Protein 7PMU (pdb70)

Solvent-accessible surface area: 16453 Å² total; per-residue (Å²): 117,138,49,45,136,27,34,4,46,22,5,3,92,2,0,3,42,0,3,80,78,11,111,60,82,92,175,64,35,4,0,2,0,0,15,1,2,10,3,0,8,3,0,3,26,20,1,5,136,47,65,2,34,68,47,6,5,100,32,51,64,69,26,25,132,116,48,106,72,44,54,26,26,52,34,16,82,52,27,27,99,52,14,112,80,33,66,106,62,15,59,28,19,26,0,3,0,0,0,2,11,92,87,67,36,74,62,103,80,4,42,60,14,0,90,42,5,6,19,2,63,33,34,66,8,13,6,80,179,136,11,121,56,0,6,124,36,0,29,63,30,0,26,106,74,0,139,29,58,2,116,52,23,28,110,69,63,28,97,137,64,7,58,1,5,2,0,2,0,0,32,0,52,11,28,6,34,52,68,5,78,71,129,34,38,37,98,62,34,0,67,30,15,7,113,115,107,46,104,4,69,3,0,56,6,75,1,37,4,63,20,11,94,16,77,111,6,59,0,11,0,0,19,4,25,4,26,64,51,27,2,0,0,0,0,0,10,4,128,69,63,96,9,12,76,72,2,36,80,56,1,58,22,66,25,0,42,98,0,27,143,88,27,134,81,50,18,2,64,0,16,0,0,66,16,131,10,76,20,71,37,81,1,59,80,10,0,73,62,29,30,1,56,67,1,17,34,108,87,6,15,1,21,9,3,13,49,53,180,41,3,52,1,23,26,0,16,2,44,0,22,1,18,6,55,24,59,21,57,96,67,46,65,59,121,40,125,98,94,86,108,212,77,105,77,193,53,80,94,74,128,51,71,130,7,81,0,37,12,5,0,0,0,0,0,25,22,48,117,49,34,13,0,2,0,0,0,4,0,11,17,64

InterPro domains:
  IPR000215 Serpin family [PTHR11461] (27-399)
  IPR023795 Serpin, conserved site [PS00284] (375-385)
  IPR023796 Serpin domain [PF00079] (30-400)
  IPR023796 Serpin domain [SM00093] (36-402)
  IPR036186 Serpin superfamily [SSF56574] (18-399)
  IPR042178 Serpin superfamily, domain 1 [G3DSA:3.30.497.10] (35-368)
  IPR042185 Serpin superfamily, domain 2 [G3DSA:2.30.39.10] (197-397)

Sequence (382 aa):
SQDKWELARANNYLGLNLLKQLPSNDKTNVFFSPFSVSTAMGMAYAGARRGDTLEQLTLNFGYAADELNEGKVLALFKEQLQSTNDLPHDYTLNIANAAVAQEGYGILPEYTDALTSSFGAEYIEADFQKRGQEAIQKINAWVSNRTHGKVQSLFDEPPDFSTRLILLNAIYYKGTWLYEFDKTKTKPRSFYNGGVEKVQVPMMRLKSTLNHTYNAILNADLVDLPYVGNDFSMTIILPREKTGLASLKSVLTSQTLNLALQNMYPKDMKLKLPKFKLDTKYTLKPTLEAMGITKIFSADADLSGISGSRNLYVSDVLHKAVLEVNEEGSEAAAVTGFVIQLRTAAFVTPPPLPKVYVDHPFIFLIRNSKTNTIMFLLGEINAL

Structure (mmCIF, N/CA/C/O backbone):
data_7PMU
#
_entry.id   7PMU
#
_cell.length_a   96.951
_cell.length_b   130.672
_cell.length_c   151.089
_cell.angle_alpha   90.000
_cell.angle_beta   90.000
_cell.angle_gamma   90.000
#
_symmetry.space_group_name_H-M   'F 2 2 2'
#
loop_
_entity.id
_entity.type
_entity.pdbx_description
1 polymer Serpin-8
2 non-polymer 'HEXAETHYLENE GLYCOL'
3 non-polymer 'TETRAETHYLENE GLYCOL'
4 non-polymer DI(HYDROXYETHYL)ETHER
5 water water
#
loop_
_atom_site.group_PDB
_atom_site.id
_atom_site.type_symbol
_atom_site.label_atom_id
_atom_site.label_alt_id
_atom_site.label_comp_id
_atom_site.label_asym_id
_atom_site.label_entity_id
_atom_site.label_seq_id
_atom_site.pdbx_PDB_ins_code
_atom_site.Cartn_x
_atom_site.Cartn_y
_atom_site.Cartn_z
_atom_site.occupancy
_atom_site.B_iso_or_equiv
_atom_site.auth_seq_id
_atom_site.auth_comp_id
_atom_site.auth_asym_id
_atom_site.auth_atom_id
_atom_site.pdbx_PDB_model_num
ATOM 1 N N . SER A 1 5 ? -10.325 -50.547 -24.847 1.00 54.32 5 SER A N 1
ATOM 2 C CA . SER A 1 5 ? -10.169 -51.845 -24.098 1.00 57.59 5 SER A CA 1
ATOM 3 C C . SER A 1 5 ? -10.112 -51.568 -22.584 1.00 61.55 5 SER A C 1
ATOM 4 O O . SER A 1 5 ? -9.566 -50.498 -22.178 1.00 51.12 5 SER A O 1
ATOM 7 N N . GLN A 1 6 ? -10.665 -52.482 -21.775 1.00 58.18 6 GLN A N 1
ATOM 8 C CA . GLN A 1 6 ? -10.799 -52.298 -20.306 1.00 63.31 6 GLN A CA 1
ATOM 9 C C . GLN A 1 6 ? -9.434 -52.521 -19.656 1.00 58.80 6 GLN A C 1
ATOM 10 O O . GLN A 1 6 ? -9.167 -51.871 -18.637 1.00 52.58 6 GLN A O 1
ATOM 16 N N . ASP A 1 7 ? -8.598 -53.376 -20.250 1.00 56.32 7 ASP A N 1
ATOM 17 C CA . ASP A 1 7 ? -7.210 -53.625 -19.790 1.00 49.69 7 ASP A CA 1
ATOM 18 C C . ASP A 1 7 ? -6.379 -52.327 -19.943 1.00 44.45 7 ASP A C 1
ATOM 19 O O . ASP A 1 7 ? -5.785 -51.903 -18.917 1.00 44.35 7 ASP A O 1
ATOM 21 N N . LYS A 1 8 ? -6.353 -51.689 -21.122 1.00 37.95 8 LYS A N 1
ATOM 22 C CA . LYS A 1 8 ? -5.614 -50.414 -21.371 1.00 39.90 8 LYS A CA 1
ATOM 23 C C . LYS A 1 8 ? -6.103 -49.340 -20.382 1.00 39.26 8 LYS A C 1
ATOM 24 O O . LYS A 1 8 ? -5.269 -48.547 -19.887 1.00 38.57 8 LYS A O 1
ATOM 27 N N . TRP A 1 9 ? -7.409 -49.285 -20.130 1.00 37.70 9 TRP A N 1
ATOM 28 C CA . TRP A 1 9 ? -8.023 -48.337 -19.168 1.00 42.42 9 TRP A CA 1
ATOM 29 C C . TRP A 1 9 ? -7.460 -48.612 -17.759 1.00 39.12 9 TRP A C 1
ATOM 30 O O . TRP A 1 9 ? -7.238 -47.662 -17.011 1.00 34.92 9 TRP A O 1
ATOM 41 N N . GLU A 1 10 ? -7.272 -49.881 -17.395 1.00 35.36 10 GLU A N 1
ATOM 42 C CA . GLU A 1 10 ? -6.895 -50.290 -16.027 1.00 36.14 10 GLU A CA 1
ATOM 43 C C . GLU A 1 10 ? -5.439 -49.856 -15.840 1.00 36.47 10 GLU A C 1
ATOM 44 O O . GLU A 1 10 ? -5.116 -49.401 -14.727 1.00 32.18 10 GLU A O 1
ATOM 46 N N . LEU A 1 11 ? -4.626 -49.912 -16.902 1.00 31.63 11 LEU A N 1
ATOM 47 C CA . LEU A 1 11 ? -3.191 -49.553 -16.815 1.00 32.38 11 LEU A CA 1
ATOM 48 C C . LEU A 1 11 ? -3.069 -48.035 -16.686 1.00 30.20 11 LEU A C 1
ATOM 49 O O . LEU A 1 11 ? -2.312 -47.577 -15.798 1.00 29.68 11 LEU A O 1
ATOM 54 N N . ALA A 1 12 ? -3.805 -47.295 -17.507 1.00 28.47 12 ALA A N 1
ATOM 55 C CA . ALA A 1 12 ? -3.869 -45.827 -17.435 1.00 30.73 12 ALA A CA 1
ATOM 56 C C . ALA A 1 12 ? -4.354 -45.425 -16.027 1.00 31.18 12 ALA A C 1
ATOM 57 O O . ALA A 1 12 ? -3.776 -44.496 -15.439 1.00 31.74 12 ALA A O 1
ATOM 59 N N . ARG A 1 13 ? -5.306 -46.141 -15.443 1.00 31.78 13 ARG A N 1
ATOM 60 C CA . ARG A 1 13 ? -5.816 -45.770 -14.095 1.00 33.32 13 ARG A CA 1
ATOM 61 C C . ARG A 1 13 ? -4.709 -45.984 -13.045 1.00 28.08 13 ARG A C 1
ATOM 62 O O . ARG A 1 13 ? -4.533 -45.101 -12.202 1.00 28.59 13 ARG A O 1
ATOM 65 N N . ALA A 1 14 ? -4.022 -47.129 -13.049 1.00 26.89 14 ALA A N 1
ATOM 66 C CA . ALA A 1 14 ? -2.900 -47.420 -12.121 1.00 26.64 14 ALA A CA 1
ATOM 67 C C . ALA A 1 14 ? -1.826 -46.323 -12.265 1.00 25.10 14 ALA A C 1
ATOM 68 O O . ALA A 1 14 ? -1.294 -45.860 -11.255 1.00 22.75 14 ALA A O 1
ATOM 70 N N . ASN A 1 15 ? -1.506 -45.966 -13.499 1.00 23.60 15 ASN A N 1
ATOM 71 C CA . ASN A 1 15 ? -0.458 -44.989 -13.841 1.00 25.18 15 ASN A CA 1
ATOM 72 C C . ASN A 1 15 ? -0.837 -43.615 -13.268 1.00 22.61 15 ASN A C 1
ATOM 73 O O . ASN A 1 15 ? 0.008 -42.946 -12.661 1.00 20.87 15 ASN A O 1
ATOM 78 N N . ASN A 1 16 ? -2.077 -43.218 -13.458 1.00 23.87 16 ASN A N 1
ATOM 79 C CA . ASN A 1 16 ? -2.583 -41.883 -13.047 1.00 23.99 16 ASN A CA 1
ATOM 80 C C . ASN A 1 16 ? -2.691 -41.833 -11.518 1.00 24.59 16 ASN A C 1
ATOM 81 O O . ASN A 1 16 ? -2.428 -40.804 -10.963 1.00 23.43 16 ASN A O 1
ATOM 86 N N . TYR A 1 17 ? -3.072 -42.931 -10.894 1.00 23.32 17 TYR A N 1
ATOM 87 C CA . TYR A 1 17 ? -3.168 -43.076 -9.421 1.00 26.79 17 TYR A CA 1
ATOM 88 C C . TYR A 1 17 ? -1.781 -42.873 -8.825 1.00 27.13 17 TYR A C 1
ATOM 89 O O . TYR A 1 17 ? -1.634 -42.089 -7.891 1.00 28.97 17 TYR A O 1
ATOM 98 N N . LEU A 1 18 ? -0.778 -43.537 -9.397 1.00 27.37 18 LEU A N 1
ATOM 99 C CA . LEU A 1 18 ? 0.638 -43.434 -8.965 1.00 28.24 18 LEU A CA 1
ATOM 100 C C . LEU A 1 18 ? 1.113 -41.990 -9.131 1.00 27.10 18 LEU A C 1
ATOM 101 O O . LEU A 1 18 ? 1.677 -41.433 -8.165 1.00 27.27 18 LEU A O 1
ATOM 106 N N . GLY A 1 19 ? 0.844 -41.379 -10.274 1.00 24.18 19 GLY A N 1
ATOM 107 C CA . GLY A 1 19 ? 1.321 -40.019 -10.571 1.00 25.32 19 GLY A CA 1
ATOM 108 C C . GLY A 1 19 ? 0.790 -38.976 -9.592 1.00 25.26 19 GLY A C 1
ATOM 109 O O . GLY A 1 19 ? 1.586 -38.168 -9.091 1.00 25.93 19 GLY A O 1
ATOM 110 N N . LEU A 1 20 ? -0.511 -38.970 -9.331 1.00 26.92 20 LEU A N 1
ATOM 111 C CA . LEU A 1 20 ? -1.159 -37.976 -8.433 1.00 30.04 20 LEU A CA 1
ATOM 112 C C . LEU A 1 20 ? -0.802 -38.253 -6.965 1.00 30.59 20 LEU A C 1
ATOM 113 O O . LEU A 1 20 ? -0.657 -37.285 -6.187 1.00 31.70 20 LEU A O 1
ATOM 118 N N . ASN A 1 21 ? -0.563 -39.506 -6.606 1.00 27.47 21 ASN A N 1
ATOM 119 C CA . ASN A 1 21 ? -0.067 -39.834 -5.246 1.00 30.70 21 ASN A CA 1
ATOM 120 C C . ASN A 1 21 ? 1.378 -39.338 -5.084 1.00 31.78 21 ASN A C 1
ATOM 121 O O . ASN A 1 21 ? 1.670 -38.740 -4.053 1.00 30.32 21 ASN A O 1
ATOM 126 N N . LEU A 1 22 ? 2.225 -39.508 -6.102 1.00 31.11 22 LEU A N 1
ATOM 127 C CA . LEU A 1 22 ? 3.623 -39.015 -6.116 1.00 30.80 22 LEU A CA 1
ATOM 128 C C . LEU A 1 22 ? 3.595 -37.515 -5.920 1.00 30.86 22 LEU A C 1
ATOM 129 O O . LEU A 1 22 ? 4.370 -37.027 -5.100 1.00 31.32 22 LEU A O 1
ATOM 134 N N . LEU A 1 23 ? 2.749 -36.827 -6.665 1.00 28.65 23 LEU A N 1
ATOM 135 C CA . LEU A 1 23 ? 2.643 -35.363 -6.558 1.00 33.19 23 LEU A CA 1
ATOM 136 C C . LEU A 1 23 ? 2.327 -34.947 -5.108 1.00 35.90 23 LEU A C 1
ATOM 137 O O . LEU A 1 23 ? 2.842 -33.911 -4.664 1.00 38.11 23 LEU A O 1
ATOM 142 N N . LYS A 1 24 ? 1.483 -35.688 -4.389 1.00 35.38 24 LYS A N 1
ATOM 143 C CA . LYS A 1 24 ? 1.112 -35.314 -2.997 1.00 37.51 24 LYS A CA 1
ATOM 144 C C . LYS A 1 24 ? 2.264 -35.663 -2.054 1.00 34.17 24 LYS A C 1
ATOM 145 O O . LYS A 1 24 ? 2.272 -35.140 -0.967 1.00 34.20 24 LYS A O 1
ATOM 151 N N . GLN A 1 25 ? 3.175 -36.553 -2.438 1.00 34.80 25 GLN A N 1
ATOM 152 C CA . GLN A 1 25 ? 4.235 -37.052 -1.536 1.00 32.28 25 GLN A CA 1
ATOM 153 C C . GLN A 1 25 ? 5.565 -36.346 -1.811 1.00 34.80 25 GLN A C 1
ATOM 154 O O . GLN A 1 25 ? 6.426 -36.458 -0.967 1.00 36.59 25 GLN A O 1
ATOM 160 N N . LEU A 1 26 ? 5.755 -35.651 -2.935 1.00 30.11 26 LEU A N 1
ATOM 161 C CA . LEU A 1 26 ? 7.092 -35.103 -3.275 1.00 31.60 26 LEU A CA 1
ATOM 162 C C . LEU A 1 26 ? 7.364 -33.847 -2.459 1.00 30.94 26 LEU A C 1
ATOM 163 O O . LEU A 1 26 ? 6.480 -33.029 -2.288 1.00 34.38 26 LEU A O 1
ATOM 168 N N . PRO A 1 27 ? 8.592 -33.657 -1.935 1.00 33.62 27 PRO A N 1
ATOM 169 C CA . PRO A 1 27 ? 8.956 -32.420 -1.244 1.00 35.21 27 PRO A CA 1
ATOM 170 C C . PRO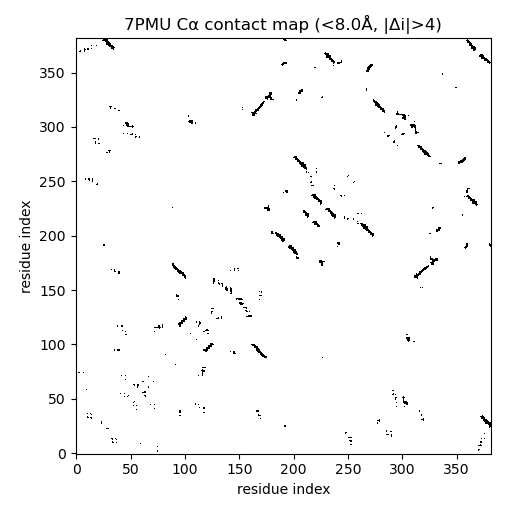 A 1 27 ? 8.847 -31.222 -2.183 1.00 38.29 27 PRO A C 1
ATOM 171 O O . PRO A 1 27 ? 9.122 -31.372 -3.347 1.00 39.61 27 PRO A O 1
ATOM 175 N N . SER A 1 28 ? 8.429 -30.073 -1.675 1.00 36.43 28 SER A N 1
ATOM 176 C CA . SER A 1 28 ? 8.225 -28.887 -2.531 1.00 38.54 28 SER A CA 1
ATOM 177 C C . SER A 1 28 ? 8.360 -27.622 -1.698 1.00 39.36 28 SER A C 1
ATOM 178 O O . SER A 1 28 ? 8.422 -27.712 -0.453 1.00 42.38 28 SER A O 1
ATOM 181 N N . ASN A 1 29 ? 8.409 -26.491 -2.382 1.00 35.69 29 ASN A N 1
ATOM 182 C CA . ASN A 1 29 ? 8.281 -25.165 -1.744 1.00 37.81 29 ASN A CA 1
ATOM 183 C C . ASN A 1 29 ? 7.820 -24.212 -2.831 1.00 34.14 29 ASN A C 1
ATOM 184 O O . ASN A 1 29 ? 7.881 -24.601 -4.017 1.00 32.38 29 ASN A O 1
ATOM 189 N N . ASP A 1 30 ? 7.444 -23.007 -2.418 1.00 34.26 30 ASP A N 1
ATOM 190 C CA . ASP A 1 30 ? 6.833 -21.955 -3.268 1.00 40.42 30 ASP A CA 1
ATOM 191 C C . ASP A 1 30 ? 7.826 -21.422 -4.312 1.00 36.17 30 ASP A C 1
ATOM 192 O O . ASP A 1 30 ? 7.370 -20.663 -5.187 1.00 36.63 30 ASP A O 1
ATOM 197 N N . LYS A 1 31 ? 9.120 -21.769 -4.234 1.00 35.01 31 LYS A N 1
ATOM 198 C CA . LYS A 1 31 ? 10.181 -21.194 -5.097 1.00 32.93 31 LYS A CA 1
ATOM 199 C C . LYS A 1 31 ? 10.671 -22.185 -6.146 1.00 31.08 31 LYS A C 1
ATOM 200 O O . LYS A 1 31 ? 11.533 -21.789 -6.953 1.00 32.82 31 LYS A O 1
ATOM 206 N N . THR A 1 32 ? 10.224 -23.435 -6.108 1.00 30.54 32 THR A N 1
ATOM 207 C CA . THR A 1 32 ? 10.737 -24.490 -7.017 1.00 32.23 32 THR A CA 1
ATOM 208 C C . THR A 1 32 ? 9.561 -25.211 -7.692 1.00 29.71 32 THR A C 1
ATOM 209 O O . THR A 1 32 ? 8.434 -25.269 -7.140 1.00 30.58 32 THR A O 1
ATOM 213 N N . ASN A 1 33 ? 9.804 -25.660 -8.908 1.00 26.65 33 ASN A N 1
ATOM 214 C CA . ASN A 1 33 ? 8.7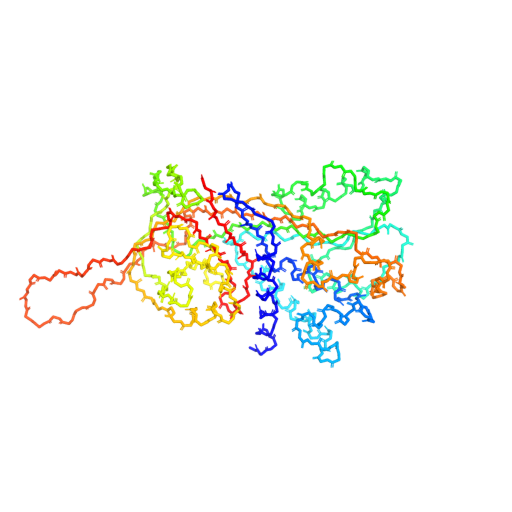92 -26.302 -9.772 1.00 27.19 33 ASN A CA 1
ATOM 215 C C . ASN A 1 33 ? 8.966 -27.808 -9.613 1.00 27.87 33 ASN A C 1
ATOM 216 O O . ASN A 1 33 ? 10.085 -28.240 -9.425 1.00 26.21 33 ASN A O 1
ATOM 221 N N . VAL A 1 34 ? 7.874 -28.544 -9.568 1.00 28.69 34 VAL A N 1
ATOM 222 C CA . VAL A 1 34 ? 7.880 -30.029 -9.532 1.00 31.02 34 VAL A CA 1
ATOM 223 C C . VAL A 1 34 ? 7.545 -30.502 -10.941 1.00 32.58 34 VAL A C 1
ATOM 224 O O . VAL A 1 34 ? 6.700 -29.875 -11.615 1.00 31.44 34 VAL A O 1
ATOM 228 N N . PHE A 1 35 ? 8.277 -31.497 -11.419 1.00 29.51 35 PHE A N 1
ATOM 229 C CA . PHE A 1 35 ? 8.102 -32.039 -12.774 1.00 26.10 35 PHE A CA 1
ATOM 230 C C . PHE A 1 35 ? 8.615 -33.476 -12.805 1.00 25.57 35 PHE A C 1
ATOM 231 O O . PHE A 1 35 ? 9.776 -33.723 -12.472 1.00 27.64 35 PHE A O 1
ATOM 239 N N . PHE A 1 36 ? 7.774 -34.408 -13.219 1.00 21.32 36 PHE A N 1
ATOM 240 C CA . PHE A 1 36 ? 8.177 -35.816 -13.310 1.00 21.85 36 PHE A CA 1
ATOM 241 C C . PHE A 1 36 ? 7.290 -36.485 -14.332 1.00 21.64 36 PHE A C 1
ATOM 242 O O . PHE A 1 36 ? 6.282 -35.922 -14.804 1.00 25.32 36 PHE A O 1
ATOM 250 N N . SER A 1 37 ? 7.665 -37.695 -14.686 1.00 22.49 37 SER A N 1
ATOM 251 C CA . SER A 1 37 ? 6.868 -38.501 -15.633 1.00 24.01 37 SER A CA 1
ATOM 252 C C . SER A 1 37 ? 6.287 -39.676 -14.867 1.00 24.31 37 SER A C 1
ATOM 253 O O . SER A 1 37 ? 7.029 -40.586 -14.533 1.00 24.59 37 SER A O 1
ATOM 256 N N . PRO A 1 38 ? 4.970 -39.691 -14.550 1.00 24.71 38 PRO A N 1
ATOM 257 C CA . PRO A 1 38 ? 4.347 -40.879 -13.963 1.00 25.51 38 PRO A CA 1
ATOM 258 C C . PRO A 1 38 ? 4.594 -42.150 -14.791 1.00 26.80 38 PRO A C 1
ATOM 259 O O . PRO A 1 38 ? 4.782 -43.220 -14.241 1.00 29.03 38 PRO A O 1
ATOM 263 N N . PHE A 1 39 ? 4.557 -42.010 -16.106 1.00 29.06 39 PHE A N 1
ATOM 264 C CA . PHE A 1 39 ? 4.884 -43.095 -17.064 1.00 37.00 39 PHE A CA 1
ATOM 265 C C . PHE A 1 39 ? 6.276 -43.683 -16.746 1.00 31.69 39 PHE A C 1
ATOM 266 O O . PHE A 1 39 ? 6.391 -44.911 -16.640 1.00 31.65 39 PHE A O 1
ATOM 274 N N . SER A 1 40 ? 7.307 -42.856 -16.586 1.00 27.36 40 SER A N 1
ATOM 275 C CA . SER A 1 40 ? 8.666 -43.322 -16.206 1.00 29.77 40 SER A CA 1
ATOM 276 C C . SER A 1 40 ? 8.622 -44.039 -14.852 1.00 28.74 40 SER A C 1
ATOM 277 O O . SER A 1 40 ? 9.259 -45.086 -14.730 1.00 26.55 40 SER A O 1
ATOM 280 N N . VAL A 1 41 ? 7.882 -43.525 -13.869 1.00 27.25 41 VAL A N 1
ATOM 281 C CA . VAL A 1 41 ? 7.850 -44.178 -12.526 1.00 29.26 41 VAL A CA 1
ATOM 282 C C . VAL A 1 41 ? 7.135 -45.514 -12.684 1.00 28.54 41 VAL A C 1
ATOM 283 O O . VAL A 1 41 ? 7.580 -46.480 -12.074 1.00 26.00 41 VAL A O 1
ATOM 287 N N . SER A 1 42 ? 6.052 -45.534 -13.460 1.00 27.84 42 SER A N 1
ATOM 288 C CA . SER A 1 42 ? 5.252 -46.743 -13.732 1.00 28.88 42 SER A CA 1
ATOM 289 C C . SER A 1 42 ? 6.166 -47.794 -14.361 1.00 30.38 42 SER A C 1
ATOM 290 O O . SER A 1 42 ? 6.081 -48.969 -13.998 1.00 31.27 42 SER A O 1
ATOM 293 N N . THR A 1 43 ? 7.042 -47.362 -15.261 1.00 30.10 43 THR A N 1
ATOM 294 C CA . THR A 1 43 ? 8.064 -48.216 -15.904 1.00 28.95 43 THR A CA 1
ATOM 295 C C . THR A 1 43 ? 9.018 -48.744 -14.841 1.00 27.41 43 THR A C 1
ATOM 296 O O . THR A 1 43 ? 9.227 -49.977 -14.823 1.00 25.00 43 THR A O 1
ATOM 300 N N . ALA A 1 44 ? 9.497 -47.916 -13.912 1.00 27.68 44 ALA A N 1
ATOM 301 C CA . ALA A 1 44 ? 10.397 -48.438 -12.850 1.00 29.57 44 ALA A CA 1
ATOM 302 C C . ALA A 1 44 ? 9.634 -49.477 -12.008 1.00 25.89 44 ALA A C 1
ATOM 303 O O . ALA A 1 44 ? 10.220 -50.521 -11.682 1.00 26.58 44 ALA A O 1
ATOM 305 N N . MET A 1 45 ? 8.354 -49.241 -11.705 1.00 28.44 45 MET A N 1
ATOM 306 C CA . MET A 1 45 ? 7.536 -50.213 -10.926 1.00 28.48 45 MET A CA 1
ATOM 307 C C . MET A 1 45 ? 7.264 -51.475 -11.763 1.00 27.40 45 MET A C 1
ATOM 308 O O . MET A 1 45 ? 7.294 -52.569 -11.179 1.00 25.94 45 MET A O 1
ATOM 313 N N . GLY A 1 46 ? 7.025 -51.331 -13.070 1.00 24.74 46 GLY A N 1
ATOM 314 C CA . GLY A 1 46 ? 6.893 -52.444 -14.031 1.00 27.64 46 GLY A CA 1
ATOM 315 C C . GLY A 1 46 ? 8.132 -53.322 -14.066 1.00 27.82 46 GLY A C 1
ATOM 316 O O . GLY A 1 46 ? 8.001 -54.572 -13.942 1.00 32.26 46 GLY A O 1
ATOM 317 N N . MET A 1 47 ? 9.309 -52.703 -14.099 1.00 27.60 47 MET A N 1
ATOM 318 C CA . MET A 1 47 ? 10.604 -53.422 -14.072 1.00 27.70 47 MET A CA 1
ATOM 319 C C . MET A 1 47 ? 10.726 -54.213 -12.764 1.00 27.35 47 MET A C 1
ATOM 320 O O . MET A 1 47 ? 11.123 -55.386 -12.827 1.00 30.00 47 MET A O 1
ATOM 325 N N . ALA A 1 48 ? 10.343 -53.657 -11.623 1.00 28.42 48 ALA A N 1
ATOM 326 C CA . ALA A 1 48 ? 10.360 -54.396 -10.332 1.00 29.76 48 ALA A CA 1
ATOM 327 C C . ALA A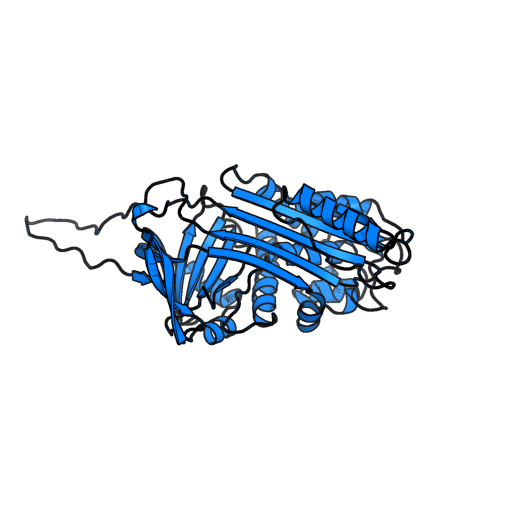 1 48 ? 9.325 -55.536 -10.368 1.00 31.44 48 ALA A C 1
ATOM 328 O O . ALA A 1 48 ? 9.640 -56.658 -9.958 1.00 31.53 48 ALA A O 1
ATOM 330 N N . TYR A 1 49 ? 8.112 -55.241 -10.836 1.00 31.99 49 TYR A N 1
ATOM 331 C CA . TYR A 1 49 ? 6.996 -56.202 -10.954 1.00 31.28 49 TYR A CA 1
ATOM 332 C C . TYR A 1 49 ? 7.446 -57.417 -11.771 1.00 31.68 49 TYR A C 1
ATOM 333 O O . TYR A 1 49 ? 7.195 -58.558 -11.345 1.00 29.07 49 TYR A O 1
ATOM 342 N N . ALA A 1 50 ? 8.101 -57.192 -12.910 1.00 29.83 50 ALA A N 1
ATOM 343 C CA . ALA A 1 50 ? 8.519 -58.291 -13.815 1.00 29.98 50 ALA A CA 1
ATOM 344 C C . ALA A 1 50 ? 9.512 -59.232 -13.134 1.00 32.77 50 ALA A C 1
ATOM 345 O O . ALA A 1 50 ? 9.780 -60.262 -13.716 1.00 35.34 50 ALA A O 1
ATOM 347 N N . GLY A 1 51 ? 10.134 -58.847 -12.016 1.00 32.76 51 GLY A N 1
ATOM 348 C CA . GLY A 1 51 ? 11.158 -59.674 -11.361 1.00 30.41 51 GLY A CA 1
ATOM 349 C C . GLY A 1 51 ? 10.799 -60.030 -9.937 1.00 29.86 51 GLY A C 1
ATOM 350 O O . GLY A 1 51 ? 11.550 -60.816 -9.348 1.00 32.27 51 GLY A O 1
ATOM 351 N N . ALA A 1 52 ? 9.689 -59.511 -9.398 1.00 28.30 52 ALA A N 1
ATOM 352 C CA . ALA A 1 52 ? 9.324 -59.672 -7.968 1.00 28.57 52 ALA A CA 1
ATOM 353 C C . ALA A 1 52 ? 8.593 -61.000 -7.775 1.00 27.46 52 ALA A C 1
ATOM 354 O O . ALA A 1 52 ? 7.866 -61.413 -8.681 1.00 26.60 52 ALA A O 1
ATOM 356 N N A ARG A 1 53 ? 8.753 -61.597 -6.595 0.50 25.67 53 ARG A N 1
ATOM 357 N N B ARG A 1 53 ? 8.752 -61.619 -6.608 0.50 27.44 53 ARG A N 1
ATOM 358 C CA A ARG A 1 53 ? 8.040 -62.817 -6.159 0.50 26.29 53 ARG A CA 1
ATOM 359 C CA B ARG A 1 53 ? 7.970 -62.807 -6.201 0.50 29.36 53 ARG A CA 1
ATOM 360 C C A ARG A 1 53 ? 7.567 -62.617 -4.721 0.50 27.35 53 ARG A C 1
ATOM 361 C C B ARG A 1 53 ? 7.576 -62.633 -4.734 0.50 29.11 53 ARG A C 1
ATOM 362 O O A ARG A 1 53 ? 7.998 -61.632 -4.094 0.50 24.85 53 ARG A O 1
ATOM 363 O O B ARG A 1 53 ? 8.052 -61.668 -4.107 0.50 26.22 53 ARG A O 1
ATOM 378 N N . GLY A 1 54 ? 6.730 -63.532 -4.221 1.00 29.77 54 GLY A N 1
ATOM 379 C CA . GLY A 1 54 ? 6.300 -63.556 -2.810 1.00 28.61 54 GLY A CA 1
ATOM 380 C C . GLY A 1 54 ? 5.718 -62.220 -2.351 1.00 29.88 54 GLY A C 1
ATOM 381 O O . GLY A 1 54 ? 4.968 -61.568 -3.134 1.00 29.34 54 GLY A O 1
ATOM 382 N N . ASP A 1 55 ? 6.052 -61.829 -1.123 1.00 26.47 55 ASP A N 1
ATOM 383 C CA . ASP A 1 55 ? 5.496 -60.630 -0.447 1.00 29.24 55 ASP A CA 1
ATOM 384 C C . ASP A 1 55 ? 5.914 -59.367 -1.200 1.00 29.78 55 ASP A C 1
ATOM 385 O O . ASP A 1 55 ? 5.182 -58.363 -1.112 1.00 28.12 55 ASP A O 1
ATOM 387 N N . THR A 1 56 ? 7.090 -59.364 -1.831 1.00 27.19 56 THR A N 1
ATOM 388 C CA . THR A 1 56 ? 7.589 -58.196 -2.596 1.00 27.54 56 THR A CA 1
ATOM 389 C C . THR A 1 56 ? 6.602 -57.930 -3.727 1.00 26.02 56 THR A C 1
ATOM 390 O O . THR A 1 56 ? 6.229 -56.776 -3.927 1.00 29.59 56 THR A O 1
ATOM 394 N N . LEU A 1 57 ? 6.274 -58.952 -4.497 1.00 25.59 57 LEU A N 1
ATOM 395 C CA . LEU A 1 57 ? 5.305 -58.851 -5.605 1.00 26.31 57 LEU A CA 1
ATOM 396 C C . LEU A 1 57 ? 3.927 -58.454 -5.047 1.00 28.11 57 LEU A C 1
ATOM 397 O O . LEU A 1 57 ? 3.317 -57.547 -5.619 1.00 25.39 57 LEU A O 1
ATOM 402 N N . GLU A 1 58 ? 3.468 -59.086 -3.959 1.00 27.49 58 GLU A N 1
ATOM 403 C CA . GLU A 1 58 ? 2.095 -58.845 -3.447 1.00 33.33 58 GLU A CA 1
ATOM 404 C C . GLU A 1 58 ? 1.991 -57.388 -3.005 1.00 29.34 58 GLU A C 1
ATOM 405 O O . GLU A 1 58 ? 0.958 -56.804 -3.255 1.00 29.02 58 GLU A O 1
ATOM 411 N N . GLN A 1 59 ? 3.040 -56.797 -2.449 1.00 27.15 59 GLN A N 1
ATOM 412 C CA . GLN A 1 59 ? 2.953 -55.379 -2.017 1.00 28.70 59 GLN A CA 1
ATOM 413 C C . GLN A 1 59 ? 2.830 -54.502 -3.249 1.00 28.41 59 GLN A C 1
ATOM 414 O O . GLN A 1 59 ? 1.997 -53.594 -3.241 1.00 33.00 59 GLN A O 1
ATOM 420 N N . LEU A 1 60 ? 3.598 -54.795 -4.289 1.00 27.67 60 LEU A N 1
ATOM 421 C CA . LEU A 1 60 ? 3.521 -54.006 -5.547 1.00 30.39 60 LEU A CA 1
ATOM 422 C C . LEU A 1 60 ? 2.086 -54.020 -6.089 1.00 27.09 60 LEU A C 1
ATOM 423 O O . LEU A 1 60 ? 1.549 -52.929 -6.364 1.00 27.88 60 LEU A O 1
ATOM 428 N N . THR A 1 61 ? 1.484 -55.205 -6.265 1.00 25.47 61 THR A N 1
ATOM 429 C CA . THR A 1 61 ? 0.147 -55.354 -6.895 1.00 24.73 61 THR A CA 1
ATOM 430 C C . THR A 1 61 ? -0.953 -54.793 -5.977 1.00 23.02 61 THR A C 1
ATOM 431 O O . THR A 1 61 ? -1.850 -54.182 -6.486 1.00 22.62 61 THR A O 1
ATOM 435 N N . LEU A 1 62 ? -0.898 -55.047 -4.674 1.00 23.02 62 LEU A N 1
ATOM 436 C CA . LEU A 1 62 ? -1.969 -54.668 -3.736 1.00 23.61 62 LEU A CA 1
ATOM 437 C C . LEU A 1 62 ? -1.968 -53.155 -3.618 1.00 25.44 62 LEU A C 1
ATOM 438 O O . LEU A 1 62 ? -3.023 -52.609 -3.431 1.00 25.44 62 LEU A O 1
ATOM 443 N N . ASN A 1 63 ? -0.840 -52.521 -3.881 1.00 26.27 63 ASN A N 1
ATOM 444 C CA . ASN A 1 63 ? -0.744 -51.043 -3.931 1.00 29.92 63 ASN A CA 1
ATOM 4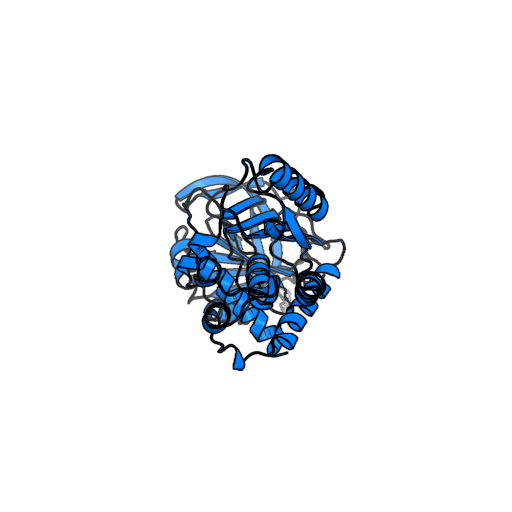45 C C . ASN A 1 63 ? -1.727 -50.486 -4.971 1.00 29.40 63 ASN A C 1
ATOM 446 O O . ASN A 1 63 ? -2.187 -49.348 -4.811 1.00 29.59 63 ASN A O 1
ATOM 451 N N . PHE A 1 64 ? -2.029 -51.255 -6.002 1.00 26.13 64 PHE A N 1
ATOM 452 C CA . PHE A 1 64 ? -2.933 -50.833 -7.093 1.00 30.84 64 PHE A CA 1
ATOM 453 C C . PHE A 1 64 ? -4.263 -51.557 -6.970 1.00 30.56 64 PHE A C 1
ATOM 454 O O . PHE A 1 64 ? -5.044 -51.433 -7.915 1.00 34.20 64 PHE A O 1
ATOM 462 N N . GLY A 1 65 ? -4.489 -52.283 -5.860 1.00 30.22 65 GLY A N 1
ATOM 463 C CA . GLY A 1 65 ? -5.792 -52.891 -5.539 1.00 28.58 65 GLY A CA 1
ATOM 464 C C . GLY A 1 65 ? -5.930 -54.311 -6.073 1.00 30.13 65 GLY A C 1
ATOM 465 O O . GLY A 1 65 ? -7.046 -54.800 -6.039 1.00 29.36 65 GLY A O 1
ATOM 466 N N . TYR A 1 66 ? -4.854 -54.954 -6.551 1.00 27.56 66 TYR A N 1
ATOM 467 C CA . TYR A 1 66 ? -4.893 -56.329 -7.104 1.00 27.94 66 TYR A CA 1
ATOM 468 C C . TYR A 1 66 ? -4.085 -57.296 -6.240 1.00 29.86 66 TYR A C 1
ATOM 469 O O . TYR A 1 66 ? -2.901 -57.019 -5.918 1.00 29.05 66 TYR A O 1
ATOM 478 N N . ALA A 1 67 ? -4.688 -58.425 -5.871 1.00 30.30 67 ALA A N 1
ATOM 479 C CA . ALA A 1 67 ? -3.902 -59.610 -5.464 1.00 30.71 67 ALA A CA 1
ATOM 480 C C . ALA A 1 67 ? -3.116 -60.050 -6.701 1.00 32.01 67 ALA A C 1
ATOM 481 O O . ALA A 1 67 ? -3.626 -59.852 -7.814 1.00 34.14 67 ALA A O 1
ATOM 483 N N . ALA A 1 68 ? -1.912 -60.591 -6.527 1.00 34.92 68 ALA A N 1
ATOM 484 C CA . ALA A 1 68 ? -1.058 -61.070 -7.640 1.00 35.83 68 ALA A CA 1
ATOM 485 C C . ALA A 1 68 ? -1.821 -62.097 -8.489 1.00 38.13 68 ALA A C 1
ATOM 486 O O . ALA A 1 68 ? -1.625 -62.080 -9.725 1.00 39.54 68 ALA A O 1
ATOM 488 N N . ASP A 1 69 ? -2.718 -62.898 -7.889 1.00 41.43 69 ASP A N 1
ATOM 489 C CA . ASP A 1 69 ? -3.535 -63.914 -8.632 1.00 46.81 69 ASP A CA 1
ATOM 490 C C . ASP A 1 69 ? -4.740 -63.289 -9.378 1.00 42.91 69 ASP A C 1
ATOM 491 O O . ASP A 1 69 ? -5.439 -64.030 -10.081 1.00 46.39 69 ASP A O 1
ATOM 496 N N . GLU A 1 70 ? -4.987 -61.983 -9.263 1.00 40.26 70 GLU A N 1
ATOM 497 C CA . GLU A 1 70 ? -6.015 -61.258 -10.067 1.00 42.66 70 GLU A CA 1
ATOM 498 C C . GLU A 1 70 ? -5.351 -60.669 -11.328 1.00 42.75 70 GLU A C 1
ATOM 499 O O . GLU A 1 70 ? -6.047 -59.987 -12.100 1.00 38.72 70 GLU A O 1
ATOM 505 N N . LEU A 1 71 ? -4.046 -60.906 -11.527 1.00 38.70 71 LEU A N 1
ATOM 506 C CA . LEU A 1 71 ? -3.264 -60.377 -12.679 1.00 42.09 71 LEU A CA 1
ATOM 507 C C . LEU A 1 71 ? -2.704 -61.536 -13.504 1.00 43.11 71 LEU A C 1
ATOM 508 O O . LEU A 1 71 ? -2.287 -62.529 -12.893 1.00 40.50 71 LEU A O 1
ATOM 513 N N . ASN A 1 72 ? -2.701 -61.399 -14.831 1.00 43.89 72 ASN A N 1
ATOM 514 C CA . ASN A 1 72 ? -1.813 -62.180 -15.731 1.00 49.95 72 ASN A CA 1
ATOM 515 C C . ASN A 1 72 ? -0.565 -61.324 -16.018 1.00 44.06 72 ASN A C 1
ATOM 516 O O . ASN A 1 72 ? -0.709 -60.273 -16.670 1.00 36.70 72 ASN A O 1
ATOM 521 N N . GLU A 1 73 ? 0.612 -61.776 -15.559 1.00 47.24 73 GLU A N 1
ATOM 522 C CA . GLU A 1 73 ? 1.936 -61.123 -15.772 1.00 45.45 73 GLU A CA 1
ATOM 523 C C . GLU A 1 73 ? 2.143 -60.903 -17.279 1.00 43.15 73 GLU A C 1
ATOM 524 O O . GLU A 1 73 ? 2.462 -59.753 -17.707 1.00 39.61 73 GLU A O 1
ATOM 528 N N . GLY A 1 74 ? 1.916 -61.949 -18.064 1.00 41.45 74 GLY A N 1
ATOM 529 C CA . GLY A 1 74 ? 1.887 -61.865 -19.534 1.00 41.60 74 GLY A CA 1
ATOM 530 C C . GLY A 1 74 ? 1.081 -60.684 -20.029 1.00 36.63 74 GLY A C 1
ATOM 531 O O . GLY A 1 74 ? 1.615 -59.945 -20.874 1.00 42.31 74 GLY A O 1
ATOM 532 N N . LYS A 1 75 ? -0.163 -60.500 -19.554 1.00 33.48 75 LYS A N 1
ATOM 533 C CA . LYS A 1 75 ? -1.070 -59.448 -20.100 1.00 33.41 75 LYS A CA 1
ATOM 534 C C . LYS A 1 75 ? -0.581 -58.079 -19.610 1.00 31.75 75 LYS A C 1
ATOM 535 O O . LYS A 1 75 ? -0.708 -57.086 -20.371 1.00 34.76 75 LYS A O 1
ATOM 537 N N . VAL A 1 76 ? -0.055 -57.989 -18.388 1.00 30.87 76 VAL A N 1
ATOM 538 C CA . VAL A 1 76 ? 0.493 -56.695 -17.899 1.00 30.32 76 VAL A CA 1
ATOM 539 C C . VAL A 1 76 ? 1.693 -56.294 -18.783 1.00 29.33 76 VAL A C 1
ATOM 540 O O . VAL A 1 76 ? 1.712 -55.130 -19.285 1.00 32.59 76 VAL A O 1
ATOM 544 N N . LEU A 1 77 ? 2.670 -57.188 -18.978 1.00 30.18 77 LEU A N 1
ATOM 545 C CA . LEU A 1 77 ? 3.858 -56.918 -19.840 1.00 33.09 77 LEU A CA 1
ATOM 546 C C . LEU A 1 77 ? 3.402 -56.548 -21.260 1.00 33.35 77 LEU A C 1
ATOM 547 O O . LEU A 1 77 ? 4.037 -55.649 -21.870 1.00 33.22 77 LEU A O 1
ATOM 552 N N . ALA A 1 78 ? 2.334 -57.173 -21.770 1.00 32.46 78 ALA A N 1
ATOM 553 C CA . ALA A 1 78 ? 1.814 -56.907 -23.134 1.00 35.68 78 ALA A CA 1
ATOM 554 C C . ALA A 1 78 ? 1.235 -55.488 -23.199 1.00 34.67 78 ALA A C 1
ATOM 555 O O . ALA A 1 78 ? 1.450 -54.821 -24.216 1.00 36.57 78 ALA A O 1
ATOM 557 N N . LEU A 1 79 ? 0.573 -55.016 -22.139 1.00 35.08 79 LEU A N 1
ATOM 558 C CA . LEU A 1 79 ? 0.030 -53.627 -22.072 1.00 34.40 79 LEU A CA 1
ATOM 559 C C . LEU A 1 79 ? 1.166 -52.605 -22.082 1.00 33.99 79 LEU A C 1
ATOM 560 O O . LEU A 1 79 ? 1.049 -51.594 -22.779 1.00 37.68 79 LEU A O 1
ATOM 565 N N . PHE A 1 80 ? 2.232 -52.859 -21.337 1.00 33.60 80 PHE A N 1
ATOM 566 C CA . PHE A 1 80 ? 3.458 -52.033 -21.380 1.00 33.78 80 PHE A CA 1
ATOM 567 C C . PHE A 1 80 ? 4.074 -52.092 -22.784 1.00 34.87 80 PHE A C 1
ATOM 568 O O . PHE A 1 80 ? 4.464 -51.047 -23.303 1.00 32.67 80 PHE A O 1
ATOM 576 N N . LYS A 1 81 ? 4.188 -53.285 -23.359 1.00 34.31 81 LYS A N 1
ATOM 577 C CA . LYS A 1 81 ? 4.686 -53.496 -24.747 1.00 40.45 81 LYS A CA 1
ATOM 578 C C . LYS A 1 81 ? 3.888 -52.612 -25.719 1.00 40.07 81 LYS A C 1
ATOM 579 O O . LYS A 1 81 ? 4.529 -51.898 -26.482 1.00 41.42 81 LYS A O 1
ATOM 585 N N . GLU A 1 82 ? 2.552 -52.628 -25.648 1.00 41.50 82 GLU A N 1
ATOM 586 C CA . GLU A 1 82 ? 1.659 -51.810 -26.514 1.00 42.63 82 GLU A CA 1
ATOM 587 C C . GLU A 1 82 ? 1.939 -50.317 -26.282 1.00 45.18 82 GLU A C 1
ATOM 588 O O . GLU A 1 82 ? 2.080 -49.591 -27.286 1.00 46.00 82 GLU A O 1
ATOM 590 N N . GLN A 1 83 ? 2.027 -49.869 -25.024 1.00 40.84 83 GLN A N 1
ATOM 591 C CA . GLN A 1 83 ? 2.384 -48.461 -24.679 1.00 43.85 83 GLN A CA 1
ATOM 592 C C . GLN A 1 83 ? 3.735 -48.102 -25.317 1.00 43.18 83 GLN A C 1
ATOM 593 O O . GLN A 1 83 ? 3.858 -47.011 -25.878 1.00 43.01 83 GLN A O 1
ATOM 596 N N . LEU A 1 84 ? 4.726 -48.977 -25.213 1.00 41.05 84 LEU A N 1
ATOM 597 C CA . LEU A 1 84 ? 6.083 -48.661 -25.716 1.00 46.54 84 LEU A CA 1
ATOM 598 C C . LEU A 1 84 ? 5.997 -48.425 -27.228 1.00 50.96 84 LEU A C 1
ATOM 599 O O . LEU A 1 84 ? 6.585 -47.436 -27.697 1.00 53.04 84 LEU A O 1
ATOM 604 N N . GLN A 1 85 ? 5.310 -49.303 -27.963 1.00 49.22 85 GLN A N 1
ATOM 605 C CA . GLN A 1 85 ? 5.259 -49.241 -29.448 1.00 53.42 85 GLN A CA 1
ATOM 606 C C . GLN A 1 85 ? 4.525 -47.968 -29.880 1.00 49.89 85 GLN A C 1
ATOM 607 O O . GLN A 1 85 ? 4.932 -47.371 -30.878 1.00 50.71 85 GLN A O 1
ATOM 613 N N . SER A 1 86 ? 3.523 -47.524 -29.128 1.00 49.77 86 SER A N 1
ATOM 614 C CA . SER A 1 86 ? 2.787 -46.267 -29.419 1.00 54.56 86 SER A CA 1
ATOM 615 C C . SER A 1 86 ? 3.701 -45.041 -29.233 1.00 56.93 86 SER A C 1
ATOM 616 O O . SER A 1 86 ? 3.473 -44.040 -29.947 1.00 50.25 86 SER A O 1
ATOM 619 N N . THR A 1 87 ? 4.684 -45.087 -28.314 1.00 53.27 87 THR A N 1
ATOM 620 C CA . THR A 1 87 ? 5.611 -43.944 -28.048 1.00 52.22 87 THR A CA 1
ATOM 621 C C . THR A 1 87 ? 6.746 -43.950 -29.086 1.00 49.35 87 THR A C 1
ATOM 622 O O . THR A 1 87 ? 7.110 -42.851 -29.552 1.00 49.29 87 THR A O 1
ATOM 626 N N . ASN A 1 88 ? 7.247 -45.130 -29.460 1.00 47.84 88 ASN A N 1
ATOM 627 C CA . ASN A 1 88 ? 8.257 -45.332 -30.537 1.00 50.90 88 ASN A CA 1
ATOM 628 C C . ASN A 1 88 ? 7.700 -44.933 -31.914 1.00 53.47 88 ASN A C 1
ATOM 629 O O . ASN A 1 88 ? 8.492 -44.557 -32.773 1.00 62.05 88 ASN A O 1
ATOM 634 N N . ASP A 1 89 ? 6.390 -45.045 -32.113 1.00 56.92 89 ASP A N 1
ATOM 635 C CA . ASP A 1 89 ? 5.697 -44.751 -33.392 1.00 54.91 89 ASP A CA 1
ATOM 636 C C . ASP A 1 89 ? 5.203 -43.298 -33.402 1.00 52.53 89 ASP A C 1
ATOM 637 O O . ASP A 1 89 ? 4.441 -42.981 -34.329 1.00 57.15 89 ASP A O 1
ATOM 639 N N . LEU A 1 90 ? 5.575 -42.441 -32.436 1.00 47.07 90 LEU A N 1
ATOM 640 C CA . LEU A 1 90 ? 5.134 -41.008 -32.470 1.00 50.87 90 LEU A CA 1
ATOM 641 C C . LEU A 1 90 ? 5.775 -40.354 -33.695 1.00 45.25 90 LEU A C 1
ATOM 642 O O . LEU A 1 90 ? 6.870 -40.720 -34.085 1.00 44.41 90 LEU A O 1
ATOM 647 N N . PRO A 1 91 ? 5.117 -39.404 -34.383 1.00 48.26 91 PRO A N 1
ATOM 648 C CA . PRO A 1 91 ? 5.785 -38.674 -35.461 1.00 48.65 91 PRO A CA 1
ATOM 649 C C . PRO A 1 91 ? 6.997 -37.847 -34.999 1.00 52.45 91 PRO A C 1
ATOM 650 O O . PRO A 1 91 ? 7.142 -37.611 -33.800 1.00 47.94 91 PRO A O 1
ATOM 654 N N . HIS A 1 92 ? 7.783 -37.383 -35.976 1.00 49.67 92 HIS A N 1
ATOM 655 C CA . HIS A 1 92 ? 9.013 -36.554 -35.840 1.00 55.19 92 HIS A CA 1
ATOM 656 C C . HIS A 1 92 ? 8.736 -35.298 -35.004 1.00 50.53 92 HIS A C 1
ATOM 657 O O . HIS A 1 92 ? 9.645 -34.875 -34.293 1.00 64.07 92 HIS A O 1
ATOM 659 N N . ASP A 1 93 ? 7.531 -34.732 -35.076 1.00 48.61 93 ASP A N 1
ATOM 660 C CA . ASP A 1 93 ? 7.137 -33.494 -34.350 1.00 51.42 93 ASP A CA 1
ATOM 661 C C . ASP A 1 93 ? 7.297 -33.637 -32.828 1.00 48.13 93 ASP A C 1
ATOM 662 O O . ASP A 1 93 ? 7.397 -32.601 -32.147 1.00 48.14 93 ASP A O 1
ATOM 667 N N . TYR A 1 94 ? 7.227 -34.862 -32.320 1.00 40.71 94 TYR A N 1
ATOM 668 C CA . TYR A 1 94 ? 7.496 -35.224 -30.903 1.00 46.52 94 TYR A CA 1
ATOM 669 C C . TYR A 1 94 ? 8.982 -35.593 -30.762 1.00 44.94 94 TYR A C 1
ATOM 670 O O . TYR A 1 94 ? 9.432 -36.501 -31.468 1.00 41.27 94 TYR A O 1
ATOM 679 N N . THR A 1 95 ? 9.723 -34.867 -29.922 1.00 42.30 95 THR A N 1
ATOM 680 C CA . THR A 1 95 ? 11.073 -35.259 -29.448 1.00 38.26 95 THR A CA 1
ATOM 681 C C . THR A 1 95 ? 10.878 -35.857 -28.054 1.00 35.74 95 THR A C 1
ATOM 682 O O . THR A 1 95 ? 10.637 -35.099 -27.103 1.00 35.04 95 THR A O 1
ATOM 686 N N . LEU A 1 96 ? 10.881 -37.187 -27.999 1.00 32.81 96 LEU A N 1
ATOM 687 C CA . LEU A 1 96 ? 10.665 -37.991 -26.794 1.00 35.04 96 LEU A CA 1
ATOM 688 C C . LEU A 1 96 ? 11.807 -38.991 -26.701 1.00 34.30 96 LEU A C 1
ATOM 689 O O . LEU A 1 96 ? 11.785 -39.995 -27.407 1.00 38.07 96 LEU A O 1
ATOM 694 N N . ASN A 1 97 C 12.770 -38.709 -25.834 1.00 31.94 97 ASN A N 1
ATOM 695 C CA . ASN A 1 97 C 13.933 -39.586 -25.600 1.00 30.22 97 ASN A CA 1
ATOM 696 C C . ASN A 1 97 C 13.774 -40.194 -24.201 1.00 31.56 97 ASN A C 1
ATOM 697 O O . ASN A 1 97 C 13.694 -39.429 -23.221 1.00 31.47 97 ASN A O 1
ATOM 702 N N . ILE A 1 98 ? 13.638 -41.513 -24.146 1.00 34.86 98 ILE A N 1
ATOM 703 C CA . ILE A 1 98 ? 13.343 -42.295 -22.916 1.00 38.51 98 ILE A CA 1
ATOM 704 C C . ILE A 1 98 ? 14.574 -43.117 -22.623 1.00 35.71 98 ILE A C 1
ATOM 705 O O . ILE A 1 98 ? 15.014 -43.823 -23.508 1.00 37.41 98 ILE A O 1
ATOM 710 N N . ALA A 1 99 ? 15.074 -43.080 -21.406 1.00 32.58 99 ALA A N 1
ATOM 711 C CA . ALA A 1 99 ? 16.218 -43.920 -21.035 1.00 29.69 99 ALA A CA 1
ATOM 712 C C . ALA A 1 99 ? 15.811 -44.660 -19.773 1.00 28.35 99 ALA A C 1
ATOM 713 O O . ALA A 1 99 ? 15.635 -43.991 -18.751 1.00 28.96 99 ALA A O 1
ATOM 715 N N . ASN A 1 100 ? 15.684 -45.981 -19.863 1.00 26.22 100 ASN A N 1
ATOM 716 C CA . ASN A 1 100 ? 15.311 -46.849 -18.726 1.00 28.13 100 ASN A CA 1
ATOM 717 C C . ASN A 1 100 ? 16.379 -47.913 -18.538 1.00 27.70 100 ASN A C 1
ATOM 718 O O . ASN A 1 100 ? 16.733 -48.544 -19.526 1.00 24.88 100 ASN A O 1
ATOM 723 N N . ALA A 1 101 ? 16.835 -48.148 -17.305 1.00 28.24 101 ALA A N 1
ATOM 724 C CA . ALA A 1 101 ? 17.798 -49.227 -17.042 1.00 28.54 101 ALA A CA 1
ATOM 725 C C . ALA A 1 101 ? 17.739 -49.682 -15.588 1.00 28.24 101 ALA A C 1
ATOM 726 O O . ALA A 1 101 ? 17.375 -48.893 -14.707 1.00 26.86 101 ALA A O 1
ATOM 728 N N . ALA A 1 102 ? 18.064 -50.952 -15.391 1.00 26.42 102 ALA A N 1
ATOM 729 C CA . ALA A 1 102 ? 18.472 -51.548 -14.105 1.00 30.03 102 ALA A CA 1
ATOM 730 C C . ALA A 1 102 ? 19.993 -51.726 -14.150 1.00 30.64 102 ALA A C 1
ATOM 731 O O . ALA A 1 102 ? 20.517 -52.192 -15.168 1.00 29.97 102 ALA A O 1
ATOM 733 N N . VAL A 1 103 ? 20.689 -51.214 -13.147 1.00 29.16 103 VAL A N 1
ATOM 734 C CA . VAL A 1 103 ? 22.160 -51.369 -13.010 1.00 28.70 103 VAL A CA 1
ATOM 735 C C . VAL A 1 103 ? 22.408 -52.158 -11.721 1.00 27.55 103 VAL A C 1
ATOM 736 O O . VAL A 1 103 ? 22.054 -51.675 -10.623 1.00 26.20 103 VAL A O 1
ATOM 740 N N . ALA A 1 104 ? 22.964 -53.339 -11.874 1.00 26.06 104 ALA A N 1
ATOM 741 C CA . ALA A 1 104 ? 23.223 -54.302 -10.792 1.00 30.16 104 ALA A CA 1
ATOM 742 C C . ALA A 1 104 ? 24.736 -54.426 -10.527 1.00 31.90 104 ALA A C 1
ATOM 743 O O . ALA A 1 104 ? 25.514 -54.359 -11.485 1.00 32.84 104 ALA A O 1
ATOM 745 N N . GLN A 1 105 ? 25.119 -54.577 -9.257 1.00 31.24 105 GLN A N 1
ATOM 746 C CA . GLN A 1 105 ? 26.427 -55.116 -8.837 1.00 34.14 105 GLN A CA 1
ATOM 747 C C . GLN A 1 105 ? 26.653 -56.419 -9.609 1.00 39.16 105 GLN A C 1
ATOM 748 O O . GLN A 1 105 ? 25.705 -57.232 -9.703 1.00 36.80 105 GLN A O 1
ATOM 754 N N . GLU A 1 106 ? 27.841 -56.554 -10.218 1.00 42.39 106 GLU A N 1
ATOM 755 C CA . GLU A 1 106 ? 28.254 -57.709 -11.079 1.00 40.47 106 GLU A CA 1
ATOM 756 C C . GLU A 1 106 ? 28.281 -58.990 -10.235 1.00 35.13 106 GLU A C 1
ATOM 757 O O . GLU A 1 106 ? 28.506 -58.903 -8.984 1.00 31.77 106 GLU A O 1
ATOM 763 N N . GLY A 1 107 ? 28.036 -60.127 -10.890 1.00 34.63 107 GLY A N 1
ATOM 764 C CA . GLY A 1 107 ? 28.190 -61.472 -10.298 1.00 41.10 107 GLY A CA 1
ATOM 765 C C . GLY A 1 107 ? 26.987 -61.976 -9.507 1.00 44.65 107 GLY A C 1
ATOM 766 O O . GLY A 1 107 ? 27.190 -62.947 -8.760 1.00 50.59 107 GLY A O 1
ATOM 767 N N . TYR A 1 108 ? 25.779 -61.401 -9.655 1.00 46.37 108 TYR A N 1
ATOM 768 C CA . TYR A 1 108 ? 24.566 -61.830 -8.889 1.00 41.30 108 TYR A CA 1
ATOM 769 C C . TYR A 1 108 ? 23.686 -62.747 -9.733 1.00 40.18 108 TYR A C 1
ATOM 770 O O . TYR A 1 108 ? 22.863 -63.504 -9.161 1.00 43.63 108 TYR A O 1
ATOM 779 N N . GLY A 1 109 ? 23.853 -62.685 -11.050 1.00 40.54 109 GLY A N 1
ATOM 780 C CA . GLY A 1 109 ? 23.070 -63.481 -12.005 1.00 39.54 109 GLY A CA 1
ATOM 781 C C . GLY A 1 109 ? 22.058 -62.615 -12.717 1.00 39.32 109 GLY A C 1
ATOM 782 O O . GLY A 1 109 ? 21.576 -61.642 -12.107 1.00 41.10 109 GLY A O 1
ATOM 783 N N . ILE A 1 110 ? 21.782 -62.947 -13.976 1.00 40.00 110 ILE A N 1
ATOM 784 C CA . ILE A 1 110 ? 20.779 -62.289 -14.857 1.00 42.43 110 ILE A CA 1
ATOM 785 C C . ILE A 1 110 ? 20.040 -63.383 -15.622 1.00 37.23 110 ILE A C 1
ATOM 786 O O . ILE A 1 110 ? 20.708 -64.096 -16.354 1.00 39.82 110 ILE A O 1
ATOM 791 N N . LEU A 1 111 ? 18.718 -63.482 -15.474 1.00 36.73 111 LEU A N 1
ATOM 792 C CA . LEU A 1 111 ? 17.864 -64.394 -16.266 1.00 37.91 111 LEU A CA 1
ATOM 793 C C . LEU A 1 111 ? 17.557 -63.726 -17.601 1.00 42.17 111 LEU A C 1
ATOM 794 O O . LEU A 1 111 ? 17.176 -62.557 -17.646 1.00 43.62 111 LEU A O 1
ATOM 799 N N . PRO A 1 112 ? 17.727 -64.456 -18.732 1.00 48.11 112 PRO A N 1
ATOM 800 C CA . PRO A 1 112 ? 17.371 -63.928 -20.051 1.00 43.80 112 PRO A CA 1
ATOM 801 C C . PRO A 1 112 ? 15.869 -63.644 -20.233 1.00 41.14 112 PRO A C 1
ATOM 802 O O . PRO A 1 112 ? 15.561 -62.722 -20.975 1.00 43.86 112 PRO A O 1
ATOM 806 N N . GLU A 1 113 ? 14.976 -64.395 -19.571 1.00 41.21 113 GLU A N 1
ATOM 807 C CA . GLU A 1 113 ? 13.510 -64.065 -19.491 1.00 42.38 113 GLU A CA 1
ATOM 808 C C . GLU A 1 113 ? 13.335 -62.613 -18.999 1.00 39.14 113 GLU A C 1
ATOM 809 O O . GLU A 1 113 ? 12.529 -61.854 -19.596 1.00 40.22 113 GLU A O 1
ATOM 811 N N . TYR A 1 114 ? 14.103 -62.198 -17.987 1.00 35.99 114 TYR A N 1
ATOM 812 C CA . TYR A 1 114 ? 13.972 -60.848 -17.384 1.00 33.66 114 TYR A CA 1
ATOM 813 C C . TYR A 1 114 ? 14.527 -59.797 -18.354 1.00 34.82 114 TYR A C 1
ATOM 814 O O . TYR A 1 114 ? 13.793 -58.851 -18.644 1.00 30.68 114 TYR A O 1
ATOM 823 N N . THR A 1 115 ? 15.730 -59.981 -18.913 1.00 36.18 115 THR A N 1
ATOM 824 C CA . THR A 1 115 ? 16.343 -58.995 -19.858 1.00 37.55 115 THR A CA 1
ATOM 825 C C . THR A 1 115 ? 15.490 -58.874 -21.123 1.00 36.72 115 THR A C 1
ATOM 826 O O . THR A 1 115 ? 15.316 -57.719 -21.623 1.00 37.85 115 THR A O 1
ATOM 830 N N . ASP A 1 116 ? 14.903 -59.979 -21.582 1.00 37.85 116 ASP A N 1
ATOM 831 C CA . ASP A 1 116 ? 13.963 -59.997 -22.739 1.00 39.49 116 ASP A CA 1
ATOM 832 C C . ASP A 1 116 ? 12.707 -59.167 -22.429 1.00 41.44 116 ASP A C 1
ATOM 833 O O . ASP A 1 116 ? 12.283 -58.348 -23.288 1.00 40.15 116 ASP A O 1
ATOM 835 N N . ALA A 1 117 ? 12.131 -59.347 -21.235 1.00 37.10 117 ALA A N 1
ATOM 836 C CA . ALA A 1 117 ? 10.966 -58.578 -20.755 1.00 35.34 117 ALA A CA 1
ATOM 837 C C . ALA A 1 117 ? 11.331 -57.084 -20.647 1.00 33.44 117 ALA A C 1
ATOM 838 O O . ALA A 1 117 ? 10.537 -56.246 -21.102 1.00 35.99 117 ALA A O 1
ATOM 840 N N . LEU A 1 118 ? 12.515 -56.766 -20.126 1.00 33.04 118 LEU A N 1
ATOM 841 C CA . LEU A 1 118 ? 13.015 -55.369 -20.004 1.00 33.99 118 LEU A CA 1
ATOM 842 C C . LEU A 1 118 ? 13.060 -54.708 -21.384 1.00 36.55 118 LEU A C 1
ATOM 843 O O . LEU A 1 118 ? 12.604 -53.568 -21.508 1.00 32.16 118 LEU A O 1
ATOM 848 N N . THR A 1 119 ? 13.578 -55.409 -22.383 1.00 37.47 119 THR A N 1
ATOM 849 C CA . THR A 1 119 ? 13.726 -54.881 -23.761 1.00 39.49 119 THR A CA 1
ATOM 850 C C . THR A 1 119 ? 12.338 -54.675 -24.361 1.00 35.58 119 THR A C 1
ATOM 851 O O . THR A 1 119 ? 12.002 -53.511 -24.690 1.00 36.53 119 THR A O 1
ATOM 855 N N . SER A 1 120 ? 11.550 -55.742 -24.481 1.00 36.65 120 SER A N 1
ATOM 856 C CA . SER A 1 120 ? 10.252 -55.727 -25.218 1.00 38.56 120 SER A CA 1
ATOM 857 C C . SER A 1 120 ? 9.174 -54.905 -24.494 1.00 37.66 120 SER A C 1
ATOM 858 O O . SER A 1 120 ? 8.383 -54.239 -25.180 1.00 38.03 120 SER A O 1
ATOM 861 N N . SER A 1 121 ? 9.060 -54.975 -23.169 1.00 34.18 121 SER A N 1
ATOM 862 C CA . SER A 1 121 ? 7.945 -54.289 -22.461 1.00 33.09 121 SER A CA 1
ATOM 863 C C . SER A 1 121 ? 8.324 -52.850 -22.094 1.00 33.59 121 SER A C 1
ATOM 864 O O . SER A 1 121 ? 7.409 -52.023 -22.049 1.00 33.32 121 SER A O 1
ATOM 867 N N . PHE A 1 122 ? 9.598 -52.556 -21.786 1.00 33.19 122 PHE A N 1
ATOM 868 C CA . PHE A 1 122 ? 9.994 -51.286 -21.118 1.00 34.44 122 PHE A CA 1
ATOM 869 C C . PHE A 1 122 ? 11.057 -50.500 -21.901 1.00 35.34 122 PHE A C 1
ATOM 870 O O . PHE A 1 122 ? 11.326 -49.374 -21.523 1.00 45.51 122 PHE A O 1
ATOM 878 N N . GLY A 1 123 ? 11.640 -51.048 -22.960 1.00 37.50 123 GLY A N 1
ATOM 879 C CA . GLY A 1 123 ? 12.749 -50.407 -23.685 1.00 39.36 123 GLY A CA 1
ATOM 880 C C . GLY A 1 123 ? 13.937 -50.209 -22.769 1.00 39.68 123 GLY A C 1
ATOM 881 O O . GLY A 1 123 ? 14.659 -49.198 -22.918 1.00 43.36 123 GLY A O 1
ATOM 882 N N . ALA A 1 124 ? 14.096 -51.109 -21.799 1.00 35.70 124 ALA A N 1
ATOM 883 C CA . ALA A 1 124 ? 15.022 -50.950 -20.664 1.00 34.47 124 ALA A CA 1
ATOM 884 C C . ALA A 1 124 ? 16.253 -51.783 -20.953 1.00 34.70 124 ALA A C 1
ATOM 885 O O . ALA A 1 124 ? 16.116 -52.830 -21.602 1.00 38.90 124 ALA A O 1
ATOM 887 N N . GLU A 1 125 ? 17.393 -51.360 -20.432 1.00 35.81 125 GLU A N 1
ATOM 888 C CA . GLU A 1 125 ? 18.652 -52.142 -20.506 1.00 38.43 125 GLU A CA 1
ATOM 889 C C . GLU A 1 125 ? 18.972 -52.631 -19.098 1.00 34.08 125 GLU A C 1
ATOM 890 O O . GLU A 1 125 ? 18.610 -51.930 -18.103 1.00 32.07 125 GLU A O 1
ATOM 896 N N . TYR A 1 126 ? 19.620 -53.781 -19.015 1.00 32.18 126 TYR A N 1
ATOM 897 C CA . TYR A 1 126 ? 20.220 -54.312 -17.780 1.00 33.79 126 TYR A CA 1
ATOM 898 C C . TYR A 1 126 ? 21.736 -54.128 -17.890 1.00 38.32 126 TYR A C 1
ATOM 899 O O . TYR A 1 126 ? 22.352 -54.587 -18.853 1.00 37.55 126 TYR A O 1
ATOM 908 N N . ILE A 1 127 ? 22.329 -53.461 -16.918 1.00 32.51 127 ILE A N 1
ATOM 909 C CA . ILE A 1 127 ? 23.763 -53.070 -16.974 1.00 37.09 127 ILE A CA 1
ATOM 910 C C . ILE A 1 127 ? 24.391 -53.586 -15.687 1.00 38.95 127 ILE A C 1
ATOM 911 O O . ILE A 1 127 ? 23.770 -53.405 -14.614 1.00 38.96 127 ILE A O 1
ATOM 916 N N . GLU A 1 128 ? 25.554 -54.232 -15.798 1.00 37.26 128 GLU A N 1
ATOM 917 C CA . GLU A 1 128 ? 26.337 -54.712 -14.645 1.00 37.86 128 GLU A CA 1
ATOM 918 C C . GLU A 1 128 ? 27.453 -53.698 -14.388 1.00 36.71 128 GLU A C 1
ATOM 919 O O . GLU A 1 128 ? 27.970 -53.137 -15.332 1.00 35.05 128 GLU A O 1
ATOM 922 N N . ALA A 1 129 ? 27.766 -53.455 -13.128 1.00 35.28 129 ALA A N 1
ATOM 923 C CA . ALA A 1 129 ? 28.809 -52.506 -12.708 1.00 38.19 129 ALA A CA 1
ATOM 924 C C . ALA A 1 129 ? 29.419 -53.019 -11.402 1.00 37.71 129 ALA A C 1
ATOM 925 O O . ALA A 1 129 ? 28.785 -53.882 -10.773 1.00 38.89 129 ALA A O 1
ATOM 927 N N . ASP A 1 130 ? 30.613 -52.549 -11.031 1.00 38.15 130 ASP A N 1
ATOM 928 C CA . ASP A 1 130 ? 31.259 -52.906 -9.740 1.00 40.58 130 ASP A CA 1
ATOM 929 C C . ASP A 1 130 ? 31.296 -51.657 -8.854 1.00 40.82 130 ASP A C 1
ATOM 930 O O . ASP A 1 130 ? 32.291 -50.919 -8.888 1.00 36.78 130 ASP A O 1
ATOM 935 N N . PHE A 1 131 ? 30.273 -51.480 -8.025 1.00 39.91 131 PHE A N 1
ATOM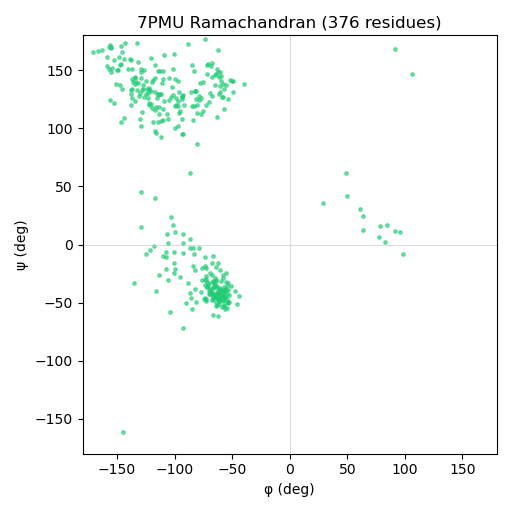 936 C CA . PHE A 1 131 ? 30.113 -50.306 -7.132 1.00 38.68 131 PHE A CA 1
ATOM 937 C C . PHE A 1 131 ? 31.095 -50.394 -5.970 1.00 37.40 131 PHE A C 1
ATOM 938 O O . PHE A 1 131 ? 31.332 -49.363 -5.332 1.00 35.77 131 PHE A O 1
ATOM 946 N N . GLN A 1 132 ? 31.631 -51.585 -5.702 1.00 37.39 132 GLN A N 1
ATOM 947 C CA . GLN A 1 132 ? 32.535 -51.835 -4.550 1.00 41.69 132 GLN A CA 1
ATOM 948 C C . GLN A 1 132 ? 33.957 -51.401 -4.892 1.00 39.42 132 GLN A C 1
ATOM 949 O O . GLN A 1 132 ? 34.548 -50.681 -4.072 1.00 41.00 132 GLN A O 1
ATOM 955 N N . LYS A 1 133 ? 34.464 -51.834 -6.050 1.00 40.64 133 LYS A N 1
ATOM 956 C CA . LYS A 1 133 ? 35.892 -51.693 -6.446 1.00 42.10 133 LYS A CA 1
ATOM 957 C C . LYS A 1 133 ? 36.056 -50.606 -7.497 1.00 38.64 133 LYS A C 1
ATOM 958 O O . LYS A 1 133 ? 37.161 -50.039 -7.522 1.00 35.24 133 LYS A O 1
ATOM 964 N N . ARG A 1 134 ? 35.033 -50.400 -8.347 1.00 34.90 134 ARG A N 1
ATOM 965 C CA . ARG A 1 134 ? 35.106 -49.549 -9.558 1.00 35.03 134 ARG A CA 1
ATOM 966 C C . ARG A 1 134 ? 33.935 -48.546 -9.594 1.00 32.15 134 ARG A C 1
ATOM 967 O O . ARG A 1 134 ? 33.301 -48.367 -10.646 1.00 27.80 134 ARG A O 1
ATOM 975 N N . GLY A 1 135 ? 33.657 -47.894 -8.473 1.00 32.56 135 GLY A N 1
ATOM 976 C CA . GLY A 1 135 ? 32.537 -46.939 -8.370 1.00 33.49 135 GLY A CA 1
ATOM 977 C C . GLY A 1 135 ? 32.694 -45.843 -9.403 1.00 33.56 135 GLY A C 1
ATOM 978 O O . GLY A 1 135 ? 31.701 -45.490 -10.083 1.00 33.38 135 GLY A O 1
ATOM 979 N N . GLN A 1 136 ? 33.921 -45.348 -9.553 1.00 33.07 136 GLN A N 1
ATOM 980 C CA . GLN A 1 136 ? 34.215 -44.243 -10.497 1.00 34.87 136 GLN A CA 1
ATOM 981 C C . GLN A 1 136 ? 33.886 -44.703 -11.920 1.00 30.76 136 GLN A C 1
ATOM 982 O O . GLN A 1 136 ? 33.218 -43.945 -12.624 1.00 32.06 136 GLN A O 1
ATOM 988 N N . GLU A 1 137 ? 34.285 -45.909 -12.320 1.00 34.69 137 GLU A N 1
ATOM 989 C CA . GLU A 1 137 ? 33.974 -46.470 -13.669 1.00 34.10 137 GLU A CA 1
ATOM 990 C C . GLU A 1 137 ? 32.457 -46.711 -13.850 1.00 34.11 137 GLU A C 1
ATOM 991 O O . GLU A 1 137 ? 31.944 -46.583 -14.977 1.00 31.28 137 GLU A O 1
ATOM 997 N N . ALA A 1 138 ? 31.750 -47.139 -12.809 1.00 34.20 138 ALA A N 1
ATOM 998 C CA . ALA A 1 138 ? 30.293 -47.424 -12.884 1.00 35.29 138 ALA A CA 1
ATOM 999 C C . ALA A 1 138 ? 29.559 -46.137 -13.298 1.00 31.09 138 ALA A C 1
ATOM 1000 O O . ALA A 1 138 ? 28.738 -46.158 -14.254 1.00 30.58 138 ALA A O 1
ATOM 1002 N N . ILE A 1 139 ? 29.903 -45.004 -12.697 1.00 30.96 139 ILE A N 1
ATOM 1003 C CA . ILE A 1 139 ? 29.181 -43.747 -13.045 1.00 33.70 139 ILE A CA 1
ATOM 1004 C C . ILE A 1 139 ? 29.616 -43.257 -14.434 1.00 32.52 139 ILE A C 1
ATOM 1005 O O . ILE A 1 139 ? 28.736 -42.673 -15.106 1.00 29.69 139 ILE A O 1
ATOM 1010 N N . GLN A 1 140 ? 30.860 -43.509 -14.886 1.00 30.67 140 GLN A N 1
ATOM 1011 C CA . GLN A 1 140 ? 31.273 -43.181 -16.285 1.00 33.86 140 GLN A CA 1
ATOM 1012 C C . GLN A 1 140 ? 30.424 -44.034 -17.250 1.00 30.50 140 GLN A C 1
ATOM 1013 O O . GLN A 1 140 ? 29.947 -43.488 -18.240 1.00 28.00 140 GLN A O 1
ATOM 1019 N N . LYS A 1 141 ? 30.231 -45.334 -16.994 1.00 29.70 141 LYS A N 1
ATOM 1020 C CA . LYS A 1 141 ? 29.390 -46.213 -17.862 1.00 30.68 141 LYS A CA 1
ATOM 1021 C C . LYS A 1 141 ? 27.926 -45.720 -17.849 1.00 29.82 141 LYS A C 1
ATOM 1022 O O . LYS A 1 141 ? 27.313 -45.664 -18.905 1.00 28.28 141 LYS A O 1
ATOM 1024 N N . ILE A 1 142 ? 27.375 -45.365 -16.687 1.00 29.23 142 ILE A N 1
ATOM 1025 C CA . ILE A 1 142 ? 25.960 -44.909 -16.566 1.00 31.85 142 ILE A CA 1
ATOM 1026 C C . ILE A 1 142 ? 25.810 -43.570 -17.297 1.00 29.63 142 ILE A C 1
ATOM 1027 O O . ILE A 1 142 ? 24.819 -43.406 -18.064 1.00 29.15 142 ILE A O 1
ATOM 1032 N N . ASN A 1 143 ? 26.729 -42.638 -17.068 1.00 27.38 143 ASN A N 1
ATOM 1033 C CA . ASN A 1 143 ? 26.620 -41.277 -17.651 1.00 30.30 143 ASN A CA 1
ATOM 1034 C C . ASN A 1 143 ? 26.734 -41.413 -19.170 1.00 31.79 143 ASN A C 1
ATOM 1035 O O . ASN A 1 143 ? 26.022 -40.701 -19.881 1.00 31.80 143 ASN A O 1
ATOM 1040 N N . ALA A 1 144 ? 27.544 -42.348 -19.662 1.00 32.69 144 ALA A N 1
ATOM 1041 C CA . ALA A 1 144 ? 27.714 -42.525 -21.122 1.00 36.06 144 ALA A CA 1
ATOM 1042 C C . ALA A 1 144 ? 26.416 -43.113 -21.689 1.00 35.07 144 ALA A C 1
ATOM 1043 O O . ALA A 1 144 ? 26.016 -42.729 -22.798 1.00 31.11 144 ALA A O 1
ATOM 1045 N N . TRP A 1 145 ? 25.835 -44.089 -20.989 1.00 34.01 145 TRP A N 1
ATOM 1046 C CA . TRP A 1 145 ? 24.591 -44.763 -21.435 1.00 33.83 145 TRP A CA 1
ATOM 1047 C C . TRP A 1 145 ? 23.462 -43.719 -21.525 1.00 31.18 145 TRP A C 1
ATOM 1048 O O . TRP A 1 145 ? 22.787 -43.650 -22.568 1.00 28.28 145 TRP A O 1
ATOM 1059 N N . VAL A 1 146 ? 23.274 -42.904 -20.490 1.00 29.79 146 VAL A N 1
ATOM 1060 C CA . VAL A 1 146 ? 22.106 -41.969 -20.449 1.00 32.29 146 VAL A CA 1
ATOM 1061 C C . VAL A 1 146 ? 22.303 -40.901 -21.524 1.00 33.72 146 VAL A C 1
ATOM 1062 O O . VAL A 1 146 ? 21.307 -40.519 -22.160 1.00 33.96 146 VAL A O 1
ATOM 1066 N N . SER A 1 147 ? 23.539 -40.423 -21.699 1.00 31.76 147 SER A N 1
ATOM 1067 C CA . SER A 1 147 ? 23.903 -39.413 -22.726 1.00 36.27 147 SER A CA 1
ATOM 1068 C C . SER A 1 147 ? 23.529 -39.940 -24.120 1.00 35.87 147 SER A C 1
ATOM 1069 O O . SER A 1 147 ? 22.920 -39.195 -24.897 1.00 37.35 147 SER A O 1
ATOM 1072 N N . ASN A 1 148 ? 23.872 -41.197 -24.393 1.00 35.65 148 ASN A N 1
ATOM 1073 C CA . ASN A 1 148 ? 23.604 -41.900 -25.676 1.00 41.80 148 ASN A CA 1
ATOM 1074 C C . ASN A 1 148 ? 22.086 -42.047 -25.889 1.00 40.48 148 ASN A C 1
ATOM 1075 O O . ASN A 1 148 ? 21.611 -41.673 -26.949 1.00 41.87 148 ASN A O 1
ATOM 1080 N N . ARG A 1 149 ? 21.351 -42.535 -24.889 1.00 39.84 149 ARG A N 1
ATOM 1081 C CA . ARG A 1 149 ? 19.895 -42.809 -24.994 1.00 40.44 149 ARG A CA 1
ATOM 1082 C C . ARG A 1 149 ? 19.072 -41.512 -25.023 1.00 40.28 149 ARG A C 1
ATOM 1083 O O . ARG A 1 149 ? 17.976 -41.530 -25.632 1.00 40.90 149 ARG A O 1
ATOM 1091 N N . THR A 1 150 ? 19.551 -40.415 -24.433 1.00 34.82 150 THR A N 1
ATOM 1092 C CA . THR A 1 150 ? 18.802 -39.122 -24.424 1.00 37.62 150 THR A CA 1
ATOM 1093 C C . THR A 1 150 ? 19.331 -38.177 -25.509 1.00 35.20 150 THR A C 1
ATOM 1094 O O . THR A 1 150 ? 18.959 -36.986 -25.447 1.00 41.21 150 THR A O 1
ATOM 1098 N N . HIS A 1 151 ? 20.186 -38.660 -26.422 1.00 41.60 151 HIS A N 1
ATOM 1099 C CA . HIS A 1 151 ? 20.827 -37.852 -27.502 1.00 43.44 151 HIS A CA 1
ATOM 1100 C C . HIS A 1 151 ? 21.436 -36.597 -26.881 1.00 43.08 151 HIS A C 1
ATOM 1101 O O . HIS A 1 151 ? 21.290 -35.517 -27.461 1.00 47.91 151 HIS A O 1
ATOM 1108 N N . GLY A 1 152 ? 22.076 -36.758 -25.717 1.00 43.00 152 GLY A N 1
ATOM 1109 C CA . GLY A 1 152 ? 22.905 -35.727 -25.071 1.00 41.79 152 GLY A CA 1
ATOM 1110 C C . GLY A 1 152 ? 22.101 -34.730 -24.264 1.00 36.73 152 GLY A C 1
ATOM 1111 O O . GLY A 1 152 ? 22.732 -33.837 -23.654 1.00 40.26 152 GLY A O 1
ATOM 1112 N N . LYS A 1 153 ? 20.780 -34.898 -24.185 1.00 36.71 153 LYS A N 1
ATOM 1113 C CA . LYS A 1 153 ? 19.892 -33.980 -23.415 1.00 40.35 153 LYS A CA 1
ATOM 1114 C C . LYS A 1 153 ? 20.120 -34.205 -21.911 1.00 40.11 153 LYS A C 1
ATOM 1115 O O . LYS A 1 153 ? 20.061 -33.232 -21.137 1.00 40.30 153 LYS A O 1
ATOM 1118 N N . VAL A 1 154 ? 20.447 -35.437 -21.515 1.00 38.13 154 VAL A N 1
ATOM 1119 C CA . VAL A 1 154 ? 20.868 -35.755 -20.126 1.00 37.58 154 VAL A CA 1
ATOM 1120 C C . VAL A 1 154 ? 22.291 -36.322 -20.206 1.00 41.01 154 VAL A C 1
ATOM 1121 O O . VAL A 1 154 ? 22.459 -37.376 -20.840 1.00 37.52 154 VAL A O 1
ATOM 1125 N N . GLN A 1 155 ? 23.269 -35.640 -19.594 1.00 39.74 155 GLN A N 1
ATOM 1126 C CA . GLN A 1 155 ? 24.714 -36.003 -19.655 1.00 42.95 155 GLN A CA 1
ATOM 1127 C C . GLN A 1 155 ? 25.079 -36.846 -18.424 1.00 43.09 155 GLN A C 1
ATOM 1128 O O . GLN A 1 155 ? 25.997 -37.675 -18.519 1.00 46.83 155 GLN A O 1
ATOM 1134 N N . SER A 1 156 ? 24.389 -36.670 -17.306 1.00 40.00 156 SER A N 1
ATOM 1135 C CA . SER A 1 156 ? 24.739 -37.392 -16.067 1.00 44.33 156 SER A CA 1
ATOM 1136 C C . SER A 1 156 ? 23.503 -37.659 -15.201 1.00 39.34 156 SER A C 1
ATOM 1137 O O . SER A 1 156 ? 22.533 -36.925 -15.275 1.00 43.30 156 SER A O 1
ATOM 1140 N N . LEU A 1 157 ? 23.546 -38.742 -14.445 1.00 41.11 157 LEU A N 1
ATOM 1141 C CA . LEU A 1 157 ? 22.608 -39.023 -13.340 1.00 42.14 157 LEU A CA 1
ATOM 1142 C C . LEU A 1 157 ? 23.358 -38.994 -12.007 1.00 43.79 157 LEU A C 1
ATOM 1143 O O . LEU A 1 157 ? 22.717 -38.685 -11.017 1.00 47.47 157 LEU A O 1
ATOM 1148 N N . PHE A 1 158 ? 24.667 -39.273 -12.007 1.00 46.07 158 PHE A N 1
ATOM 1149 C CA . PHE A 1 158 ? 25.527 -39.360 -10.800 1.00 46.00 158 PHE A CA 1
ATOM 1150 C C . PHE A 1 158 ? 26.694 -38.375 -10.903 1.00 45.80 158 PHE A C 1
ATOM 1151 O O . PHE A 1 158 ? 27.344 -38.354 -11.962 1.00 45.38 158 PHE A O 1
ATOM 1159 N N . ASP A 1 159 ? 26.939 -37.614 -9.832 1.00 44.65 159 ASP A N 1
ATOM 1160 C CA . ASP A 1 159 ? 28.118 -36.729 -9.643 1.00 51.84 159 ASP A CA 1
ATOM 1161 C C . ASP A 1 159 ? 29.241 -37.534 -8.967 1.00 54.20 159 ASP A C 1
ATOM 1162 O O . ASP A 1 159 ? 30.363 -37.502 -9.479 1.00 64.36 159 ASP A O 1
ATOM 1164 N N . GLU A 1 160 ? 28.927 -38.227 -7.866 1.00 54.03 160 GLU A N 1
ATOM 1165 C CA . GLU A 1 160 ? 29.855 -39.024 -7.010 1.00 56.26 160 GLU A CA 1
ATOM 1166 C C . GLU A 1 160 ? 29.458 -40.500 -7.118 1.00 51.55 160 GLU A C 1
ATOM 1167 O O . GLU A 1 160 ? 28.304 -40.827 -7.355 1.00 43.57 160 GLU A O 1
ATOM 1169 N N . PRO A 1 161 ? 30.398 -41.454 -7.006 1.00 51.46 161 PRO A N 1
ATOM 1170 C CA . PRO A 1 161 ? 30.034 -42.868 -6.945 1.00 50.68 161 PRO A CA 1
ATOM 1171 C C . PRO A 1 161 ? 28.984 -43.142 -5.876 1.00 49.48 161 PRO A C 1
ATOM 1172 O O . PRO A 1 161 ? 29.033 -42.554 -4.802 1.00 46.14 161 PRO A O 1
ATOM 1176 N N . PRO A 1 162 ? 28.007 -44.042 -6.121 1.00 48.35 162 PRO A N 1
ATOM 1177 C CA . PRO A 1 162 ? 27.066 -44.443 -5.075 1.00 50.32 162 PRO A CA 1
ATOM 1178 C C . PRO A 1 162 ? 27.754 -45.360 -4.048 1.00 49.62 162 PRO A C 1
ATOM 1179 O O . PRO A 1 162 ? 28.918 -45.681 -4.206 1.00 53.80 162 PRO A O 1
ATOM 1183 N N . ASP A 1 163 ? 27.022 -45.741 -3.008 1.00 48.78 163 ASP A N 1
ATOM 1184 C CA . ASP A 1 163 ? 27.562 -46.379 -1.782 1.00 43.44 163 ASP A CA 1
ATOM 1185 C C . ASP A 1 163 ? 28.215 -47.712 -2.152 1.00 42.12 163 ASP A C 1
ATOM 1186 O O . ASP A 1 163 ? 27.766 -48.338 -3.154 1.00 36.19 163 ASP A O 1
ATOM 1191 N N . PHE A 1 164 ? 29.259 -48.093 -1.396 1.00 43.05 164 PHE A N 1
ATOM 1192 C CA . PHE A 1 164 ? 29.972 -49.396 -1.468 1.00 45.25 164 PHE A CA 1
ATOM 1193 C C . PHE A 1 164 ? 28.930 -50.528 -1.580 1.00 41.59 164 PHE A C 1
ATOM 1194 O O . PHE A 1 164 ? 29.075 -51.430 -2.431 1.00 40.00 164 PHE A O 1
ATOM 1202 N N . SER A 1 165 ? 27.871 -50.456 -0.769 1.00 46.30 165 SER A N 1
ATOM 1203 C CA . SER A 1 165 ? 26.883 -51.555 -0.573 1.00 50.01 165 SER A CA 1
ATOM 1204 C C . SER A 1 165 ? 25.756 -51.520 -1.625 1.00 40.85 165 SER A C 1
ATOM 1205 O O . SER A 1 165 ? 24.850 -52.357 -1.540 1.00 46.06 165 SER A O 1
ATOM 1208 N N . THR A 1 166 ? 25.816 -50.627 -2.609 1.00 37.10 166 THR A N 1
ATOM 1209 C CA . THR A 1 166 ? 24.828 -50.549 -3.716 1.00 35.51 166 THR A CA 1
ATOM 1210 C C . THR A 1 166 ? 24.695 -51.902 -4.403 1.00 33.62 166 THR A C 1
ATOM 1211 O O . THR A 1 166 ? 25.683 -52.400 -4.949 1.00 32.79 166 THR A O 1
ATOM 1215 N N . ARG A 1 167 ? 23.469 -52.404 -4.484 1.00 35.94 167 ARG A N 1
ATOM 1216 C CA . ARG A 1 167 ? 23.147 -53.723 -5.068 1.00 35.08 167 ARG A CA 1
ATOM 1217 C C . ARG A 1 167 ? 22.527 -53.564 -6.456 1.00 31.94 167 ARG A C 1
ATOM 1218 O O . ARG A 1 167 ? 23.006 -54.220 -7.384 1.00 35.11 167 ARG A O 1
ATOM 1226 N N . LEU A 1 168 ? 21.407 -52.836 -6.537 1.00 28.90 168 LEU A N 1
ATOM 1227 C CA . LEU A 1 168 ? 20.623 -52.598 -7.767 1.00 28.57 168 LEU A CA 1
ATOM 1228 C C . LEU A 1 168 ? 19.996 -51.203 -7.693 1.00 27.66 168 LEU A C 1
ATOM 1229 O O . LEU A 1 168 ? 19.430 -50.846 -6.656 1.00 25.19 168 LEU A O 1
ATOM 1234 N N . ILE A 1 169 ? 20.042 -50.476 -8.805 1.00 27.09 169 ILE A N 1
ATOM 1235 C CA . ILE A 1 169 ? 19.458 -49.115 -8.935 1.00 30.46 169 ILE A CA 1
ATOM 1236 C C . ILE A 1 169 ? 18.631 -49.095 -10.214 1.00 28.64 169 ILE A C 1
ATOM 1237 O O . ILE A 1 169 ? 19.027 -49.712 -11.184 1.00 31.79 169 ILE A O 1
ATOM 1242 N N . LEU A 1 170 ? 17.474 -48.465 -10.152 1.00 28.16 170 LEU A N 1
ATOM 1243 C CA . LEU A 1 170 ? 16.586 -48.237 -11.305 1.00 25.27 170 LEU A CA 1
ATOM 1244 C C . LEU A 1 170 ? 16.796 -46.782 -11.748 1.00 25.00 170 LEU A C 1
ATOM 1245 O O . LEU A 1 170 ? 16.793 -45.870 -10.878 1.00 23.48 170 LEU A O 1
ATOM 1250 N N . LEU A 1 171 ? 17.053 -46.599 -13.038 1.00 22.91 171 LEU A N 1
ATOM 1251 C CA . LEU A 1 171 ? 17.324 -45.283 -13.660 1.00 27.54 171 LEU A CA 1
ATOM 1252 C C . LEU A 1 171 ? 16.263 -45.069 -14.711 1.00 25.90 171 LEU A C 1
ATOM 1253 O O . LEU A 1 171 ? 16.060 -45.973 -15.493 1.00 27.88 171 LEU A O 1
ATOM 1258 N N . ASN A 1 172 ? 15.655 -43.898 -14.722 1.00 27.21 172 ASN A N 1
ATOM 1259 C CA . ASN A 1 172 ? 14.608 -43.519 -15.699 1.00 31.83 172 ASN A CA 1
ATOM 1260 C C . ASN A 1 172 ? 14.832 -42.042 -15.978 1.00 33.46 172 ASN A C 1
ATOM 1261 O O . ASN A 1 172 ? 14.633 -41.236 -15.045 1.00 34.84 172 ASN A O 1
ATOM 1266 N N . ALA A 1 173 ? 15.314 -41.735 -17.180 1.00 27.42 173 ALA A N 1
ATOM 1267 C CA . ALA A 1 173 ? 15.541 -40.369 -17.664 1.00 26.81 173 ALA A CA 1
ATOM 1268 C C . ALA A 1 173 ? 14.638 -40.150 -18.871 1.00 27.84 173 ALA A C 1
ATOM 1269 O O . ALA A 1 173 ? 14.442 -41.097 -19.649 1.00 27.87 173 ALA A O 1
ATOM 1271 N N . ILE A 1 174 ? 14.098 -38.947 -19.028 1.00 26.31 174 ILE A N 1
ATOM 1272 C CA . ILE A 1 174 ? 13.153 -38.670 -20.133 1.00 25.14 174 ILE A CA 1
ATOM 1273 C C . ILE A 1 174 ? 13.266 -37.200 -20.497 1.00 25.83 174 ILE A C 1
ATOM 1274 O O . ILE A 1 174 ? 13.428 -36.353 -19.585 1.00 25.10 174 ILE A O 1
ATOM 1279 N N . TYR A 1 175 ? 13.265 -36.942 -21.799 1.00 24.78 175 TYR A N 1
ATOM 1280 C CA . TYR A 1 175 ? 13.267 -35.598 -22.399 1.00 26.06 175 TYR A CA 1
ATOM 1281 C C . TYR A 1 175 ? 12.027 -35.497 -23.290 1.00 25.64 175 TYR A C 1
ATOM 1282 O O . TYR A 1 175 ? 11.791 -36.381 -24.119 1.00 26.63 175 TYR A O 1
ATOM 1291 N N . TYR A 1 176 ? 11.300 -34.398 -23.198 1.00 26.35 176 TYR A N 1
ATOM 1292 C CA . TYR A 1 176 ? 10.152 -34.166 -24.092 1.00 28.10 176 TYR A CA 1
ATOM 1293 C C . TYR A 1 176 ? 10.148 -32.713 -24.558 1.00 30.59 176 TYR A C 1
ATOM 1294 O O . TYR A 1 176 ? 10.254 -31.785 -23.751 1.00 30.00 176 TYR A O 1
ATOM 1303 N N . LYS A 1 177 ? 10.032 -32.542 -25.871 1.00 33.17 177 LYS A N 1
ATOM 1304 C CA . LYS A 1 177 ? 9.590 -31.284 -26.531 1.00 36.51 177 LYS A CA 1
ATOM 1305 C C . LYS A 1 177 ? 8.578 -31.701 -27.600 1.00 35.70 177 LYS A C 1
ATOM 1306 O O . LYS A 1 177 ? 8.913 -32.599 -28.409 1.00 36.79 177 LYS A O 1
ATOM 1310 N N . GLY A 1 178 ? 7.360 -31.162 -27.548 1.00 34.48 178 GLY A N 1
ATOM 1311 C CA . GLY A 1 178 ? 6.333 -31.406 -28.581 1.00 35.21 178 GLY A CA 1
ATOM 1312 C C . GLY A 1 178 ? 6.083 -30.173 -29.425 1.00 33.37 178 GLY A C 1
ATOM 1313 O O . GLY A 1 178 ? 6.447 -29.066 -29.031 1.00 35.82 178 GLY A O 1
ATOM 1314 N N . THR A 1 179 ? 5.459 -30.375 -30.561 1.00 34.33 179 THR A N 1
ATOM 1315 C CA . THR A 1 179 ? 4.927 -29.304 -31.430 1.00 34.36 179 THR A CA 1
ATOM 1316 C C . THR A 1 179 ? 3.431 -29.180 -31.131 1.00 25.34 179 THR A C 1
ATOM 1317 O O . THR A 1 179 ? 2.762 -30.193 -31.197 1.00 31.18 179 THR A O 1
ATOM 1321 N N . TRP A 1 180 ? 2.954 -27.995 -30.809 1.00 26.60 180 TRP A N 1
ATOM 1322 C CA . TRP A 1 180 ? 1.510 -27.718 -30.630 1.00 29.91 180 TRP A CA 1
ATOM 1323 C C . TRP A 1 180 ? 0.784 -28.002 -31.942 1.00 33.36 180 TRP A C 1
ATOM 1324 O O . TRP A 1 180 ? 1.406 -27.836 -33.002 1.00 33.82 180 TRP A O 1
ATOM 1335 N N . LEU A 1 181 ? -0.467 -28.444 -31.855 1.00 35.10 181 LEU A N 1
ATOM 1336 C CA . LEU A 1 181 ? -1.405 -28.403 -32.999 1.00 38.38 181 LEU A CA 1
ATOM 1337 C C . LEU A 1 181 ? -1.466 -26.944 -33.444 1.00 38.09 181 LEU A C 1
ATOM 1338 O O . LEU A 1 181 ? -1.112 -26.676 -34.618 1.00 36.45 181 LEU A O 1
ATOM 1343 N N . TYR A 1 182 ? -1.792 -26.043 -32.513 1.00 34.58 182 TYR A N 1
ATOM 1344 C CA . TYR A 1 182 ? -1.981 -24.597 -32.778 1.00 38.17 182 TYR A CA 1
ATOM 1345 C C . TYR A 1 182 ? -0.795 -23.808 -32.245 1.00 37.71 182 TYR A C 1
ATOM 1346 O O . TYR A 1 182 ? -0.675 -23.648 -31.029 1.00 43.73 182 TYR A O 1
ATOM 1355 N N . GLU A 1 183 ? 0.026 -23.313 -33.161 1.00 39.19 183 GLU A N 1
ATOM 1356 C CA . GLU A 1 183 ? 1.154 -22.394 -32.890 1.00 47.53 183 GLU A CA 1
ATOM 1357 C C . GLU A 1 183 ? 0.631 -21.255 -32.014 1.00 42.36 183 GLU A C 1
ATOM 1358 O O . GLU A 1 183 ? -0.521 -20.827 -32.175 1.00 41.22 183 GLU A O 1
ATOM 1364 N N . PHE A 1 184 ? 1.433 -20.836 -31.053 1.00 40.11 184 PHE A N 1
ATOM 1365 C CA . PHE A 1 184 ? 1.312 -19.484 -30.469 1.00 40.93 184 PHE A CA 1
ATOM 1366 C C . PHE A 1 184 ? 2.074 -18.531 -31.395 1.00 44.78 184 PHE A C 1
ATOM 1367 O O . PHE A 1 184 ? 3.087 -18.947 -31.984 1.00 56.05 184 PHE A O 1
ATOM 1375 N N . ASP A 1 185 ? 1.645 -17.278 -31.492 1.00 55.21 185 ASP A N 1
ATOM 1376 C CA . ASP A 1 185 ? 2.316 -16.277 -32.355 1.00 55.96 185 ASP A CA 1
ATOM 1377 C C . ASP A 1 185 ? 3.535 -15.739 -31.606 1.00 54.23 185 ASP A C 1
ATOM 1378 O O . ASP A 1 185 ? 3.331 -15.047 -30.578 1.00 49.07 185 ASP A O 1
ATOM 1383 N N . LYS A 1 186 ? 4.740 -16.038 -32.110 1.00 57.76 186 LYS A N 1
ATOM 1384 C CA . LYS A 1 186 ? 6.034 -15.593 -31.524 1.00 58.94 186 LYS A CA 1
ATOM 1385 C C . LYS A 1 186 ? 5.984 -14.077 -31.298 1.00 59.76 186 LYS A C 1
ATOM 1386 O O . LYS A 1 186 ? 6.493 -13.640 -30.252 1.00 63.97 186 LYS A O 1
ATOM 1388 N N . THR A 1 187 ? 5.328 -13.316 -32.188 1.00 59.58 187 THR A N 1
ATOM 1389 C CA . THR A 1 187 ? 5.306 -11.822 -32.154 1.00 60.88 187 THR A CA 1
ATOM 1390 C C . THR A 1 187 ? 4.528 -11.319 -30.932 1.00 54.05 187 THR A C 1
ATOM 1391 O O . THR A 1 187 ? 4.843 -10.216 -30.466 1.00 57.08 187 THR A O 1
ATOM 1395 N N . LYS A 1 188 ? 3.579 -12.099 -30.415 1.00 50.79 188 LYS A N 1
ATOM 1396 C CA . LYS A 1 188 ? 2.736 -11.719 -29.253 1.00 48.17 188 LYS A CA 1
ATOM 1397 C C . LYS A 1 188 ? 3.411 -12.089 -27.916 1.00 50.12 188 LYS A C 1
ATOM 1398 O O . LYS A 1 188 ? 2.827 -11.748 -26.864 1.00 55.19 188 LYS A O 1
ATOM 1400 N N . THR A 1 189 ? 4.587 -12.734 -27.915 1.00 46.98 189 THR A N 1
ATOM 1401 C CA . THR A 1 189 ? 5.290 -13.149 -26.663 1.00 45.82 189 THR A CA 1
ATOM 1402 C C . THR A 1 189 ? 6.001 -11.938 -26.040 1.00 47.08 189 THR A C 1
ATOM 1403 O O . THR A 1 189 ? 6.791 -11.294 -26.729 1.00 56.45 189 THR A O 1
ATOM 1407 N N . LYS A 1 190 ? 5.704 -11.640 -24.782 1.00 46.22 190 LYS A N 1
ATOM 1408 C CA . LYS A 1 190 ? 6.171 -10.445 -24.044 1.00 46.37 190 LYS A CA 1
ATOM 1409 C C . LYS A 1 190 ? 6.331 -10.850 -22.590 1.00 49.09 190 LYS A C 1
ATOM 1410 O O . LYS A 1 190 ? 5.677 -11.778 -22.133 1.00 48.86 190 LYS A O 1
ATOM 1412 N N . PRO A 1 191 ? 7.186 -10.175 -21.805 1.00 54.38 191 PRO A N 1
ATOM 1413 C CA . PRO A 1 191 ? 7.098 -10.262 -20.347 1.00 55.22 191 PRO A CA 1
ATOM 1414 C C . PRO A 1 191 ? 5.730 -9.807 -19.804 1.00 53.52 191 PRO A C 1
ATOM 1415 O O . PRO A 1 191 ? 5.326 -8.703 -20.090 1.00 53.84 191 PRO A O 1
ATOM 1419 N N . ARG A 1 192 ? 5.079 -10.643 -18.989 1.00 46.74 192 ARG A N 1
ATOM 1420 C CA . ARG A 1 192 ? 3.795 -10.323 -18.317 1.00 44.09 192 ARG A CA 1
ATOM 1421 C C . ARG A 1 192 ? 3.831 -10.848 -16.882 1.00 44.85 192 ARG A C 1
ATOM 1422 O O . ARG A 1 192 ? 4.611 -11.743 -16.593 1.00 41.92 192 ARG A O 1
ATOM 1430 N N . SER A 1 193 ? 2.974 -10.295 -16.038 1.00 41.02 193 SER A N 1
ATOM 1431 C CA . SER A 1 193 ? 2.863 -10.614 -14.606 1.00 44.23 193 SER A CA 1
ATOM 1432 C C . SER A 1 193 ? 2.595 -12.110 -14.394 1.00 41.91 193 SER A C 1
ATOM 1433 O O . SER A 1 193 ? 1.769 -12.700 -15.128 1.00 41.52 193 SER A O 1
ATOM 1436 N N . PHE A 1 194 ? 3.341 -12.696 -13.453 1.00 37.83 194 PHE A N 1
ATOM 1437 C CA . PHE A 1 194 ? 3.107 -14.021 -12.835 1.00 34.33 194 PHE A CA 1
ATOM 1438 C C . PHE A 1 194 ? 3.289 -13.847 -11.320 1.00 36.48 194 PHE A C 1
ATOM 1439 O O . PHE A 1 194 ? 4.188 -13.116 -10.868 1.00 41.12 194 PHE A O 1
ATOM 1447 N N . TYR A 1 195 ? 2.419 -14.454 -10.531 1.00 33.49 195 TYR A N 1
ATOM 1448 C CA . TYR A 1 195 ? 2.536 -14.430 -9.062 1.00 37.41 195 TYR A CA 1
ATOM 1449 C C . TYR A 1 195 ? 3.315 -15.671 -8.626 1.00 34.79 195 TYR A C 1
ATOM 1450 O O . TYR A 1 195 ? 2.703 -16.704 -8.438 1.00 35.51 195 TYR A O 1
ATOM 1459 N N . ASN A 1 196 ? 4.634 -15.535 -8.446 1.00 31.77 196 ASN A N 1
ATOM 1460 C CA . ASN A 1 196 ? 5.502 -16.594 -7.875 1.00 33.52 196 ASN A CA 1
ATOM 1461 C C . ASN A 1 196 ? 4.976 -16.956 -6.491 1.00 35.55 196 ASN A C 1
ATOM 1462 O O . ASN A 1 196 ? 4.744 -16.045 -5.659 1.00 38.20 196 ASN A O 1
ATOM 1467 N N . GLY A 1 197 ? 4.734 -18.241 -6.264 1.00 31.73 197 GLY A N 1
ATOM 1468 C CA . GLY A 1 197 ? 4.178 -18.716 -4.987 1.00 39.55 197 GLY A CA 1
ATOM 1469 C C . GLY A 1 197 ? 2.769 -18.189 -4.717 1.00 40.47 197 GLY A C 1
ATOM 1470 O O . GLY A 1 197 ? 2.300 -18.361 -3.586 1.00 44.04 197 GLY A O 1
ATOM 1471 N N . GLY A 1 198 ? 2.102 -17.595 -5.710 1.00 38.55 198 GLY A N 1
ATOM 1472 C CA . GLY A 1 198 ? 0.782 -16.972 -5.532 1.00 42.85 198 GLY A CA 1
ATOM 1473 C C . GLY A 1 198 ? 0.848 -15.605 -4.860 1.00 47.55 198 GLY A C 1
ATOM 1474 O O . GLY A 1 198 ? -0.214 -15.048 -4.613 1.00 53.44 198 GLY A O 1
ATOM 1475 N N . VAL A 1 199 ? 2.038 -15.047 -4.616 1.00 55.71 199 VAL A N 1
ATOM 1476 C CA . VAL A 1 199 ? 2.240 -13.904 -3.672 1.00 55.79 199 VAL A CA 1
ATOM 1477 C C . VAL A 1 199 ? 3.159 -12.827 -4.272 1.00 53.95 199 VAL A C 1
ATOM 1478 O O . VAL A 1 199 ? 2.985 -11.661 -3.928 1.00 58.68 199 VAL A O 1
ATOM 1482 N N . GLU A 1 200 ? 4.146 -13.188 -5.087 1.00 47.22 200 GLU A N 1
ATOM 1483 C CA . GLU A 1 200 ? 5.254 -12.279 -5.453 1.00 43.41 200 GLU A CA 1
ATOM 1484 C C . GLU A 1 200 ? 5.155 -11.971 -6.936 1.00 39.67 200 GLU A C 1
ATOM 1485 O O . GLU A 1 200 ? 5.405 -12.876 -7.738 1.00 43.74 200 GLU A O 1
ATOM 1491 N N . LYS A 1 201 ? 4.850 -10.731 -7.303 1.00 43.13 201 LYS A N 1
ATOM 1492 C CA . LYS A 1 201 ? 4.605 -10.365 -8.722 1.00 44.46 201 LYS A CA 1
ATOM 1493 C C . LYS A 1 201 ? 5.958 -10.231 -9.409 1.00 40.60 201 LYS A C 1
ATOM 1494 O O . LYS A 1 201 ? 6.794 -9.519 -8.891 1.00 46.44 201 LYS A O 1
ATOM 1499 N N . VAL A 1 202 ? 6.157 -10.913 -10.533 1.00 39.50 202 VAL A N 1
ATOM 1500 C CA . VAL A 1 202 ? 7.388 -10.809 -11.367 1.00 40.03 202 VAL A CA 1
ATOM 1501 C C . VAL A 1 202 ? 6.932 -10.766 -12.820 1.00 37.67 202 VAL A C 1
ATOM 1502 O O . VAL A 1 202 ? 5.822 -11.202 -13.076 1.00 41.19 202 VAL A O 1
ATOM 1506 N N . GLN A 1 203 ? 7.760 -10.260 -13.725 1.00 37.40 203 GLN A N 1
ATOM 1507 C CA . GLN A 1 203 ? 7.480 -10.238 -15.176 1.00 38.83 203 GLN A CA 1
ATOM 1508 C C . GLN A 1 203 ? 8.166 -11.450 -15.793 1.00 41.14 203 GLN A C 1
ATOM 1509 O O . GLN A 1 203 ? 9.314 -11.641 -15.467 1.00 45.43 203 GLN A O 1
ATOM 1515 N N . VAL A 1 204 ? 7.475 -12.253 -16.615 1.00 43.55 204 VAL A N 1
ATOM 1516 C CA . VAL A 1 204 ? 8.026 -13.511 -17.216 1.00 44.54 204 VAL A CA 1
ATOM 1517 C C . VAL A 1 204 ? 7.555 -13.656 -18.659 1.00 44.63 204 VAL A C 1
ATOM 1518 O O . VAL A 1 204 ? 6.468 -13.199 -19.014 1.00 44.56 204 VAL A O 1
ATOM 1522 N N . PRO A 1 205 ? 8.348 -14.327 -19.530 1.00 47.17 205 PRO A N 1
ATOM 1523 C CA . PRO A 1 205 ? 7.952 -14.543 -20.921 1.00 45.81 205 PRO A CA 1
ATOM 1524 C C . PRO A 1 205 ? 6.598 -15.269 -20.969 1.00 44.57 205 PRO A C 1
ATOM 1525 O O . PRO A 1 205 ? 6.480 -16.383 -20.480 1.00 40.37 205 PRO A O 1
ATOM 1529 N N . MET A 1 206 ? 5.596 -14.605 -21.530 1.00 43.17 206 MET A N 1
ATOM 1530 C CA . MET A 1 206 ? 4.195 -15.097 -21.571 1.00 40.82 206 MET A CA 1
ATOM 1531 C C . MET A 1 206 ? 3.748 -15.182 -23.039 1.00 40.11 206 MET A C 1
ATOM 1532 O O . MET A 1 206 ? 3.891 -14.184 -23.753 1.00 40.18 206 MET A O 1
ATOM 1537 N N . MET A 1 207 ? 3.341 -16.374 -23.488 1.00 36.96 207 MET A N 1
ATOM 1538 C CA . MET A 1 207 ? 2.813 -16.625 -24.848 1.00 35.55 207 MET A CA 1
ATOM 1539 C C . MET A 1 207 ? 1.306 -16.305 -24.855 1.00 37.41 207 MET A C 1
ATOM 1540 O O . MET A 1 207 ? 0.674 -16.339 -23.777 1.00 38.04 207 MET A O 1
ATOM 1545 N N . ARG A 1 208 ? 0.757 -15.957 -26.019 1.00 39.32 208 ARG A N 1
ATOM 1546 C CA . ARG A 1 208 ? -0.646 -15.484 -26.192 1.00 42.35 208 ARG A CA 1
ATOM 1547 C C . ARG A 1 208 ? -1.252 -16.252 -27.369 1.00 40.26 208 ARG A C 1
ATOM 1548 O O . ARG A 1 208 ? -0.585 -16.413 -28.412 1.00 37.62 208 ARG A O 1
ATOM 1552 N N . LEU A 1 209 ? -2.459 -16.761 -27.160 1.00 42.09 209 LEU A N 1
ATOM 1553 C CA . LEU A 1 209 ? -3.204 -17.608 -28.114 1.00 43.88 209 LEU A CA 1
ATOM 1554 C C . LEU A 1 209 ? -4.654 -17.112 -28.105 1.00 43.78 209 LEU A C 1
ATOM 1555 O O . LEU A 1 209 ? -5.121 -16.710 -27.023 1.00 40.33 209 LEU A O 1
ATOM 1560 N N . LYS A 1 210 ? -5.312 -17.108 -29.264 1.00 47.34 210 LYS A N 1
ATOM 1561 C CA . LYS A 1 210 ? -6.772 -16.868 -29.450 1.00 45.86 210 LYS A CA 1
ATOM 1562 C C . LYS A 1 210 ? -7.271 -18.007 -30.332 1.00 41.23 210 LYS A C 1
ATOM 1563 O O . LYS A 1 210 ? -6.870 -18.062 -31.495 1.00 45.72 210 LYS A O 1
ATOM 1567 N N . SER A 1 211 ? -8.0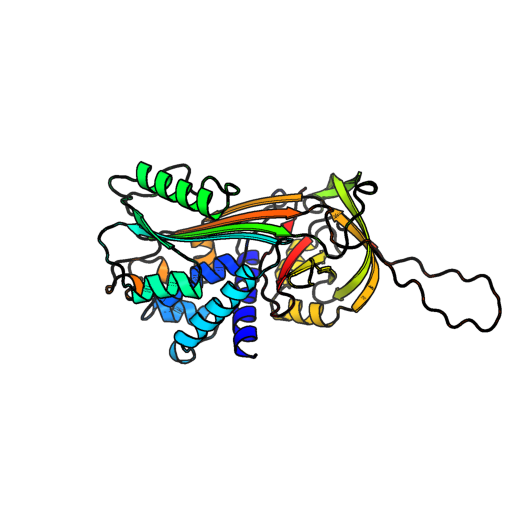33 -18.949 -29.788 1.00 42.77 211 SER A N 1
ATOM 1568 C CA . SER A 1 211 ? -8.356 -20.201 -30.511 1.00 40.80 211 SER A CA 1
ATOM 1569 C C . SER A 1 211 ? -9.550 -20.886 -29.859 1.00 38.66 211 SER A C 1
ATOM 1570 O O . SER A 1 211 ? -9.947 -20.503 -28.743 1.00 41.87 211 SER A O 1
ATOM 1573 N N . THR A 1 212 ? -10.082 -21.869 -30.572 1.00 35.08 212 THR A N 1
ATOM 1574 C CA . THR A 1 212 ? -11.105 -22.801 -30.091 1.00 37.84 212 THR A CA 1
ATOM 1575 C C . THR A 1 212 ? -10.377 -23.902 -29.329 1.00 34.78 212 THR A C 1
ATOM 1576 O O . THR A 1 212 ? -9.596 -24.603 -29.938 1.00 36.03 212 THR A O 1
ATOM 1580 N N . LEU A 1 213 ? -10.677 -24.042 -28.042 1.00 37.36 213 LEU A N 1
ATOM 1581 C CA . LEU A 1 213 ? -9.993 -24.976 -27.111 1.00 38.63 213 LEU A CA 1
ATOM 1582 C C . LEU A 1 213 ? -11.048 -25.676 -26.264 1.00 35.52 213 LEU A C 1
ATOM 1583 O O . LEU A 1 213 ? -11.987 -25.001 -25.809 1.00 38.53 213 LEU A O 1
ATOM 1588 N N . ASN A 1 214 ? -10.870 -26.963 -26.019 1.00 34.80 214 ASN A N 1
ATOM 1589 C CA . ASN A 1 214 ? -11.635 -27.668 -24.968 1.00 36.72 214 ASN A CA 1
ATOM 1590 C C . ASN A 1 214 ? -11.328 -26.999 -23.619 1.00 35.53 214 ASN A C 1
ATOM 1591 O O . ASN A 1 214 ? -10.134 -26.759 -23.303 1.00 34.08 214 ASN A O 1
ATOM 1596 N N . HIS A 1 215 ? -12.367 -26.694 -22.865 1.00 32.75 215 HIS A N 1
ATOM 1597 C CA . HIS A 1 215 ? -12.317 -25.977 -21.567 1.00 34.41 215 HIS A CA 1
ATOM 1598 C C . HIS A 1 215 ? -13.536 -26.340 -20.726 1.00 36.20 215 HIS A C 1
ATOM 1599 O O . HIS A 1 215 ? -14.600 -26.606 -21.288 1.00 40.45 215 HIS A O 1
ATOM 1606 N N . THR A 1 216 ? -13.372 -26.346 -19.416 1.00 37.57 216 THR A N 1
ATOM 1607 C CA . THR A 1 216 ? -14.476 -26.389 -18.438 1.00 34.36 216 THR A CA 1
ATOM 1608 C C . THR A 1 216 ? -14.012 -25.662 -17.181 1.00 36.98 216 THR A C 1
ATOM 1609 O O . THR A 1 216 ? -12.784 -25.704 -16.880 1.00 36.15 216 THR A O 1
ATOM 1613 N N . TYR A 1 217 ? -14.938 -25.061 -16.454 1.00 34.53 217 TYR A N 1
ATOM 1614 C CA . TYR A 1 217 ? -14.738 -24.645 -15.048 1.00 34.46 217 TYR A CA 1
ATOM 1615 C C . TYR A 1 217 ? -15.264 -25.793 -14.209 1.00 36.53 217 TYR A C 1
ATOM 1616 O O . TYR A 1 217 ? -16.343 -26.299 -14.522 1.00 41.37 217 TYR A O 1
ATOM 1625 N N . ASN A 1 218 ? -14.465 -26.301 -13.278 1.00 34.51 218 ASN A N 1
ATOM 1626 C CA . ASN A 1 218 ? -14.861 -27.459 -12.449 1.00 33.50 218 ASN A CA 1
ATOM 1627 C C . ASN A 1 218 ? -14.941 -27.019 -10.991 1.00 34.66 218 ASN A C 1
ATOM 1628 O O . ASN A 1 218 ? -13.920 -26.593 -10.435 1.00 35.03 218 ASN A O 1
ATOM 1633 N N . ALA A 1 219 ? -16.138 -27.121 -10.408 1.00 37.19 219 ALA A N 1
ATOM 1634 C CA . ALA A 1 219 ? -16.460 -26.636 -9.045 1.00 37.70 219 ALA A CA 1
ATOM 1635 C C . ALA A 1 219 ? -15.694 -27.444 -8.009 1.00 33.90 219 ALA A C 1
ATOM 1636 O O . ALA A 1 219 ? -15.177 -26.841 -7.115 1.00 38.85 219 ALA A O 1
ATOM 1638 N N . ILE A 1 220 ? -15.631 -28.768 -8.135 1.00 37.04 220 ILE A N 1
ATOM 1639 C CA . ILE A 1 220 ? -14.955 -29.622 -7.120 1.00 43.12 220 ILE A CA 1
ATOM 1640 C C . ILE A 1 220 ? -13.456 -29.248 -7.041 1.00 44.52 220 ILE A C 1
ATOM 1641 O O . ILE A 1 220 ? -12.944 -29.161 -5.906 1.00 42.40 220 ILE A O 1
ATOM 1646 N N . LEU A 1 221 ? -12.778 -28.998 -8.177 1.00 39.21 221 LEU A N 1
ATOM 1647 C CA . LEU A 1 221 ? -11.333 -28.633 -8.229 1.00 36.32 221 LEU A CA 1
ATOM 1648 C C . LEU A 1 221 ? -11.196 -27.126 -8.002 1.00 40.64 221 LEU A C 1
ATOM 1649 O O . LEU A 1 221 ? -10.078 -26.675 -7.708 1.00 40.56 221 LEU A O 1
ATOM 1654 N N . ASN A 1 222 ? -12.299 -26.391 -8.184 1.00 39.71 222 ASN A N 1
ATOM 1655 C CA . ASN A 1 222 ? -12.406 -24.906 -8.230 1.00 39.36 222 ASN A CA 1
ATOM 1656 C C . ASN A 1 222 ? -11.332 -24.357 -9.174 1.00 37.26 222 ASN A C 1
ATOM 1657 O O . ASN A 1 222 ? -10.508 -23.556 -8.731 1.00 35.66 222 ASN A O 1
ATOM 1662 N N . ALA A 1 223 ? -11.387 -24.743 -10.450 1.00 33.92 223 ALA A N 1
ATOM 1663 C CA . ALA A 1 223 ? -10.308 -24.481 -11.423 1.00 31.16 223 ALA A CA 1
ATOM 1664 C C . ALA A 1 223 ? -10.870 -24.440 -12.840 1.00 27.78 223 ALA A C 1
ATOM 1665 O O . ALA A 1 223 ? -11.843 -25.126 -13.094 1.00 29.05 223 ALA A O 1
ATOM 1667 N N . ASP A 1 224 ? -10.220 -23.682 -13.709 1.00 27.51 224 ASP A N 1
ATOM 1668 C CA . ASP A 1 224 ? -10.290 -23.834 -15.177 1.00 29.26 224 ASP A CA 1
ATOM 1669 C C . ASP A 1 224 ? -9.348 -24.950 -15.610 1.00 28.84 224 ASP A C 1
ATOM 1670 O O . ASP A 1 224 ? -8.175 -25.001 -15.142 1.00 26.85 224 ASP A O 1
ATOM 1675 N N . LEU A 1 225 ? -9.854 -25.837 -16.444 1.00 24.85 225 LEU A N 1
ATOM 1676 C CA . LEU A 1 225 ? -9.051 -26.802 -17.196 1.00 27.06 225 LEU A CA 1
ATOM 1677 C C . LEU A 1 225 ? -9.131 -26.431 -18.669 1.00 28.86 225 LEU A C 1
ATOM 1678 O O . LEU A 1 225 ? -10.275 -26.322 -19.170 1.00 26.86 225 LEU A O 1
ATOM 1683 N N . VAL A 1 226 ? -7.963 -26.341 -19.312 1.00 30.15 226 VAL A N 1
ATOM 1684 C CA . VAL A 1 226 ? -7.771 -26.090 -20.768 1.00 29.39 226 VAL A CA 1
ATOM 1685 C C . VAL A 1 226 ? -6.910 -27.199 -21.351 1.00 31.76 226 VAL A C 1
ATOM 1686 O O . VAL A 1 226 ? -5.822 -27.474 -20.797 1.00 32.34 226 VAL A O 1
ATOM 1690 N N . ASP A 1 227 ? -7.384 -27.787 -22.443 1.00 31.56 227 ASP A N 1
ATOM 1691 C CA . ASP A 1 227 ? -6.651 -28.765 -23.273 1.00 35.94 227 ASP A CA 1
ATOM 1692 C C . ASP A 1 227 ? -5.958 -28.007 -24.413 1.00 36.64 227 ASP A C 1
ATOM 1693 O O . ASP A 1 227 ? -6.626 -27.239 -25.138 1.00 39.11 227 ASP A O 1
ATOM 1698 N N . LEU A 1 228 ? -4.643 -28.189 -24.533 1.00 34.36 228 LEU A N 1
ATOM 1699 C CA . LEU A 1 228 ? -3.822 -27.763 -25.683 1.00 35.71 228 LEU A CA 1
ATOM 1700 C C . LEU A 1 228 ? -3.303 -29.015 -26.353 1.00 33.15 228 LEU A C 1
ATOM 1701 O O . LEU A 1 228 ? -2.376 -29.644 -25.849 1.00 32.65 228 LEU A O 1
ATOM 1706 N N . PRO A 1 229 ? -3.860 -29.403 -27.518 1.00 34.94 229 PRO A N 1
ATOM 1707 C CA . PRO A 1 229 ? -3.392 -30.610 -28.198 1.00 32.09 229 PRO A CA 1
ATOM 1708 C C . PRO A 1 229 ? -1.998 -30.384 -28.810 1.00 29.91 229 PRO A C 1
ATOM 1709 O O . PRO A 1 229 ? -1.692 -29.278 -29.237 1.00 27.80 229 PRO A O 1
ATOM 1713 N N . TYR A 1 230 ? -1.181 -31.433 -28.840 1.00 29.98 230 TYR A N 1
ATOM 1714 C CA . TYR A 1 230 ? 0.040 -31.487 -29.687 1.00 36.08 230 TYR A CA 1
ATOM 1715 C C . TYR A 1 230 ? -0.385 -32.039 -31.061 1.00 36.63 230 TYR A C 1
ATOM 1716 O O . TYR A 1 230 ? -1.544 -32.436 -31.202 1.00 37.98 230 TYR A O 1
ATOM 1725 N N . VAL A 1 231 ? 0.505 -32.037 -32.048 1.00 45.37 231 VAL A N 1
ATOM 1726 C CA . VAL A 1 231 ? 0.199 -32.452 -33.453 1.00 47.65 231 VAL A CA 1
ATOM 1727 C C . VAL A 1 231 ? -0.269 -33.914 -33.454 1.00 52.35 231 VAL A C 1
ATOM 1728 O O . VAL A 1 231 ? 0.361 -34.760 -32.762 1.00 46.68 231 VAL A O 1
ATOM 1732 N N . GLY A 1 232 ? -1.330 -34.192 -34.224 1.00 52.56 232 GLY A N 1
ATOM 1733 C CA . GLY A 1 232 ? -1.974 -35.515 -34.340 1.00 53.98 232 GLY A CA 1
ATOM 1734 C C . GLY A 1 232 ? -2.880 -35.812 -33.153 1.00 56.66 232 GLY A C 1
ATOM 1735 O O . GLY A 1 232 ? -3.245 -36.997 -32.978 1.00 58.26 232 GLY A O 1
ATOM 1736 N N . ASN A 1 233 ? -3.225 -34.777 -32.373 1.00 59.52 233 ASN A N 1
ATOM 1737 C CA . ASN A 1 233 ? -3.886 -34.861 -31.038 1.00 64.03 233 ASN A CA 1
ATOM 1738 C C . ASN A 1 233 ? -3.522 -36.185 -30.317 1.00 58.30 233 ASN A C 1
ATOM 1739 O O . ASN A 1 233 ? -4.393 -36.711 -29.601 1.00 67.34 233 ASN A O 1
ATOM 1741 N N . ASP A 1 234 ? -2.281 -36.691 -30.463 1.00 50.97 234 ASP A N 1
ATOM 1742 C CA . ASP A 1 234 ? -1.761 -37.936 -29.820 1.00 42.76 234 ASP A CA 1
ATOM 1743 C C . ASP A 1 234 ? -1.535 -37.696 -28.313 1.00 41.03 234 ASP A C 1
ATOM 1744 O O . ASP A 1 234 ? -1.877 -38.566 -27.516 1.00 36.74 234 ASP A O 1
ATOM 1746 N N . PHE A 1 235 ? -0.900 -36.580 -27.969 1.00 35.76 235 PHE A N 1
ATOM 1747 C CA . PHE A 1 235 ? -0.790 -36.044 -26.592 1.00 34.36 235 PHE A CA 1
ATOM 1748 C C . PHE A 1 235 ? -1.490 -34.697 -26.567 1.00 32.78 235 PHE A C 1
ATOM 1749 O O . PHE A 1 235 ? -1.559 -33.992 -27.599 1.00 32.18 235 PHE A O 1
ATOM 1757 N N . SER A 1 236 ? -1.951 -34.317 -25.390 1.00 31.59 236 SER A N 1
ATOM 1758 C CA . SER A 1 236 ? -2.429 -32.944 -25.086 1.00 35.45 236 SER A CA 1
ATOM 1759 C C . SER A 1 236 ? -1.899 -32.521 -23.718 1.00 32.17 236 SER A C 1
ATOM 1760 O O . SER A 1 236 ? -1.645 -33.389 -22.849 1.00 28.63 236 SER A O 1
ATOM 1763 N N . MET A 1 237 ? -1.708 -31.230 -23.559 1.00 30.20 237 MET A N 1
ATOM 1764 C CA . MET A 1 237 ? -1.333 -30.659 -22.260 1.00 34.16 237 MET A CA 1
ATOM 1765 C C . MET A 1 237 ? -2.618 -30.133 -21.648 1.00 33.53 237 MET A C 1
ATOM 1766 O O . MET A 1 237 ? -3.192 -29.216 -22.245 1.00 35.05 237 MET A O 1
ATOM 1771 N N . THR A 1 238 ? -3.019 -30.636 -20.485 1.00 31.70 238 THR A N 1
ATOM 1772 C CA . THR A 1 238 ? -4.153 -30.062 -19.735 1.00 27.74 238 THR A CA 1
ATOM 1773 C C . THR A 1 238 ? -3.577 -29.121 -18.689 1.00 27.98 238 THR A C 1
ATOM 1774 O O . THR A 1 238 ? -2.827 -29.600 -17.837 1.00 27.37 238 THR A O 1
ATOM 1778 N N . ILE A 1 239 ? -3.931 -27.843 -18.771 1.00 26.49 239 ILE A N 1
ATOM 1779 C CA . ILE A 1 239 ? -3.669 -26.836 -17.719 1.00 27.39 239 ILE A CA 1
ATOM 1780 C C . ILE A 1 239 ? -4.805 -26.899 -16.712 1.00 27.68 239 ILE A C 1
ATOM 1781 O O . ILE A 1 239 ? -5.989 -26.816 -17.129 1.00 29.39 239 ILE A O 1
ATOM 1786 N N . ILE A 1 240 ? -4.474 -26.968 -15.435 1.00 24.51 240 ILE A N 1
ATOM 1787 C CA . ILE A 1 240 ? -5.442 -26.839 -14.324 1.00 24.21 240 ILE A CA 1
ATOM 1788 C C . ILE A 1 240 ? -5.014 -25.625 -13.505 1.00 25.57 240 ILE A C 1
ATOM 1789 O O . ILE A 1 240 ? -4.001 -25.690 -12.748 1.00 26.24 240 ILE A O 1
ATOM 1794 N N . LEU A 1 241 ? -5.759 -24.555 -13.672 1.00 23.13 241 LEU A N 1
ATOM 1795 C CA . LEU A 1 241 ? -5.510 -23.265 -13.025 1.00 25.37 241 LEU A CA 1
ATOM 1796 C C . LEU A 1 241 ? -6.532 -23.033 -11.922 1.00 26.73 241 LEU A C 1
ATOM 1797 O O . LEU A 1 241 ? -7.731 -22.925 -12.178 1.00 29.66 241 LEU A O 1
ATOM 1802 N N . PRO A 1 242 ? -6.103 -23.034 -10.642 1.00 29.52 242 PRO A N 1
ATOM 1803 C CA . PRO A 1 242 ? -7.002 -22.738 -9.533 1.00 27.64 242 PRO A CA 1
ATOM 1804 C C . PRO A 1 242 ? -7.571 -21.333 -9.718 1.00 30.00 242 PRO A C 1
ATOM 1805 O O . PRO A 1 242 ? -6.837 -20.480 -10.187 1.00 31.37 242 PRO A O 1
ATOM 1809 N N . ARG A 1 243 ? -8.822 -21.105 -9.327 1.00 33.19 243 ARG A N 1
ATOM 1810 C CA . ARG A 1 243 ? -9.409 -19.739 -9.384 1.00 40.80 243 ARG A CA 1
ATOM 1811 C C . ARG A 1 243 ? -8.757 -18.830 -8.325 1.00 36.01 243 ARG A C 1
ATOM 1812 O O . ARG A 1 243 ? -8.616 -17.652 -8.599 1.00 37.61 243 ARG A O 1
ATOM 1820 N N . GLU A 1 244 ? -8.363 -19.354 -7.166 1.00 38.78 244 GLU A N 1
ATOM 1821 C CA . GLU A 1 244 ? -7.670 -18.564 -6.101 1.00 37.92 244 GLU A CA 1
ATOM 1822 C C . GLU A 1 244 ? -6.172 -18.481 -6.468 1.00 38.75 244 GLU A C 1
ATOM 1823 O O . GLU A 1 244 ? -5.575 -19.532 -6.824 1.00 36.22 244 GLU A O 1
ATOM 1826 N N . LYS A 1 245 ? -5.574 -17.292 -6.412 1.00 37.85 245 LYS A N 1
ATOM 1827 C CA . LYS A 1 245 ? -4.108 -17.050 -6.597 1.00 40.03 245 LYS A CA 1
ATOM 1828 C C . LYS A 1 245 ? -3.287 -18.058 -5.752 1.00 34.38 245 LYS A C 1
ATOM 1829 O O . LYS A 1 245 ? -2.293 -18.549 -6.245 1.00 35.75 245 LYS A O 1
ATOM 1833 N N . THR A 1 246 ? -3.704 -18.381 -4.529 1.00 34.95 246 THR A N 1
ATOM 1834 C CA . THR A 1 246 ? -2.995 -19.297 -3.588 1.00 37.66 246 THR A CA 1
ATOM 1835 C C . THR A 1 246 ? -3.684 -20.665 -3.560 1.00 36.09 246 THR A C 1
ATOM 1836 O O . THR A 1 246 ? -3.520 -21.398 -2.573 1.00 36.68 246 THR A O 1
ATOM 1840 N N . GLY A 1 247 ? -4.413 -21.024 -4.618 1.00 36.10 247 GLY A N 1
ATOM 1841 C CA . GLY A 1 247 ? -5.321 -22.188 -4.599 1.00 35.50 247 GLY A CA 1
ATOM 1842 C C . GLY A 1 247 ? -4.609 -23.507 -4.867 1.00 30.98 247 GLY A C 1
ATOM 1843 O O . GLY A 1 247 ? -5.271 -24.558 -4.714 1.00 29.23 247 GLY A O 1
ATOM 1844 N N . LEU A 1 248 ? -3.318 -23.494 -5.241 1.00 33.03 248 LEU A N 1
ATOM 1845 C CA . LEU A 1 248 ? -2.627 -24.721 -5.722 1.00 30.43 248 LEU A CA 1
ATOM 1846 C C . LEU A 1 248 ? -2.674 -25.834 -4.657 1.00 32.55 248 LEU A C 1
ATOM 1847 O O . LEU A 1 248 ? -3.029 -26.987 -5.021 1.00 28.11 248 LEU A O 1
ATOM 1852 N N . ALA A 1 249 ? -2.342 -25.550 -3.392 1.00 31.48 249 ALA A N 1
ATOM 1853 C CA . ALA A 1 249 ? -2.291 -26.586 -2.325 1.00 31.85 249 ALA A CA 1
ATOM 1854 C C . A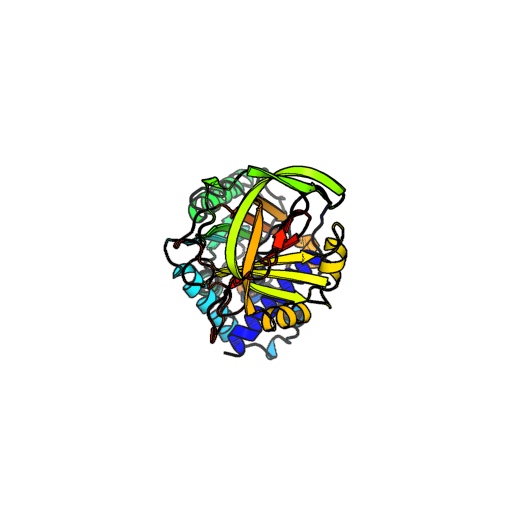LA A 1 249 ? -3.673 -27.221 -2.160 1.00 29.84 249 ALA A C 1
ATOM 1855 O O . ALA A 1 249 ? -3.790 -28.468 -2.112 1.00 30.79 249 ALA A O 1
ATOM 1857 N N . SER A 1 250 ? -4.715 -26.399 -2.147 1.00 30.92 250 SER A N 1
ATOM 1858 C CA . SER A 1 250 ? -6.124 -26.864 -2.124 1.00 32.20 250 SER A CA 1
ATOM 1859 C C . SER A 1 250 ? -6.409 -27.781 -3.323 1.00 32.88 250 SER A C 1
ATOM 1860 O O . SER A 1 250 ? -6.926 -28.929 -3.117 1.00 31.76 250 SER A O 1
ATOM 1863 N N . LEU A 1 251 ? -6.074 -27.307 -4.530 1.00 30.26 251 LEU A N 1
ATOM 1864 C CA . LEU A 1 251 ? -6.255 -28.086 -5.776 1.00 30.41 251 LEU A CA 1
ATOM 1865 C C . LEU A 1 251 ? -5.547 -29.434 -5.606 1.00 30.14 251 LEU A C 1
ATOM 1866 O O . LEU A 1 251 ? -6.197 -30.444 -5.830 1.00 32.24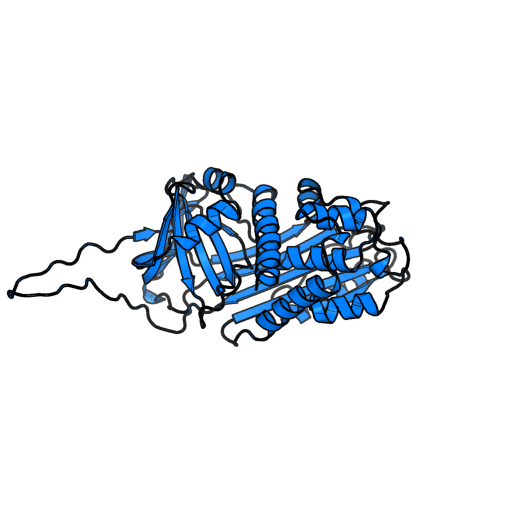 251 LEU A O 1
ATOM 1871 N N . LYS A 1 252 ? -4.290 -29.466 -5.161 1.00 34.06 252 LYS A N 1
ATOM 1872 C CA . LYS A 1 252 ? -3.549 -30.744 -5.014 1.00 38.26 252 LYS A CA 1
ATOM 1873 C C . LYS A 1 252 ? -4.356 -31.680 -4.115 1.00 37.82 252 LYS A C 1
ATOM 1874 O O . LYS A 1 252 ? -4.357 -32.897 -4.371 1.00 37.53 252 LYS A O 1
ATOM 1880 N N . SER A 1 253 ? -4.978 -31.156 -3.058 1.00 35.15 253 SER A N 1
ATOM 1881 C CA . SER A 1 253 ? -5.607 -32.002 -2.004 1.00 36.91 253 SER A CA 1
ATOM 1882 C C . SER A 1 253 ? -6.898 -32.659 -2.526 1.00 36.70 253 SER A C 1
ATOM 1883 O O . SER A 1 253 ? -7.335 -33.627 -1.906 1.00 43.36 253 SER A O 1
ATOM 1886 N N . VAL A 1 254 ? -7.527 -32.132 -3.589 1.00 35.14 254 VAL A N 1
ATOM 1887 C CA . VAL A 1 254 ? -8.805 -32.680 -4.140 1.00 37.32 254 VAL A CA 1
ATOM 1888 C C . VAL A 1 254 ? -8.562 -33.334 -5.504 1.00 36.40 254 VAL A C 1
ATOM 1889 O O . VAL A 1 254 ? -9.469 -34.008 -5.999 1.00 38.81 254 VAL A O 1
ATOM 1893 N N . LEU A 1 255 ? -7.387 -33.165 -6.104 1.00 36.01 255 LEU A N 1
ATOM 1894 C CA . LEU A 1 255 ? -7.101 -33.739 -7.440 1.00 34.08 255 LEU A CA 1
ATOM 1895 C C . LEU A 1 255 ? -6.823 -35.235 -7.279 1.00 35.50 255 LEU A C 1
ATOM 1896 O O . LEU A 1 255 ? -5.798 -35.581 -6.692 1.00 40.35 255 LEU A O 1
ATOM 1901 N N . THR A 1 256 ? -7.705 -36.091 -7.786 1.00 32.95 256 THR A N 1
ATOM 1902 C CA . THR A 1 256 ? -7.536 -37.564 -7.834 1.00 36.65 256 THR A CA 1
ATOM 1903 C C . THR A 1 256 ? -7.886 -38.043 -9.240 1.00 34.28 256 THR A C 1
ATOM 1904 O O . THR A 1 256 ? -8.408 -37.240 -10.044 1.00 33.55 256 THR A O 1
ATOM 1908 N N . SER A 1 257 ? -7.653 -39.319 -9.499 1.00 34.89 257 SER A N 1
ATOM 1909 C CA . SER A 1 257 ? -7.983 -39.975 -10.786 1.00 40.78 257 SER A CA 1
ATOM 1910 C C . SER A 1 257 ? -9.475 -39.756 -11.091 1.00 38.86 257 SER A C 1
ATOM 1911 O O . SER A 1 257 ? -9.778 -39.412 -12.246 1.00 36.80 257 SER A O 1
ATOM 1914 N N . GLN A 1 258 ? -10.344 -39.898 -10.071 1.00 38.82 258 GLN A N 1
ATOM 1915 C CA . GLN A 1 258 ? -11.825 -39.695 -10.103 1.00 40.14 258 GLN A CA 1
ATOM 1916 C C . GLN A 1 258 ? -12.166 -38.243 -10.451 1.00 39.38 258 GLN A C 1
ATOM 1917 O O . GLN A 1 258 ? -12.864 -38.028 -11.440 1.00 41.94 258 GLN A O 1
ATOM 1919 N N . THR A 1 259 ? -11.755 -37.277 -9.632 1.00 36.41 259 THR A N 1
ATOM 1920 C CA . THR A 1 259 ? -12.132 -35.845 -9.839 1.00 36.88 259 THR A CA 1
ATOM 1921 C C . THR A 1 259 ? -11.524 -35.297 -11.133 1.00 36.04 259 THR A C 1
ATOM 1922 O O . THR A 1 259 ? -12.203 -34.488 -11.781 1.00 33.64 259 THR A O 1
ATOM 1926 N N . LEU A 1 260 ? -10.298 -35.692 -11.500 1.00 33.78 260 LEU A N 1
ATOM 1927 C CA . LEU A 1 260 ? -9.702 -35.296 -12.802 1.00 33.07 260 LEU A CA 1
ATOM 1928 C C . LEU A 1 260 ? -10.602 -35.796 -13.952 1.00 31.02 260 LEU A C 1
ATOM 1929 O O . LEU A 1 260 ? -10.954 -35.004 -14.823 1.00 29.35 260 LEU A O 1
ATOM 1934 N N . ASN A 1 261 ? -10.928 -37.080 -13.980 1.00 31.62 261 ASN A N 1
ATOM 1935 C CA . ASN A 1 261 ? -11.717 -37.698 -15.076 1.00 36.83 261 ASN A CA 1
ATOM 1936 C C . ASN A 1 261 ? -13.097 -37.037 -15.192 1.00 37.71 261 ASN A C 1
ATOM 1937 O O . ASN A 1 261 ? -13.519 -36.832 -16.350 1.00 33.79 261 ASN A O 1
ATOM 1942 N N . LEU A 1 262 ? -13.740 -36.694 -14.072 1.00 34.13 262 LEU A N 1
ATOM 1943 C CA . LEU A 1 262 ? -15.063 -36.011 -14.076 1.00 41.23 262 LEU A CA 1
ATOM 1944 C C . LEU A 1 262 ? -14.903 -34.642 -14.748 1.00 43.66 262 LEU A C 1
ATOM 1945 O O . LEU A 1 262 ? -15.761 -34.299 -15.588 1.00 37.45 262 LEU A O 1
ATOM 1950 N N . ALA A 1 263 ? -13.846 -33.894 -14.408 1.00 38.22 263 ALA A N 1
ATOM 1951 C CA . ALA A 1 263 ? -13.587 -32.569 -15.015 1.00 35.38 263 ALA A CA 1
ATOM 1952 C C . ALA A 1 263 ? -13.323 -32.765 -16.509 1.00 37.02 263 ALA A C 1
ATOM 1953 O O . ALA A 1 263 ? -13.877 -32.002 -17.296 1.00 37.81 263 ALA A O 1
ATOM 1955 N N . LEU A 1 264 ? -12.527 -33.766 -16.892 1.00 37.03 264 LEU A N 1
ATOM 1956 C CA . LEU A 1 264 ? -12.098 -33.928 -18.304 1.00 42.11 264 LEU A CA 1
ATOM 1957 C C . LEU A 1 264 ? -13.319 -34.264 -19.166 1.00 42.76 264 LEU A C 1
ATOM 1958 O O . LEU A 1 264 ? -13.355 -33.832 -20.321 1.00 44.26 264 LEU A O 1
ATOM 1963 N N . GLN A 1 265 ? -14.292 -34.968 -18.602 1.00 46.47 265 GLN A N 1
ATOM 1964 C CA . GLN A 1 265 ? -15.503 -35.408 -19.337 1.00 53.14 265 GLN A CA 1
ATOM 1965 C C . GLN A 1 265 ? -16.468 -34.246 -19.606 1.00 49.26 265 GLN A C 1
ATOM 1966 O O . GLN A 1 265 ? -17.393 -34.468 -20.387 1.00 50.41 265 GLN A O 1
ATOM 1972 N N . ASN A 1 266 ? -16.264 -33.073 -19.005 1.00 41.89 266 ASN A N 1
ATOM 1973 C CA . ASN A 1 266 ? -17.185 -31.904 -19.093 1.00 44.62 266 ASN A CA 1
ATOM 1974 C C . ASN A 1 266 ? -16.601 -30.834 -20.014 1.00 43.95 266 ASN A C 1
ATOM 1975 O O . ASN A 1 266 ? -17.191 -29.738 -20.095 1.00 43.18 266 ASN A O 1
ATOM 1980 N N . MET A 1 267 ? -15.429 -31.094 -20.594 1.00 41.47 267 MET A N 1
ATOM 1981 C CA . MET A 1 267 ? -14.732 -30.089 -21.433 1.00 44.10 267 MET A CA 1
ATOM 1982 C C . MET A 1 267 ? -15.459 -30.030 -22.777 1.00 40.92 267 MET A C 1
ATOM 1983 O O . MET A 1 267 ? -15.924 -31.062 -23.235 1.00 37.84 267 MET A O 1
ATOM 1988 N N . TYR A 1 268 ? -15.639 -28.843 -23.334 1.00 42.34 268 TYR A N 1
ATOM 1989 C CA . TYR A 1 268 ? -16.180 -28.704 -24.701 1.00 49.76 268 TYR A CA 1
ATOM 1990 C C . TYR A 1 268 ? -15.521 -27.489 -25.326 1.00 41.91 268 TYR A C 1
ATOM 1991 O O . TYR A 1 268 ? -15.044 -26.596 -24.614 1.00 35.42 268 TYR A O 1
ATOM 2000 N N . PRO A 1 269 ? -15.465 -27.469 -26.675 1.00 40.05 269 PRO A N 1
ATOM 2001 C CA . PRO A 1 269 ? -14.711 -26.460 -27.407 1.00 42.61 269 PRO A CA 1
ATOM 2002 C C . PRO A 1 269 ? -15.386 -25.111 -27.208 1.00 42.78 269 PRO A C 1
ATOM 2003 O O . PRO A 1 269 ? -16.577 -25.098 -27.122 1.00 48.78 269 PRO A O 1
ATOM 2007 N N . LYS A 1 270 ? -14.607 -24.043 -27.118 1.00 40.61 270 LYS A N 1
ATOM 2008 C CA . LYS A 1 270 ? -15.133 -22.662 -27.154 1.00 41.29 270 LYS A CA 1
ATOM 2009 C C . LYS A 1 270 ? -13.988 -21.746 -27.560 1.00 41.17 270 LYS A C 1
ATOM 2010 O O . LYS A 1 270 ? -12.828 -22.133 -27.354 1.00 44.29 270 LYS A O 1
ATOM 2016 N N . ASP A 1 271 ? -14.315 -20.612 -28.165 1.00 39.07 271 ASP A N 1
ATOM 2017 C CA . ASP A 1 271 ? -13.336 -19.549 -28.475 1.00 44.25 271 ASP A CA 1
ATOM 2018 C C . ASP A 1 271 ? -12.888 -18.920 -27.149 1.00 41.06 271 ASP A C 1
ATOM 2019 O O . ASP A 1 271 ? -13.754 -18.551 -26.326 1.00 36.22 271 ASP A O 1
ATOM 2024 N N . MET A 1 272 ? -11.581 -18.800 -26.950 1.00 36.34 272 MET A N 1
ATOM 2025 C CA . MET A 1 272 ? -11.024 -18.168 -25.733 1.00 41.20 272 MET A CA 1
ATOM 2026 C C . MET A 1 272 ? -9.651 -17.556 -26.014 1.00 38.09 272 MET A C 1
ATOM 2027 O O . MET A 1 272 ? -9.002 -17.920 -27.034 1.00 37.79 272 MET A O 1
ATOM 2032 N N . LYS A 1 273 ? -9.290 -16.607 -25.152 1.00 37.75 273 LYS A N 1
ATOM 2033 C CA . LYS A 1 273 ? -7.936 -16.020 -25.007 1.00 39.74 273 LYS A CA 1
ATOM 2034 C C . LYS A 1 273 ? -7.183 -16.815 -23.922 1.00 36.73 273 LYS A C 1
ATOM 2035 O O . LYS A 1 273 ? -7.723 -17.054 -22.836 1.00 37.05 273 LYS A O 1
ATOM 2040 N N . LEU A 1 274 ? -5.990 -17.267 -24.254 1.00 38.13 274 LEU A N 1
ATOM 2041 C CA . LEU A 1 274 ? -5.093 -18.034 -23.368 1.00 37.28 274 LEU A CA 1
ATOM 2042 C C . LEU A 1 274 ? -3.764 -17.278 -23.282 1.00 36.18 274 LEU A C 1
ATOM 2043 O O . LEU A 1 274 ? -3.229 -16.901 -24.344 1.00 37.64 274 LEU A O 1
ATOM 2048 N N . LYS A 1 275 ? -3.317 -16.979 -22.063 1.00 37.81 275 LYS A N 1
ATOM 2049 C CA . LYS A 1 275 ? -1.933 -16.548 -21.747 1.00 37.67 275 LYS A CA 1
ATOM 2050 C C . LYS A 1 275 ? -1.248 -17.704 -20.988 1.00 36.13 275 LYS A C 1
ATOM 2051 O O . LYS A 1 275 ? -1.827 -18.203 -19.990 1.00 32.59 275 LYS A O 1
ATOM 2055 N N . LEU A 1 276 ? -0.108 -18.178 -21.502 1.00 33.19 276 LEU A N 1
ATOM 2056 C CA . LEU A 1 276 ? 0.650 -19.336 -20.957 1.00 31.84 276 LEU A CA 1
ATOM 2057 C C . LEU A 1 276 ? 2.145 -19.000 -20.959 1.00 31.78 276 LEU A C 1
ATOM 2058 O O . LEU A 1 276 ? 2.717 -18.672 -21.998 1.00 28.94 276 LEU A O 1
ATOM 2063 N N . PRO A 1 277 ? 2.842 -19.124 -19.813 1.00 33.39 277 PRO A N 1
ATOM 2064 C CA . PRO A 1 277 ? 4.295 -18.948 -19.773 1.00 35.09 277 PRO A CA 1
ATOM 2065 C C . PRO A 1 277 ? 5.054 -19.929 -20.678 1.00 35.18 277 PRO A C 1
ATOM 2066 O O . PRO A 1 277 ? 4.620 -21.068 -20.822 1.00 36.09 277 PRO A O 1
ATOM 2070 N N . LYS A 1 278 ? 6.096 -19.411 -21.322 1.00 38.04 278 LYS A N 1
ATOM 2071 C CA . LYS A 1 278 ? 7.235 -20.109 -21.985 1.00 43.89 278 LYS A CA 1
ATOM 2072 C C . LYS A 1 278 ? 8.180 -20.570 -20.857 1.00 42.13 278 LYS A C 1
ATOM 2073 O O . LYS A 1 278 ? 8.523 -19.720 -20.016 1.00 40.45 278 LYS A O 1
ATOM 2078 N N . PHE A 1 279 ? 8.545 -21.847 -20.779 1.00 39.17 279 PHE A N 1
ATOM 2079 C CA . PHE A 1 279 ? 9.433 -22.360 -19.696 1.00 39.30 279 PHE A CA 1
ATOM 2080 C C . PHE A 1 279 ? 10.099 -23.678 -20.106 1.00 35.49 279 PHE A C 1
ATOM 2081 O O . PHE A 1 279 ? 9.684 -24.366 -21.101 1.00 31.96 279 PHE A O 1
ATOM 2089 N N . LYS A 1 280 ? 11.170 -23.988 -19.380 1.00 34.19 280 LYS A N 1
ATOM 2090 C CA . LYS A 1 280 ? 11.976 -25.233 -19.501 1.00 36.15 280 LYS A CA 1
ATOM 2091 C C . LYS A 1 280 ? 12.049 -25.816 -18.096 1.00 35.05 280 LYS A C 1
ATOM 2092 O O . LYS A 1 280 ? 12.162 -25.029 -17.141 1.00 33.82 280 LYS A O 1
ATOM 2096 N N . LEU A 1 281 ? 11.896 -27.120 -17.957 1.00 29.38 281 LEU A N 1
ATOM 2097 C CA . LEU A 1 281 ? 11.963 -27.773 -16.632 1.00 32.61 281 LEU A CA 1
ATOM 2098 C C . LEU A 1 281 ? 13.031 -28.848 -16.744 1.00 32.33 281 LEU A C 1
ATOM 2099 O O . LEU A 1 281 ? 13.132 -29.467 -17.806 1.00 28.47 281 LEU A O 1
ATOM 2104 N N . ASP A 1 282 ? 13.828 -29.002 -15.693 1.00 34.43 282 ASP A N 1
ATOM 2105 C CA . ASP A 1 282 ? 14.932 -29.989 -15.601 1.00 32.59 282 ASP A CA 1
ATOM 2106 C C . ASP A 1 282 ? 14.980 -30.397 -14.132 1.00 32.93 282 ASP A C 1
ATOM 2107 O O . ASP A 1 282 ? 15.369 -29.579 -13.298 1.00 34.96 282 ASP A O 1
ATOM 2109 N N . THR A 1 283 ? 14.515 -31.592 -13.808 1.00 29.43 283 THR A N 1
ATOM 2110 C CA . THR A 1 283 ? 14.337 -32.015 -12.406 1.00 28.86 283 THR A CA 1
ATOM 2111 C C . THR A 1 283 ? 14.943 -33.384 -12.240 1.00 28.79 283 THR A C 1
ATOM 2112 O O . THR A 1 283 ? 14.995 -34.152 -13.242 1.00 27.32 283 THR A O 1
ATOM 2116 N N . LYS A 1 284 ? 15.294 -33.696 -11.001 1.00 25.74 284 LYS A N 1
ATOM 2117 C CA . LYS A 1 284 ? 15.950 -34.969 -10.690 1.00 28.34 284 LYS A CA 1
ATOM 2118 C C . LYS A 1 284 ? 15.440 -35.375 -9.321 1.00 26.40 284 LYS A C 1
ATOM 2119 O O . LYS A 1 284 ? 15.492 -34.552 -8.452 1.00 27.19 284 LYS A O 1
ATOM 2122 N N . TYR A 1 285 ? 15.051 -36.618 -9.127 1.00 24.69 285 TYR A N 1
ATOM 2123 C CA . TYR A 1 285 ? 14.563 -37.103 -7.819 1.00 26.40 285 TYR A CA 1
ATOM 2124 C C . TYR A 1 285 ? 15.239 -38.430 -7.541 1.00 26.93 285 TYR A C 1
ATOM 2125 O O . TYR A 1 285 ? 15.444 -39.253 -8.481 1.00 27.87 285 TYR A O 1
ATOM 2134 N N . THR A 1 286 ? 15.538 -38.610 -6.265 1.00 27.37 286 THR A N 1
ATOM 2135 C CA . THR A 1 286 ? 15.844 -39.896 -5.610 1.00 30.39 286 THR A CA 1
ATOM 2136 C C . THR A 1 286 ? 14.511 -40.364 -5.045 1.00 29.26 286 THR A C 1
ATOM 2137 O O . THR A 1 286 ? 14.056 -39.738 -4.076 1.00 28.09 286 THR A O 1
ATOM 2141 N N . LEU A 1 287 ? 13.887 -41.383 -5.622 1.00 26.13 287 LEU A N 1
ATOM 2142 C CA . LEU A 1 287 ? 12.454 -41.640 -5.352 1.00 25.90 287 LEU A CA 1
ATOM 2143 C C . LEU A 1 287 ? 12.260 -42.632 -4.209 1.00 26.96 287 LEU A C 1
ATOM 2144 O O . LEU A 1 287 ? 11.117 -42.760 -3.783 1.00 27.86 287 LEU A O 1
ATOM 2149 N N . LYS A 1 288 ? 13.306 -43.261 -3.687 1.00 27.45 288 LYS A N 1
ATOM 2150 C CA . LYS A 1 288 ? 13.075 -44.327 -2.694 1.00 31.15 288 LYS A CA 1
ATOM 2151 C C . LYS A 1 288 ? 12.210 -43.790 -1.559 1.00 30.18 288 LYS A C 1
ATOM 2152 O O . LYS A 1 288 ? 11.202 -44.421 -1.254 1.00 29.10 288 LYS A O 1
ATOM 2158 N N . PRO A 1 289 ? 12.552 -42.675 -0.868 1.00 31.78 289 PRO A N 1
ATOM 2159 C CA . PRO A 1 289 ? 11.738 -42.224 0.278 1.00 31.86 289 PRO A CA 1
ATOM 2160 C C . PRO A 1 289 ? 10.258 -41.939 -0.051 1.00 29.95 289 PRO A C 1
ATOM 2161 O O . PRO A 1 289 ? 9.406 -42.303 0.722 1.00 29.48 289 PRO A O 1
ATOM 2165 N N . THR A 1 290 ? 9.982 -41.339 -1.208 1.00 27.11 290 THR A N 1
ATOM 2166 C CA . THR A 1 290 ? 8.632 -41.033 -1.720 1.00 28.37 290 THR A CA 1
ATOM 2167 C C . THR A 1 290 ? 7.863 -42.334 -1.990 1.00 28.78 290 THR A C 1
ATOM 2168 O O . THR A 1 290 ? 6.684 -42.428 -1.607 1.00 26.41 290 THR A O 1
ATOM 2172 N N . LEU A 1 291 ? 8.511 -43.330 -2.594 1.00 27.37 291 LEU A N 1
ATOM 2173 C CA . LEU A 1 291 ? 7.843 -44.617 -2.871 1.00 26.46 291 LEU A CA 1
ATOM 2174 C C . LEU A 1 291 ? 7.540 -45.341 -1.552 1.00 25.16 291 LEU A C 1
ATOM 2175 O O . LEU A 1 291 ? 6.460 -45.889 -1.455 1.00 24.78 291 LEU A O 1
ATOM 2180 N N . GLU A 1 292 ? 8.461 -45.321 -0.592 1.00 26.38 292 GLU A N 1
ATOM 2181 C CA . GLU A 1 292 ? 8.248 -45.860 0.775 1.00 29.80 292 GLU A CA 1
ATOM 2182 C C . GLU A 1 292 ? 7.100 -45.140 1.490 1.00 29.60 292 GLU A C 1
ATOM 2183 O O . GLU A 1 292 ? 6.346 -45.797 2.163 1.00 31.43 292 GLU A O 1
ATOM 2189 N N . ALA A 1 293 ? 6.998 -43.819 1.373 1.00 31.95 293 ALA A N 1
ATOM 2190 C CA . ALA A 1 293 ? 5.867 -43.019 1.885 1.00 32.28 293 ALA A CA 1
ATOM 2191 C C . ALA A 1 293 ? 4.541 -43.574 1.329 1.00 33.18 293 ALA A C 1
ATOM 2192 O O . ALA A 1 293 ? 3.563 -43.594 2.088 1.00 33.41 293 ALA A O 1
ATOM 2194 N N . MET A 1 294 ? 4.527 -44.060 0.085 1.00 32.04 294 MET A N 1
ATOM 2195 C CA . MET A 1 294 ? 3.321 -44.603 -0.600 1.00 36.89 294 MET A CA 1
ATOM 2196 C C . MET A 1 294 ? 3.079 -46.073 -0.248 1.00 34.17 294 MET A C 1
ATOM 2197 O O . MET A 1 294 ? 2.117 -46.600 -0.754 1.00 41.72 294 MET A O 1
ATOM 2202 N N . GLY A 1 295 ? 3.938 -46.730 0.530 1.00 35.77 295 GLY A N 1
ATOM 2203 C CA . GLY A 1 295 ? 3.787 -48.162 0.891 1.00 33.03 295 GLY A CA 1
ATOM 2204 C C . GLY A 1 295 ? 4.567 -49.148 0.006 1.00 33.05 295 GLY A C 1
ATOM 2205 O O . GLY A 1 295 ? 4.311 -50.365 0.132 1.00 34.51 295 GLY A O 1
ATOM 2206 N N . ILE A 1 296 ? 5.473 -48.694 -0.867 1.00 30.03 296 ILE A N 1
ATOM 2207 C CA . ILE A 1 296 ? 6.394 -49.600 -1.616 1.00 30.24 296 ILE A CA 1
ATOM 2208 C C . ILE A 1 296 ? 7.693 -49.697 -0.812 1.00 28.01 296 ILE A C 1
ATOM 2209 O O . ILE A 1 296 ? 8.547 -48.762 -0.890 1.00 28.89 296 ILE A O 1
ATOM 2214 N N . THR A 1 297 ? 7.798 -50.727 0.018 1.00 26.39 297 THR A N 1
ATOM 2215 C CA . THR A 1 297 ? 8.893 -50.907 0.995 1.00 29.06 297 THR A CA 1
ATOM 2216 C C . THR A 1 297 ? 9.725 -52.148 0.675 1.00 27.95 297 THR A C 1
ATOM 2217 O O . THR A 1 297 ? 10.952 -52.050 0.838 1.00 28.37 297 THR A O 1
ATOM 2221 N N . LYS A 1 298 ? 9.120 -53.265 0.252 1.00 27.75 298 LYS A N 1
ATOM 2222 C CA . LYS A 1 298 ? 9.812 -54.575 0.295 1.00 29.53 298 LYS A CA 1
ATOM 2223 C C . LYS A 1 298 ? 10.898 -54.613 -0.784 1.00 27.77 298 LYS A C 1
ATOM 2224 O O . LYS A 1 298 ? 11.939 -55.189 -0.492 1.00 29.39 298 LYS A O 1
ATOM 2230 N N . ILE A 1 299 ? 10.677 -54.026 -1.959 1.00 26.30 299 ILE A N 1
ATOM 2231 C CA . ILE A 1 299 ? 11.731 -53.966 -3.024 1.00 28.24 299 ILE A CA 1
ATOM 2232 C C . ILE A 1 299 ? 13.024 -53.321 -2.480 1.00 26.79 299 ILE A C 1
ATOM 2233 O O . ILE A 1 299 ? 14.082 -53.650 -3.006 1.00 24.09 299 ILE A O 1
ATOM 2238 N N . PHE A 1 300 ? 12.954 -52.485 -1.433 1.00 25.26 300 PHE A N 1
ATOM 2239 C CA . PHE A 1 300 ? 14.073 -51.669 -0.921 1.00 27.92 300 PHE A CA 1
ATOM 2240 C C . PHE A 1 300 ? 14.704 -52.318 0.307 1.00 31.73 300 PHE A C 1
ATOM 2241 O O . PHE A 1 300 ? 15.737 -51.849 0.768 1.00 32.10 300 PHE A O 1
ATOM 2249 N N . SER A 1 301 ? 14.124 -53.393 0.809 1.00 32.36 301 SER A N 1
ATOM 2250 C CA . SER A 1 301 ? 14.522 -53.965 2.112 1.00 34.45 301 SER A CA 1
ATOM 2251 C C . SER A 1 301 ? 15.420 -55.171 1.876 1.00 33.38 301 SER A C 1
ATOM 2252 O O . SER A 1 301 ? 15.414 -55.749 0.758 1.00 30.02 301 SER A O 1
ATOM 2255 N N . ALA A 1 302 ? 16.104 -55.559 2.942 1.00 35.65 302 ALA A N 1
ATOM 2256 C CA . ALA A 1 302 ? 17.020 -56.717 3.007 1.00 43.90 302 ALA A CA 1
ATOM 2257 C C . ALA A 1 302 ? 16.262 -58.021 2.702 1.00 41.94 302 ALA A C 1
ATOM 2258 O O . ALA A 1 302 ? 16.910 -58.987 2.349 1.00 44.60 302 ALA A O 1
ATOM 2260 N N . ASP A 1 303 ? 14.936 -58.044 2.863 1.00 41.85 303 ASP A N 1
ATOM 2261 C CA . ASP A 1 303 ? 14.077 -59.233 2.620 1.00 43.39 303 ASP A CA 1
ATOM 2262 C C . ASP A 1 303 ? 13.370 -59.108 1.265 1.00 36.43 303 ASP A C 1
ATOM 2263 O O . ASP A 1 303 ? 12.433 -59.899 1.008 1.00 33.06 303 ASP A O 1
ATOM 2268 N N . ALA A 1 304 ? 13.828 -58.221 0.386 1.00 31.41 304 ALA A N 1
ATOM 2269 C CA . ALA A 1 304 ? 13.332 -58.169 -1.007 1.00 31.24 304 ALA A CA 1
ATOM 2270 C C . ALA A 1 304 ? 13.398 -59.574 -1.599 1.00 34.92 304 ALA A C 1
ATOM 2271 O O . ALA A 1 304 ? 14.397 -60.281 -1.398 1.00 35.69 304 ALA A O 1
ATOM 2273 N N . ASP A 1 305 ? 12.386 -59.920 -2.380 1.00 36.49 305 ASP A N 1
ATOM 2274 C CA . ASP A 1 305 ? 12.392 -61.104 -3.260 1.00 32.16 305 ASP A CA 1
ATOM 2275 C C . ASP A 1 305 ? 12.306 -60.649 -4.715 1.00 30.15 305 ASP A C 1
ATOM 2276 O O . ASP A 1 305 ? 11.189 -60.459 -5.207 1.00 30.15 305 ASP A O 1
ATOM 2281 N N . LEU A 1 306 ? 13.455 -60.537 -5.390 1.00 29.18 306 LEU A N 1
ATOM 2282 C CA . LEU A 1 306 ? 13.515 -60.217 -6.835 1.00 30.34 306 LEU A CA 1
ATOM 2283 C C . LEU A 1 306 ? 14.143 -61.380 -7.588 1.00 29.31 306 LEU A C 1
ATOM 2284 O O . LEU A 1 306 ? 14.893 -61.132 -8.585 1.00 30.01 306 LEU A O 1
ATOM 2289 N N . SER A 1 307 ? 13.783 -62.600 -7.186 1.00 30.12 307 SER A N 1
ATOM 2290 C CA . SER A 1 307 ? 14.358 -63.865 -7.717 1.00 30.13 307 SER A CA 1
ATOM 2291 C C . SER A 1 307 ? 14.033 -64.022 -9.215 1.00 30.18 307 SER A C 1
ATOM 2292 O O . SER A 1 307 ? 14.747 -64.763 -9.877 1.00 35.72 307 SER A O 1
ATOM 2295 N N . GLY A 1 308 ? 13.029 -63.308 -9.739 1.00 28.52 308 GLY A N 1
ATOM 2296 C CA . GLY A 1 308 ? 12.728 -63.179 -11.177 1.00 27.76 308 GLY A CA 1
ATOM 2297 C C . GLY A 1 308 ? 13.786 -62.416 -11.975 1.00 29.46 308 GLY A C 1
ATOM 2298 O O . GLY A 1 308 ? 13.771 -62.497 -13.224 1.00 30.73 308 GLY A O 1
ATOM 2299 N N . ILE A 1 309 ? 14.680 -61.681 -11.316 1.00 31.66 309 ILE A N 1
ATOM 2300 C CA . ILE A 1 309 ? 15.821 -60.992 -11.981 1.00 32.95 309 ILE A CA 1
ATOM 2301 C C . ILE A 1 309 ? 16.997 -61.972 -12.120 1.00 33.80 309 ILE A C 1
ATOM 2302 O O . ILE A 1 309 ? 17.500 -62.161 -13.243 1.00 32.75 309 ILE A O 1
ATOM 2307 N N . SER A 1 310 ? 17.445 -62.556 -11.020 1.00 32.40 310 SER A N 1
ATOM 2308 C CA . SER A 1 310 ? 18.777 -63.195 -10.923 1.00 34.76 310 SER A CA 1
ATOM 2309 C C . SER A 1 310 ? 18.640 -64.715 -10.888 1.00 37.90 310 SER A C 1
ATOM 2310 O O . SER A 1 310 ? 19.606 -65.370 -11.213 1.00 35.73 310 SER A O 1
ATOM 2313 N N . GLY A 1 311 ? 17.462 -65.225 -10.516 1.00 38.19 311 GLY A N 1
ATOM 2314 C CA . GLY A 1 311 ? 17.208 -66.653 -10.283 1.00 38.25 311 GLY A CA 1
ATOM 2315 C C . GLY A 1 311 ? 17.274 -66.961 -8.808 1.00 39.02 311 GLY A C 1
ATOM 2316 O O . GLY A 1 311 ? 16.873 -68.054 -8.428 1.00 39.33 311 GLY A O 1
ATOM 2317 N N . SER A 1 312 ? 17.694 -66.008 -7.981 1.00 35.44 312 SER A N 1
ATOM 2318 C CA . SER A 1 312 ? 17.728 -66.225 -6.518 1.00 38.62 312 SER A CA 1
ATOM 2319 C C . SER A 1 312 ? 17.415 -64.914 -5.802 1.00 35.28 312 SER A C 1
ATOM 2320 O O . SER A 1 312 ? 17.337 -63.881 -6.469 1.00 33.74 312 SER A O 1
ATOM 2323 N N . ARG A 1 313 ? 17.222 -64.980 -4.491 1.00 32.55 313 ARG A N 1
ATOM 2324 C CA . ARG A 1 313 ? 16.830 -63.814 -3.667 1.00 38.01 313 ARG A CA 1
ATOM 2325 C C . ARG A 1 313 ? 18.080 -63.053 -3.221 1.00 35.70 313 ARG A C 1
ATOM 2326 O O . ARG A 1 313 ? 18.255 -62.892 -2.030 1.00 35.73 313 ARG A O 1
ATOM 2334 N N . ASN A 1 314 ? 18.871 -62.525 -4.154 1.00 31.97 314 ASN A N 1
ATOM 2335 C CA . ASN A 1 314 ? 20.175 -61.913 -3.794 1.00 34.53 314 ASN A CA 1
ATOM 2336 C C . ASN A 1 314 ? 20.195 -60.414 -4.149 1.00 31.46 314 ASN A C 1
ATOM 2337 O O . ASN A 1 314 ? 21.186 -59.793 -3.848 1.00 35.70 314 ASN A O 1
ATOM 2342 N N . LEU A 1 315 ? 19.138 -59.858 -4.733 1.00 28.52 315 LEU A N 1
ATOM 2343 C CA . LEU A 1 315 ? 19.057 -58.422 -5.094 1.00 28.27 315 LEU A CA 1
ATOM 2344 C C . LEU A 1 315 ? 18.012 -57.689 -4.249 1.00 30.51 315 LEU A C 1
ATOM 2345 O O . LEU A 1 315 ? 16.977 -58.269 -3.872 1.00 29.67 315 LEU A O 1
ATOM 2350 N N . TYR A 1 316 ? 18.264 -56.407 -4.005 1.00 29.96 316 TYR A N 1
ATOM 2351 C CA . TYR A 1 316 ? 17.266 -55.429 -3.534 1.00 27.84 316 TYR A CA 1
ATOM 2352 C C . TYR A 1 316 ? 17.591 -54.092 -4.212 1.00 27.95 316 TYR A C 1
ATOM 2353 O O . TYR A 1 316 ? 18.735 -53.870 -4.675 1.00 25.22 316 TYR A O 1
ATOM 2362 N N . VAL A 1 317 ? 16.605 -53.208 -4.266 1.00 25.05 317 VAL A N 1
ATOM 2363 C CA . VAL A 1 317 ? 16.763 -51.873 -4.903 1.00 25.79 317 VAL A CA 1
ATOM 2364 C C . VAL A 1 317 ? 17.361 -50.920 -3.867 1.00 25.55 317 VAL A C 1
ATOM 2365 O O . VAL A 1 317 ? 16.766 -50.711 -2.776 1.00 22.82 317 VAL A O 1
ATOM 2369 N N . SER A 1 318 ? 18.540 -50.394 -4.175 1.00 26.20 318 SER A N 1
ATOM 2370 C CA . SER A 1 318 ? 19.223 -49.376 -3.344 1.00 30.37 318 SER A CA 1
ATOM 2371 C C . SER A 1 318 ? 18.559 -48.022 -3.585 1.00 31.55 318 SER A C 1
ATOM 2372 O O . SER A 1 318 ? 18.362 -47.271 -2.589 1.00 35.43 318 SER A O 1
ATOM 2375 N N . ASP A 1 319 ? 18.221 -47.705 -4.839 1.00 28.87 319 ASP A N 1
ATOM 2376 C CA . ASP A 1 319 ? 17.444 -46.474 -5.095 1.00 34.69 319 ASP A CA 1
ATOM 2377 C C . ASP A 1 319 ? 16.880 -46.445 -6.505 1.00 31.72 319 ASP A C 1
ATOM 2378 O O . ASP A 1 319 ? 17.240 -47.264 -7.342 1.00 28.11 319 ASP A O 1
ATOM 2383 N N . VAL A 1 320 ? 15.958 -45.519 -6.679 1.00 28.36 320 VAL A N 1
ATOM 2384 C CA . VAL A 1 320 ? 15.278 -45.207 -7.950 1.00 28.65 320 VAL A CA 1
ATOM 2385 C C . VAL A 1 320 ? 15.590 -43.747 -8.252 1.00 29.47 320 VAL A C 1
ATOM 2386 O O . VAL A 1 320 ? 15.330 -42.916 -7.386 1.00 32.36 320 VAL A O 1
ATOM 2390 N N . LEU A 1 321 ? 16.219 -43.497 -9.396 1.00 28.73 321 LEU A N 1
ATOM 2391 C CA . LEU A 1 321 ? 16.676 -42.160 -9.828 1.00 28.21 321 LEU A CA 1
ATOM 2392 C C . LEU A 1 321 ? 15.858 -41.788 -11.058 1.00 26.89 321 LEU A C 1
ATOM 2393 O O . LEU A 1 321 ? 15.752 -42.591 -12.014 1.00 28.41 321 LEU A O 1
ATOM 2396 N N . HIS A 1 322 ? 15.280 -40.609 -11.022 1.00 23.69 322 HIS A N 1
ATOM 2397 C CA . HIS A 1 322 ? 14.381 -40.136 -12.091 1.00 26.94 322 HIS A CA 1
ATOM 2398 C C . HIS A 1 322 ? 14.834 -38.738 -12.470 1.00 26.00 322 HIS A C 1
ATOM 2399 O O . HIS A 1 322 ? 14.966 -37.901 -11.572 1.00 25.05 322 HIS A O 1
ATOM 2406 N N . LYS A 1 323 ? 15.048 -38.525 -13.751 1.00 23.18 323 LYS A N 1
ATOM 2407 C CA . LYS A 1 323 ? 15.388 -37.202 -14.301 1.00 25.55 323 LYS A CA 1
ATOM 2408 C C . LYS A 1 323 ? 14.416 -36.959 -15.446 1.00 25.06 323 LYS A C 1
ATOM 2409 O O . LYS A 1 323 ? 14.245 -37.865 -16.250 1.00 26.17 323 LYS A O 1
ATOM 2415 N N . ALA A 1 324 ? 13.807 -35.777 -15.492 1.00 25.35 324 ALA A N 1
ATOM 2416 C CA . ALA A 1 324 ? 12.787 -35.412 -16.472 1.00 25.38 324 ALA A CA 1
ATOM 2417 C C . ALA A 1 324 ? 13.071 -33.993 -16.943 1.00 25.89 324 ALA A C 1
ATOM 2418 O O . ALA A 1 324 ? 13.366 -33.091 -16.111 1.00 27.78 324 ALA A O 1
ATOM 2420 N N . VAL A 1 325 ? 13.026 -33.819 -18.257 1.00 26.48 325 VAL A N 1
ATOM 2421 C CA . VAL A 1 325 ? 13.335 -32.532 -18.933 1.00 25.65 325 VAL A CA 1
ATOM 2422 C C . VAL A 1 325 ? 12.197 -32.235 -19.906 1.00 25.29 325 VAL A C 1
ATOM 2423 O O . VAL A 1 325 ? 11.822 -33.129 -20.678 1.00 26.24 325 VAL A O 1
ATOM 2427 N N . LEU A 1 326 ? 11.671 -31.010 -19.834 1.00 26.97 326 LEU A N 1
ATOM 2428 C CA . LEU A 1 326 ? 10.601 -30.483 -20.702 1.00 28.58 326 LEU A CA 1
ATOM 2429 C C . LEU A 1 326 ? 10.993 -29.092 -21.189 1.00 27.29 326 LEU A C 1
ATOM 2430 O O . LEU A 1 326 ? 11.483 -28.290 -20.383 1.00 28.84 326 LEU A O 1
ATOM 2435 N N . GLU A 1 327 ? 10.707 -28.826 -22.453 1.00 28.42 327 GLU A N 1
ATOM 2436 C CA . GLU A 1 327 ? 10.731 -27.484 -23.082 1.00 31.28 327 GLU A CA 1
ATOM 2437 C C . GLU A 1 327 ? 9.301 -27.178 -23.535 1.00 32.66 327 GLU A C 1
ATOM 2438 O O . GLU A 1 327 ? 8.668 -28.057 -24.166 1.00 34.69 327 GLU A O 1
ATOM 2440 N N . VAL A 1 328 ? 8.800 -25.995 -23.192 1.00 32.01 328 VAL A N 1
ATOM 2441 C CA . VAL A 1 328 ? 7.487 -25.472 -23.662 1.00 37.24 328 VAL A CA 1
ATOM 2442 C C . VAL A 1 328 ? 7.774 -24.147 -24.374 1.00 35.59 328 VAL A C 1
ATOM 2443 O O . VAL A 1 328 ? 8.305 -23.248 -23.717 1.00 37.90 328 VAL A O 1
ATOM 2447 N N . ASN A 1 329 ? 7.447 -24.025 -25.659 1.00 39.13 329 ASN A N 1
ATOM 2448 C CA . ASN A 1 329 ? 7.554 -22.728 -26.390 1.00 39.82 329 ASN A CA 1
ATOM 2449 C C . ASN A 1 329 ? 6.417 -22.610 -27.419 1.00 40.07 329 ASN A C 1
ATOM 2450 O O . ASN A 1 329 ? 5.434 -23.336 -27.278 1.00 35.83 329 ASN A O 1
ATOM 2455 N N . GLU A 1 330 ? 6.559 -21.725 -28.411 1.00 38.63 330 GLU A N 1
ATOM 2456 C CA . GLU A 1 330 ? 5.458 -21.249 -29.288 1.00 39.90 330 GLU A CA 1
ATOM 2457 C C . GLU A 1 330 ? 5.177 -22.228 -30.438 1.00 41.33 330 GLU A C 1
ATOM 2458 O O . GLU A 1 330 ? 4.076 -22.149 -30.979 1.00 43.35 330 GLU A O 1
ATOM 2464 N N . GLU A 1 331 ? 6.130 -23.090 -30.819 1.00 41.51 331 GLU A N 1
ATOM 2465 C CA . GLU A 1 331 ? 6.113 -23.810 -32.127 1.00 42.43 331 GLU A CA 1
ATOM 2466 C C . GLU A 1 331 ? 4.870 -24.697 -32.233 1.00 43.33 331 GLU A C 1
ATOM 2467 O O . GLU A 1 331 ? 4.660 -25.494 -31.310 1.00 40.11 331 GLU A O 1
ATOM 2469 N N . GLY A 1 332 ? 4.112 -24.587 -33.341 1.00 40.28 332 GLY A N 1
ATOM 2470 C CA . GLY A 1 332 ? 2.936 -25.426 -33.658 1.00 40.75 332 GLY A CA 1
ATOM 2471 C C . GLY A 1 332 ? 2.808 -25.757 -35.144 1.00 40.52 332 GLY A C 1
ATOM 2472 O O . GLY A 1 332 ? 3.604 -25.254 -35.942 1.00 42.05 332 GLY A O 1
ATOM 2473 N N . SER A 1 333 ? 1.863 -26.624 -35.508 1.00 41.17 333 SER A N 1
ATOM 2474 C CA . SER A 1 333 ? 1.706 -27.108 -36.899 1.00 48.70 333 SER A CA 1
ATOM 2475 C C . SER A 1 333 ? 0.841 -26.112 -37.688 1.00 49.58 333 SER A C 1
ATOM 2476 O O . SER A 1 333 ? 1.255 -25.748 -38.783 1.00 52.40 333 SER A O 1
ATOM 2479 N N . GLU A 1 334 ? -0.283 -25.663 -37.130 1.00 50.29 334 GLU A N 1
ATOM 2480 C CA . GLU A 1 334 ? -1.301 -24.837 -37.829 1.00 47.99 334 GLU A CA 1
ATOM 2481 C C . GLU A 1 334 ? -1.450 -23.510 -37.094 1.00 50.09 334 GLU A C 1
ATOM 2482 O O . GLU A 1 334 ? -1.097 -23.434 -35.885 1.00 48.68 334 GLU A O 1
ATOM 2488 N N . ALA A 1 335 ? -1.991 -22.510 -37.784 1.00 47.29 335 ALA A N 1
ATOM 2489 C CA . ALA A 1 335 ? -2.315 -21.184 -37.216 1.00 47.16 335 ALA A CA 1
ATOM 2490 C C . ALA A 1 335 ? -3.511 -21.341 -36.267 1.00 47.87 335 ALA A C 1
ATOM 2491 O O . ALA A 1 335 ? -4.285 -22.314 -36.413 1.00 47.08 335 ALA A O 1
ATOM 2493 N N . ALA A 1 336 ? -3.632 -20.425 -35.309 1.00 49.87 336 ALA A N 1
ATOM 2494 C CA . ALA A 1 336 ? -4.772 -20.328 -34.367 1.00 55.34 336 ALA A CA 1
ATOM 2495 C C . ALA A 1 336 ? -6.032 -19.917 -35.147 1.00 53.31 336 ALA A C 1
ATOM 2496 O O . ALA A 1 336 ? -5.985 -18.913 -35.875 1.00 55.71 336 ALA A O 1
ATOM 2498 N N . ALA A 1 337 ? -7.119 -20.670 -34.998 1.00 54.28 337 ALA A N 1
ATOM 2499 C CA . ALA A 1 337 ? -8.449 -20.334 -35.549 1.00 54.55 337 ALA A CA 1
ATOM 2500 C C . ALA A 1 337 ? -9.453 -20.196 -34.404 1.00 54.51 337 ALA A C 1
ATOM 2501 O O . ALA A 1 337 ? -9.389 -21.015 -33.474 1.00 53.26 337 ALA A O 1
ATOM 2503 N N . VAL A 1 338 ? -10.343 -19.205 -34.481 1.00 53.61 338 VAL A N 1
ATOM 2504 C CA . VAL A 1 338 ? -11.609 -19.137 -33.690 1.00 52.07 338 VAL A CA 1
ATOM 2505 C C . VAL A 1 338 ? -12.772 -19.325 -34.670 1.00 59.25 338 VAL A C 1
ATOM 2506 O O . VAL A 1 338 ? -12.689 -18.741 -35.769 1.00 57.43 338 VAL A O 1
ATOM 2510 N N . THR A 1 339 ? -13.810 -20.090 -34.295 1.00 61.05 339 THR A N 1
ATOM 2511 C CA . THR A 1 339 ? -15.049 -20.312 -35.106 1.00 65.02 339 THR A CA 1
ATOM 2512 C C . THR A 1 339 ? -15.755 -18.969 -35.355 1.00 65.03 339 THR A C 1
ATOM 2513 O O . THR A 1 339 ? -16.270 -18.758 -36.489 1.00 63.60 339 THR A O 1
ATOM 2517 N N . GLY A 1 340 ? -15.728 -18.086 -34.351 1.00 54.95 340 GLY A N 1
ATOM 2518 C CA . GLY A 1 340 ? -16.514 -16.844 -34.284 1.00 57.76 340 GLY A CA 1
ATOM 2519 C C . GLY A 1 340 ? -17.832 -17.105 -33.584 1.00 56.82 340 GLY A C 1
ATOM 2520 O O . GLY A 1 340 ? -18.172 -18.290 -33.401 1.00 57.99 340 GLY A O 1
ATOM 2521 N N . PHE A 1 341 ? -18.560 -16.049 -33.215 1.00 60.67 341 PHE A N 1
ATOM 2522 C CA . PHE A 1 341 ? -19.960 -16.129 -32.714 1.00 59.53 341 PHE A CA 1
ATOM 2523 C C . PHE A 1 341 ? -20.889 -16.465 -33.892 1.00 53.85 341 PHE A C 1
ATOM 2524 O O . PHE A 1 341 ? -20.857 -15.695 -34.873 1.00 41.95 341 PHE A O 1
ATOM 2532 N N . VAL A 1 342 ? -21.612 -17.595 -33.824 1.00 57.53 342 VAL A N 1
ATOM 2533 C CA . VAL A 1 342 ? -22.624 -18.052 -34.834 1.00 59.70 342 VAL A CA 1
ATOM 2534 C C . VAL A 1 342 ? -23.942 -17.325 -34.554 1.00 59.55 342 VAL A C 1
ATOM 2535 O O . VAL A 1 342 ? -24.425 -17.400 -33.420 1.00 61.49 342 VAL A O 1
ATOM 2537 N N . ILE A 1 343 ? -24.500 -16.647 -35.554 1.00 62.18 343 ILE A N 1
ATOM 2538 C CA . ILE A 1 343 ? -25.848 -16.011 -35.475 1.00 66.86 343 ILE A CA 1
ATOM 2539 C C . ILE A 1 343 ? -26.595 -16.279 -36.786 1.00 66.11 343 ILE A C 1
ATOM 2540 O O . ILE A 1 343 ? -25.984 -16.141 -37.865 1.00 59.41 343 ILE A O 1
ATOM 2545 N N . GLN A 1 344 ? -27.858 -16.695 -36.671 1.00 69.55 344 GLN A N 1
ATOM 2546 C CA . GLN A 1 344 ? -28.842 -16.738 -37.780 1.00 64.48 344 GLN A CA 1
ATOM 2547 C C . GLN A 1 344 ? -29.432 -15.331 -37.875 1.00 59.95 344 GLN A C 1
ATOM 2548 O O . GLN A 1 344 ? -30.137 -14.947 -36.941 1.00 63.79 344 GLN A O 1
ATOM 2550 N N . LEU A 1 345 ? -29.069 -14.561 -38.900 1.00 54.03 345 LEU A N 1
ATOM 2551 C CA . LEU A 1 345 ? -29.572 -13.176 -39.068 1.00 65.25 345 LEU A CA 1
ATOM 2552 C C . LEU A 1 345 ? -30.808 -13.183 -39.976 1.00 70.92 345 LEU A C 1
ATOM 2553 O O . LEU A 1 345 ? -30.738 -13.780 -41.084 1.00 60.73 345 LEU A O 1
ATOM 2558 N N . ARG A 1 346 ? -31.894 -12.558 -39.496 1.00 82.87 346 ARG A N 1
ATOM 2559 C CA . ARG A 1 346 ? -33.128 -12.234 -40.270 1.00 87.16 346 ARG A CA 1
ATOM 2560 C C . ARG A 1 346 ? -32.973 -10.812 -40.840 1.00 87.70 346 ARG A C 1
ATOM 2561 O O . ARG A 1 346 ? -32.731 -10.681 -42.058 1.00 92.45 346 ARG A O 1
ATOM 2569 N N . THR A 1 347 ? -33.056 -9.789 -39.980 1.00 91.44 347 THR A N 1
ATOM 2570 C CA . THR A 1 347 ? -33.097 -8.345 -40.350 1.00 96.15 347 THR A CA 1
ATOM 2571 C C . THR A 1 347 ? -31.694 -7.733 -40.246 1.00 98.44 347 THR A C 1
ATOM 2572 O O . THR A 1 347 ? -31.125 -7.801 -39.139 1.00 104.40 347 THR A O 1
ATOM 2574 N N . ALA A 1 348 ? -31.177 -7.141 -41.334 1.00 97.34 348 ALA A N 1
ATOM 2575 C CA . ALA A 1 348 ? -29.915 -6.357 -41.359 1.00 95.88 348 ALA A CA 1
ATOM 2576 C C . ALA A 1 348 ? -29.829 -5.500 -40.089 1.00 100.16 348 ALA A C 1
ATOM 2577 O O . ALA A 1 348 ? -30.870 -4.951 -39.685 1.00 101.44 348 ALA A O 1
ATOM 2579 N N . ALA A 1 349 ? -28.643 -5.413 -39.473 1.00 104.29 349 ALA A N 1
ATOM 2580 C CA . ALA A 1 349 ? -28.402 -4.752 -38.164 1.00 99.07 349 ALA A CA 1
ATOM 2581 C C . ALA A 1 349 ? -26.896 -4.650 -37.886 1.00 97.95 349 ALA A C 1
ATOM 2582 O O . ALA A 1 349 ? -26.113 -5.318 -38.599 1.00 90.48 349 ALA A O 1
ATOM 2584 N N . PHE A 1 350 ? -26.520 -3.831 -36.894 1.00 100.91 350 PHE A N 1
ATOM 2585 C CA . PHE A 1 350 ? -25.196 -3.853 -36.210 1.00 95.09 350 PHE A CA 1
ATOM 2586 C C . PHE A 1 350 ? -25.210 -4.970 -35.153 1.00 86.39 350 PHE A C 1
ATOM 2587 O O . PHE A 1 350 ? -26.076 -4.925 -34.254 1.00 71.26 350 PHE A O 1
ATOM 2595 N N . VAL A 1 351 ? -24.306 -5.952 -35.272 1.00 80.64 351 VAL A N 1
ATOM 2596 C CA . VAL A 1 351 ? -24.209 -7.128 -34.353 1.00 77.62 351 VAL A CA 1
ATOM 2597 C C . VAL A 1 351 ? -22.866 -7.051 -33.606 1.00 73.55 351 VAL A C 1
ATOM 2598 O O . VAL A 1 351 ? -21.827 -6.887 -34.277 1.00 70.48 351 VAL A O 1
ATOM 2600 N N . THR A 1 352 ? -22.904 -7.108 -32.268 1.00 72.91 352 THR A N 1
ATOM 2601 C CA . THR A 1 352 ? -21.722 -7.049 -31.360 1.00 76.71 352 THR A CA 1
ATOM 2602 C C . THR A 1 352 ? -21.531 -8.421 -30.716 1.00 68.22 352 THR A C 1
ATOM 2603 O O . THR A 1 352 ? -22.310 -8.791 -29.839 1.00 68.47 352 THR A O 1
ATOM 2605 N N . PRO A 1 353 ? -20.502 -9.215 -31.114 1.00 60.89 353 PRO A N 1
ATOM 2606 C CA . PRO A 1 353 ? -20.298 -10.550 -30.544 1.00 60.87 353 PRO A CA 1
ATOM 2607 C C . PRO A 1 353 ? -19.886 -10.404 -29.083 1.00 57.41 353 PRO A C 1
ATOM 2608 O O . PRO A 1 353 ? -19.341 -9.373 -28.706 1.00 53.39 353 PRO A O 1
ATOM 2612 N N . PRO A 1 354 ? -20.152 -11.397 -28.208 1.00 55.16 354 PRO A N 1
ATOM 2613 C CA . PRO A 1 354 ? -19.834 -11.252 -26.788 1.00 60.07 354 PRO A CA 1
ATOM 2614 C C . PRO A 1 354 ? -18.318 -11.317 -26.576 1.00 62.84 354 PRO A C 1
ATOM 2615 O O . PRO A 1 354 ? -17.595 -11.893 -27.392 1.00 52.21 354 PRO A O 1
ATOM 2619 N N . PRO A 1 355 ? -17.774 -10.706 -25.498 1.00 64.42 355 PRO A N 1
ATOM 2620 C CA . PRO A 1 355 ? -16.331 -10.752 -25.247 1.00 65.32 355 PRO A CA 1
ATOM 2621 C C . PRO A 1 355 ? -15.856 -12.211 -25.143 1.00 57.78 355 PRO A C 1
ATOM 2622 O O . PRO A 1 355 ? -16.570 -13.013 -24.548 1.00 54.10 355 PRO A O 1
ATOM 2626 N N . LEU A 1 356 ? -14.708 -12.553 -25.737 1.00 53.50 356 LEU A N 1
ATOM 2627 C CA . LEU A 1 356 ? -14.152 -13.929 -25.611 1.00 50.73 356 LEU A CA 1
ATOM 2628 C C . LEU A 1 356 ? -13.794 -14.165 -24.147 1.00 46.89 356 LEU A C 1
ATOM 2629 O O . LEU A 1 356 ? -13.278 -13.282 -23.475 1.00 44.07 356 LEU A O 1
ATOM 2634 N N . PRO A 1 357 ? -14.093 -15.348 -23.582 1.00 45.15 357 PRO A N 1
ATOM 2635 C CA . PRO A 1 357 ? -13.602 -15.691 -22.251 1.00 45.99 357 PRO A CA 1
ATOM 2636 C C . PRO A 1 357 ? -12.072 -15.883 -22.222 1.00 45.79 357 PRO A C 1
ATOM 2637 O O . PRO A 1 357 ? -11.482 -16.184 -23.263 1.00 41.75 357 PRO A O 1
ATOM 2641 N N . LYS A 1 358 ? -11.489 -15.709 -21.029 1.00 47.80 358 LYS A N 1
ATOM 2642 C CA . LYS A 1 358 ? -10.026 -15.559 -20.773 1.00 51.52 358 LYS A CA 1
ATOM 2643 C C . LYS A 1 358 ? -9.547 -16.573 -19.733 1.00 47.18 358 LYS A C 1
ATOM 2644 O O . LYS A 1 358 ? -10.117 -16.592 -18.624 1.00 43.68 358 LYS A O 1
ATOM 2650 N N . VAL A 1 359 ? -8.504 -17.331 -20.076 1.00 43.52 359 VAL A N 1
ATOM 2651 C CA . VAL A 1 359 ? -7.688 -18.126 -19.116 1.00 40.83 359 VAL A CA 1
ATOM 2652 C C . VAL A 1 359 ? -6.262 -17.573 -19.156 1.00 36.05 359 VAL A C 1
ATOM 2653 O O . VAL A 1 359 ? -5.521 -17.885 -20.077 1.00 36.70 359 VAL A O 1
ATOM 2657 N N . TYR A 1 360 ? -5.948 -16.714 -18.196 1.00 34.19 360 TYR A N 1
ATOM 2658 C CA . TYR A 1 360 ? -4.636 -16.061 -18.016 1.00 35.95 360 TYR A CA 1
ATOM 2659 C C . TYR A 1 360 ? -3.834 -16.858 -16.977 1.00 34.38 360 TYR A C 1
ATOM 2660 O O . TYR A 1 360 ? -4.113 -16.738 -15.788 1.00 32.10 360 TYR A O 1
ATOM 2669 N N . VAL A 1 361 ? -2.887 -17.685 -17.421 1.00 34.48 361 VAL A N 1
ATOM 2670 C CA . VAL A 1 361 ? -2.093 -18.550 -16.497 1.00 36.45 361 VAL A CA 1
ATOM 2671 C C . VAL A 1 361 ? -0.971 -17.708 -15.873 1.00 36.93 361 VAL A C 1
ATOM 2672 O O . VAL A 1 361 ? 0.153 -17.736 -16.385 1.00 37.93 361 VAL A O 1
ATOM 2676 N N . ASP A 1 362 ? -1.298 -17.037 -14.764 1.00 35.01 362 ASP A N 1
ATOM 2677 C CA . ASP A 1 362 ? -0.512 -15.940 -14.144 1.00 35.82 362 ASP A CA 1
ATOM 2678 C C . ASP A 1 362 ? -0.293 -16.224 -12.646 1.00 32.31 362 ASP A C 1
ATOM 2679 O O . ASP A 1 362 ? 0.038 -15.297 -11.890 1.00 32.37 362 ASP A O 1
ATOM 2684 N N . HIS A 1 363 ? -0.527 -17.452 -12.192 1.00 27.52 363 HIS A N 1
ATOM 2685 C CA . HIS A 1 363 ? -0.234 -17.853 -10.805 1.00 27.66 363 HIS A CA 1
ATOM 2686 C C . HIS A 1 363 ? -0.054 -19.359 -10.824 1.00 26.64 363 HIS A C 1
ATOM 2687 O O . HIS A 1 363 ? -0.219 -19.956 -11.874 1.00 25.85 363 HIS A O 1
ATOM 2694 N N . PRO A 1 364 ? 0.386 -19.970 -9.707 1.00 24.87 364 PRO A N 1
ATOM 2695 C CA . PRO A 1 364 ? 0.750 -21.383 -9.695 1.00 25.20 364 PRO A CA 1
ATOM 2696 C C . PRO A 1 364 ? -0.360 -22.314 -10.182 1.00 26.20 364 PRO A C 1
ATOM 2697 O O . PRO A 1 364 ? -1.529 -22.203 -9.789 1.00 25.20 364 PRO A O 1
ATOM 2701 N N . PHE A 1 365 ? 0.047 -23.274 -10.992 1.00 24.90 365 PHE A N 1
ATOM 2702 C CA . PHE A 1 365 ? -0.893 -24.192 -11.659 1.00 24.83 365 PHE A CA 1
ATOM 2703 C C . PHE A 1 365 ? -0.259 -25.574 -11.786 1.00 24.63 365 PHE A C 1
ATOM 2704 O O . PHE A 1 365 ? 0.982 -25.717 -11.660 1.00 25.80 365 PHE A O 1
ATOM 2712 N N . ILE A 1 366 ? -1.094 -26.547 -12.091 1.00 21.56 366 ILE A N 1
ATOM 2713 C CA . ILE A 1 366 ? -0.669 -27.917 -12.453 1.00 23.20 366 ILE A CA 1
ATOM 2714 C C . ILE A 1 366 ? -0.846 -28.071 -13.953 1.00 22.49 366 ILE A C 1
ATOM 2715 O O . ILE A 1 366 ? -1.805 -27.534 -14.491 1.00 24.36 366 ILE A O 1
ATOM 2720 N N . PHE A 1 367 ? 0.052 -28.782 -14.629 1.00 22.53 367 PHE A N 1
ATOM 2721 C CA . PHE A 1 367 ? -0.256 -29.268 -15.987 1.00 23.59 367 PHE A CA 1
ATOM 2722 C C . PHE A 1 367 ? -0.004 -30.763 -16.016 1.00 24.07 367 PHE A C 1
ATOM 2723 O O . PHE A 1 367 ? 0.788 -31.262 -15.208 1.00 22.65 367 PHE A O 1
ATOM 2731 N N . LEU A 1 368 ? -0.763 -31.433 -16.871 1.00 24.47 368 LEU A N 1
ATOM 2732 C CA . LEU A 1 368 ? -0.654 -32.868 -17.204 1.00 28.05 368 LEU A CA 1
ATOM 2733 C C . LEU A 1 368 ? -0.452 -32.909 -18.716 1.00 27.34 368 LEU A C 1
ATOM 2734 O O . LEU A 1 368 ? -1.231 -32.246 -19.431 1.00 32.59 368 LEU A O 1
ATOM 2739 N N . ILE A 1 369 ? 0.551 -33.648 -19.180 1.00 25.95 369 ILE A N 1
ATOM 2740 C CA . ILE A 1 369 ? 0.631 -34.074 -20.602 1.00 26.16 369 ILE A CA 1
ATOM 2741 C C . ILE A 1 369 ? 0.117 -35.498 -20.609 1.00 27.55 369 ILE A C 1
ATOM 2742 O O . ILE A 1 369 ? 0.660 -36.330 -19.860 1.00 28.85 369 ILE A O 1
ATOM 2747 N N . ARG A 1 370 ? -0.958 -35.748 -21.332 1.00 28.77 370 ARG A N 1
ATOM 2748 C CA . ARG A 1 370 ? -1.540 -37.105 -21.363 1.00 33.25 370 ARG A CA 1
ATOM 2749 C C . ARG A 1 370 ? -1.748 -37.568 -22.802 1.00 31.41 370 ARG A C 1
ATOM 2750 O O . ARG A 1 370 ? -1.871 -36.705 -23.701 1.00 29.01 370 ARG A O 1
ATOM 2758 N N . ASN A 1 371 ? -1.674 -38.882 -22.964 1.00 30.53 371 ASN A N 1
ATOM 2759 C CA . ASN A 1 371 ? -2.103 -39.659 -24.155 1.00 36.10 371 ASN A CA 1
ATOM 2760 C C . ASN A 1 371 ? -3.611 -39.475 -24.310 1.00 34.09 371 ASN A C 1
ATOM 2761 O O . ASN A 1 371 ? -4.353 -39.907 -23.440 1.00 36.15 371 ASN A O 1
ATOM 2766 N N . SER A 1 372 ? -4.032 -38.754 -25.339 1.00 37.89 372 SER A N 1
ATOM 2767 C CA . SER A 1 372 ? -5.456 -38.451 -25.622 1.00 44.92 372 SER A CA 1
ATOM 2768 C C . SER A 1 372 ? -6.250 -39.747 -25.824 1.00 44.50 372 SER A C 1
ATOM 2769 O O . SER A 1 372 ? -7.423 -39.772 -25.464 1.00 56.07 372 SER A O 1
ATOM 2772 N N . LYS A 1 373 ? -5.631 -40.798 -26.351 1.00 48.13 373 LYS A N 1
ATOM 2773 C CA . LYS A 1 373 ? -6.342 -42.061 -26.679 1.00 48.15 373 LYS A CA 1
ATOM 2774 C C . LYS A 1 373 ? -6.632 -42.814 -25.374 1.00 49.23 373 LYS A C 1
ATOM 2775 O O . LYS A 1 373 ? -7.774 -43.214 -25.192 1.00 53.03 373 LYS A O 1
ATOM 2778 N N . THR A 1 374 ? -5.653 -42.959 -24.471 1.00 46.69 374 THR A N 1
ATOM 2779 C CA . THR A 1 374 ? -5.760 -43.834 -23.272 1.00 41.17 374 THR A CA 1
ATOM 2780 C C . THR A 1 374 ? -5.905 -43.037 -21.977 1.00 35.92 374 THR A C 1
ATOM 2781 O O . THR A 1 374 ? -6.142 -43.682 -20.982 1.00 34.94 374 THR A O 1
ATOM 2785 N N . ASN A 1 375 ? -5.710 -41.715 -21.980 1.00 33.93 375 ASN A N 1
ATOM 2786 C CA . ASN A 1 375 ? -5.754 -40.867 -20.759 1.00 35.52 375 ASN A CA 1
ATOM 2787 C C . ASN A 1 375 ? -4.629 -41.260 -19.780 1.00 33.92 375 ASN A C 1
ATOM 2788 O O . ASN A 1 375 ? -4.744 -41.027 -18.570 1.00 37.80 375 ASN A O 1
ATOM 2793 N N . THR A 1 376 ? -3.562 -41.853 -20.286 1.00 34.32 376 THR A N 1
ATOM 2794 C CA . THR A 1 376 ? -2.309 -42.064 -19.536 1.00 33.47 376 THR A CA 1
ATOM 2795 C C . THR A 1 376 ? -1.637 -40.703 -19.327 1.00 32.58 376 THR A C 1
ATOM 2796 O O . THR A 1 376 ? -1.400 -40.015 -20.301 1.00 30.11 376 THR A O 1
ATOM 2800 N N . ILE A 1 377 ? -1.385 -40.316 -18.079 1.00 34.08 377 ILE A N 1
ATOM 2801 C CA . ILE A 1 377 ? -0.580 -39.102 -17.787 1.00 28.74 377 ILE A CA 1
ATOM 2802 C C . ILE A 1 377 ? 0.885 -39.436 -18.042 1.00 26.65 377 ILE A C 1
ATOM 2803 O O . ILE A 1 377 ? 1.491 -40.278 -17.326 1.00 28.25 377 ILE A O 1
ATOM 2808 N N . MET A 1 378 ? 1.473 -38.786 -19.026 1.00 24.67 378 MET A N 1
ATOM 2809 C CA . MET A 1 378 ? 2.900 -39.021 -19.335 1.00 27.79 378 MET A CA 1
ATOM 2810 C C . MET A 1 378 ? 3.765 -38.111 -18.455 1.00 24.96 378 MET A C 1
ATOM 2811 O O . MET A 1 378 ? 4.833 -38.560 -18.016 1.00 25.57 378 MET A O 1
ATOM 2816 N N . PHE A 1 379 ? 3.354 -36.860 -18.289 1.00 24.51 379 PHE A N 1
ATOM 2817 C CA . PHE A 1 379 ? 4.106 -35.818 -17.549 1.00 25.16 379 PHE A CA 1
ATOM 2818 C C . PHE A 1 379 ? 3.164 -35.060 -16.625 1.00 25.87 379 PHE A C 1
ATOM 2819 O O . PHE A 1 379 ? 2.020 -34.762 -17.007 1.00 23.00 379 PHE A O 1
ATOM 2827 N N . LEU A 1 380 ? 3.690 -34.690 -15.460 1.00 25.65 380 LEU A N 1
ATOM 2828 C CA A LEU A 1 380 ? 2.935 -33.919 -14.449 0.50 26.66 380 LEU A CA 1
ATOM 2829 C CA B LEU A 1 380 ? 2.958 -33.981 -14.385 0.50 26.45 380 LEU A CA 1
ATOM 2830 C C . LEU A 1 380 ? 3.853 -32.852 -13.866 1.00 26.12 380 LEU A C 1
ATOM 2831 O O . LEU A 1 380 ? 4.935 -33.183 -13.453 1.00 24.17 380 LEU A O 1
ATOM 2840 N N . GLY A 1 381 ? 3.383 -31.604 -13.878 1.00 28.20 381 GLY A N 1
ATOM 2841 C CA . GLY A 1 381 ? 4.113 -30.438 -13.351 1.00 29.02 381 GLY A CA 1
ATOM 2842 C C . GLY A 1 381 ? 3.265 -29.610 -12.394 1.00 25.03 381 GLY A C 1
ATOM 2843 O O . GLY A 1 381 ? 2.062 -29.513 -12.607 1.00 24.95 381 GLY A O 1
ATOM 2844 N N . GLU A 1 382 ? 3.873 -29.074 -11.344 1.00 28.36 382 GLU A N 1
ATOM 2845 C CA . GLU A 1 382 ? 3.379 -27.919 -10.575 1.00 32.87 382 GLU A CA 1
ATOM 2846 C C . GLU A 1 382 ? 4.376 -26.803 -10.822 1.00 32.22 382 GLU A C 1
ATOM 2847 O O . GLU A 1 382 ? 5.570 -26.972 -10.471 1.00 32.04 382 GLU A O 1
ATOM 2853 N N . ILE A 1 383 ? 3.908 -25.725 -11.401 1.00 29.28 383 ILE A N 1
ATOM 2854 C CA . ILE A 1 383 ? 4.684 -24.485 -11.556 1.00 32.00 383 ILE A CA 1
ATOM 2855 C C . ILE A 1 383 ? 4.304 -23.563 -10.399 1.00 31.55 383 ILE A C 1
ATOM 2856 O O . ILE A 1 383 ? 3.118 -23.187 -10.291 1.00 30.04 383 ILE A O 1
ATOM 2861 N N . ASN A 1 384 ? 5.256 -23.312 -9.511 1.00 27.59 384 ASN A N 1
ATOM 2862 C CA . ASN A 1 384 ? 5.103 -22.320 -8.424 1.00 29.09 384 ASN A CA 1
ATOM 2863 C C . ASN A 1 384 ? 5.821 -21.035 -8.808 1.00 30.10 384 ASN A C 1
ATOM 2864 O O . ASN A 1 384 ? 5.444 -19.994 -8.276 1.00 32.12 384 ASN A O 1
ATOM 2869 N N . ALA A 1 385 ? 6.823 -21.115 -9.679 1.00 32.78 385 ALA A N 1
ATOM 2870 C CA . ALA A 1 385 ? 7.862 -20.072 -9.787 1.00 38.34 385 ALA A CA 1
ATOM 2871 C C . ALA A 1 385 ? 8.436 -20.048 -11.195 1.00 37.25 385 ALA A C 1
ATOM 2872 O O . ALA A 1 385 ? 8.954 -21.080 -11.677 1.00 38.27 385 ALA A O 1
ATOM 2874 N N . LEU A 1 386 ? 8.316 -18.887 -11.826 1.00 48.02 386 LEU A N 1
ATOM 2875 C CA . LEU A 1 386 ? 8.955 -18.570 -13.125 1.00 52.87 386 LEU A CA 1
ATOM 2876 C C . LEU A 1 386 ? 9.826 -17.300 -12.980 1.00 56.12 386 LEU A C 1
ATOM 2877 O O . LEU A 1 386 ? 9.964 -16.698 -11.870 1.00 50.51 386 LEU A O 1
#

Organism: Ixodes ricinus (NCBI:txid34613)

Nearest PDB structures (foldseek):
  7pmu-assembly1_A  TM=1.003E+00  e=1.045E-82  Ixodes ricinus
  7zbf-assembly1_A  TM=9.102E-01  e=4.859E-46  Ixodes ricinus
  3nda-assembly1_A  TM=9.024E-01  e=8.950E-44  Ixodes ricinus
  3nda-assembly2_B  TM=8.906E-01  e=2.371E-43  Ixodes ricinus
  7ahp-assembly1_A  TM=9.230E-01  e=6.897E-35  Ixodes ricinus

Foldseek 3Di:
DVLLLLLLQLLQQQVLLLVVLDDDDLADKDKFFSLLVSLLLLLLCLQFDDPLNQLSQVLSPDGPVNDDNVSNLVSLLVVVVLVVPDDPQKLKQKAKEKEFAPDLAFDPSSQVSCCRRRVYHYHYDHLQPPQVVSQVVVLVRSCVRNVNPRRGLDPGRDDNPAGMEIEIEIEIDHAWQAFFDPVQWDFDWADRLLHRTDTATKTKAWAWWWWDQAVQLQWIWTWTATPVSQKTKIWTGHPRSNCAVVSSVRDRSVSVVVRNVPTDIATAMEIGGFDKDKDKDFCQVSVVVSRSPQLCDPNTGSCSTGVGRPGHHVTYMYIYIYGDDRGHDDHHDHPFDDDDDDDDDDDDGDDHHYDYNRHWIKMFIARPVNRRGGMIMIRSHD

Secondary structure (DSSP, 8-state):
-HHHHHHHHHHHHHHHHHHHHS---TTS-EEE-HHHHHHHHHHHHTT--HHHHHHHHHTTT--GGG--HHHHHHHHHHHHHHHHT--TT-EEEEEEEEEEETTS---HHHHHHHHHHH-EEEEEE-TTT-HHHHHHHHHHHHHHHTTTS---S-SS---TT--EEEEEEEEEE--EEE---GGG-EEEEEEETTTEEEEEEEEEEEEEEEEEEETTTTEEEEEEEBGGGSEEEEEEEESSTT-HHHHHHH--HHHHHHHHTT-EEEEEEEEEE-EEEEEEEE-HHHHHHTT--GGGSTT---HHHHSSS---EEEEEEEEEEEE-S-EEE-----------SS-----PPPPPEEE--S-EEEEEEETTT--EEEEEEE---

Radius of gyration: 22.53 Å; Cα contacts (8 Å, |Δi|>4): 829; chains: 1; bounding box: 69×63×44 Å

B-factor: mean 41.04, std 13.38, range [20.87, 106.29]